Protein AF-A0A2P4YBY6-F1 (afdb_monomer)

Organism: NCBI:txid4796

Secondary structure (DSSP, 8-state):
--------SSS---------SSPPP---TT-BHHHHHS-HHHHHHHHHHHHHTHHHHHHHHHHHHHHHHHTTTS-HHHHHHHHHHHHHHHHHHHHHHHHTSBHHHHHHHTTSHHHHHHHHHHHHHHHHHHHHH-STTHHHHHHHHHHHHHHHGGGT--SSHHHHHHHHHHTHHHHHHHHHHHHTT--TT----EEEEEEETTEEEEEEHHHHHHHHHHHHHHHHHHHHHHHHHHHHHHTT------SS---------------SSH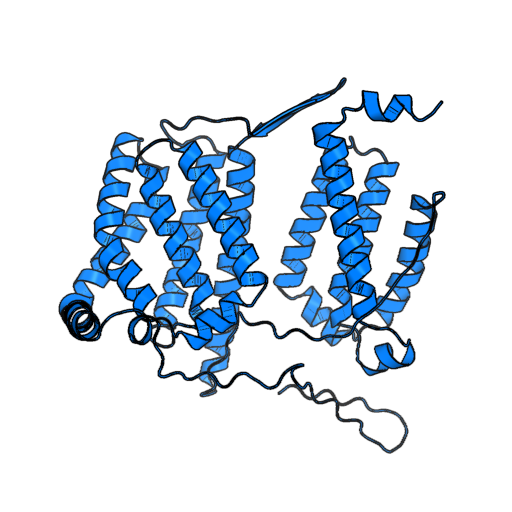HHHHHHHHHHHHHHHHHTS-HHHHHHHHTSHHHHHHHHHHHHHHHHHHHHTTT-HHHHHHHHHHHHHHHHHHHGGGS-HHHHHHTT--GGGHHHHHHHHHHHHHHHHHHHHHT-THHHHTT--

Radius of gyration: 25.1 Å; Cα contacts (8 Å, |Δi|>4): 349; chains: 1; bounding box: 53×66×69 Å

Solvent-accessible surface area (backbone atoms only — not comparable to full-atom values): 22103 Å² total; per-residue (Å²): 138,84,83,56,83,55,91,60,100,67,99,58,82,60,74,59,74,93,71,74,74,55,81,81,79,88,70,58,87,84,45,30,36,36,71,76,77,41,60,69,70,59,46,64,46,56,52,53,49,52,65,76,42,41,66,66,42,50,51,35,32,52,51,16,59,55,45,51,53,44,35,64,71,41,55,46,74,57,10,27,52,42,18,52,54,20,49,67,39,25,46,72,47,55,59,48,52,61,37,61,26,25,36,56,49,49,58,55,45,72,69,38,66,72,46,54,55,50,52,49,49,46,50,52,28,35,49,48,49,29,65,31,43,75,45,57,46,32,49,41,36,55,52,51,49,58,48,52,53,47,62,72,45,47,71,26,36,85,69,63,51,72,56,54,50,48,52,48,54,64,52,40,58,52,42,54,52,48,41,50,39,57,74,68,65,63,40,55,83,49,55,89,47,74,76,46,80,48,78,50,103,88,50,77,47,75,42,39,47,65,53,57,33,42,55,31,40,52,52,48,44,50,51,47,47,51,52,37,54,52,52,52,52,50,54,64,58,38,76,81,45,94,68,87,74,69,86,81,76,79,84,70,76,89,65,77,74,81,91,89,88,90,81,86,79,39,73,69,51,45,43,52,52,46,48,67,47,47,52,60,54,56,70,64,24,42,68,70,49,38,47,55,46,62,72,27,69,64,49,46,51,53,48,53,54,48,55,51,52,38,50,50,50,25,58,76,50,74,57,40,64,70,61,38,51,50,41,51,43,50,49,5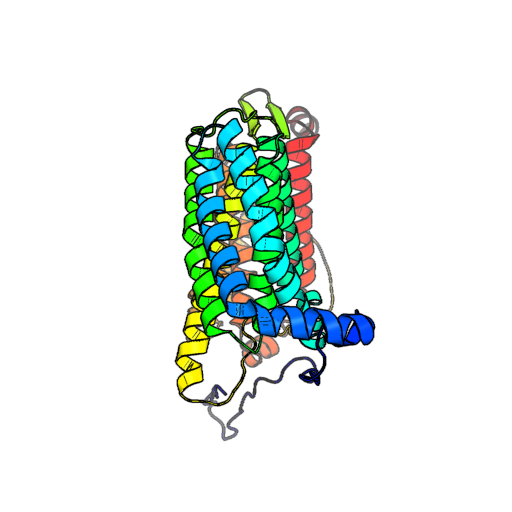4,52,51,52,47,59,66,46,54,81,21,46,45,73,64,61,31,55,76,69,69,56,57,75,21,66,50,51,62,50,51,50,49,60,50,49,52,48,52,50,49,52,47,44,73,73,71,52,55,71,72,68,57,62,80,72,78,125

pLDDT: mean 72.26, std 16.77, range [26.28, 95.38]

Sequence (389 aa):
MTRIVATGSSDHEILYIFKPAKPLPQINLSKSLRGELLPAKFHKISHRFLTKYHQPLLVANVTAFILISFVAVVNARAGQFISLISIFLWVPLGFGAFSTLRYDVVRLLMGTFDFWFFSLVTSMTAAMVSVYFRDLRFLRMVIDWVGFHHIVCIDAHVRGVRQFALMTIVGIPPVLFMLIWIMLGHVDGCTTFSILDYENEHHTFHLSGVDVIGNGLLTLALFITKIAVRKRRALRVSQNSSSIQCVIYTCALHLNGTDHTLSLVEAWSALLWTLAFVIPFTALCQRQLLKLLVTSFDSFFYIFQVTAANLSVCILSKWELSRCIMALTWEVWFLWLLTLDALTPVIRNNLRFRISFAAPLVALLLLAHIIIMSRLFFVGDEGLYGTIH

Mean predicted aligned error: 14.15 Å

Structure (mmCIF, N/CA/C/O backbone):
data_AF-A0A2P4YBY6-F1
#
_entry.id   AF-A0A2P4YBY6-F1
#
loop_
_atom_site.group_PDB
_atom_site.id
_atom_site.type_symbol
_atom_site.label_atom_id
_atom_site.label_alt_id
_atom_site.label_comp_id
_atom_site.label_asym_id
_atom_site.label_entity_id
_atom_site.label_seq_id
_atom_site.pdbx_PDB_ins_code
_atom_site.Cartn_x
_atom_site.Cartn_y
_atom_site.Cartn_z
_atom_site.occupancy
_atom_site.B_iso_or_equiv
_atom_site.auth_seq_id
_atom_site.auth_comp_id
_atom_site.auth_asym_id
_atom_site.auth_atom_id
_atom_site.pdbx_PDB_model_num
ATOM 1 N N . MET A 1 1 ? -4.163 -1.298 30.430 1.00 33.69 1 MET A N 1
ATOM 2 C CA . MET A 1 1 ? -5.473 -0.684 30.739 1.00 33.69 1 MET A CA 1
ATOM 3 C C . MET A 1 1 ? -5.240 0.781 31.037 1.00 33.69 1 MET A C 1
ATOM 5 O O . MET A 1 1 ? -4.441 1.062 31.918 1.00 33.69 1 MET A O 1
ATOM 9 N N . THR A 1 2 ? -5.912 1.685 30.330 1.00 27.97 2 THR A N 1
ATOM 10 C CA . THR A 1 2 ? -5.868 3.124 30.625 1.00 27.97 2 THR A CA 1
ATOM 11 C C . THR A 1 2 ? -7.155 3.474 31.359 1.00 27.97 2 THR A C 1
ATOM 13 O O . THR A 1 2 ? -8.232 3.307 30.790 1.00 27.97 2 THR A O 1
ATOM 16 N N . ARG A 1 3 ? -7.065 3.888 32.627 1.00 32.72 3 ARG A N 1
ATOM 17 C CA . ARG A 1 3 ? -8.214 4.427 33.368 1.00 32.72 3 ARG A CA 1
ATOM 18 C C . ARG A 1 3 ? -8.286 5.928 33.103 1.00 32.72 3 ARG A C 1
ATOM 20 O O . ARG A 1 3 ? -7.259 6.597 33.165 1.00 32.72 3 ARG A O 1
ATOM 27 N N . ILE A 1 4 ? -9.480 6.437 32.821 1.00 35.03 4 ILE A N 1
ATOM 28 C CA . ILE A 1 4 ? -9.767 7.872 32.784 1.00 35.03 4 ILE A CA 1
ATOM 29 C C . ILE A 1 4 ? -10.818 8.107 33.864 1.00 35.03 4 ILE A C 1
ATOM 31 O O . ILE A 1 4 ? -11.953 7.653 33.729 1.00 35.03 4 ILE A O 1
ATOM 35 N N . VAL A 1 5 ? -10.410 8.759 34.950 1.00 37.97 5 VAL A N 1
ATOM 36 C CA . VAL A 1 5 ? -11.315 9.229 36.002 1.00 37.97 5 VAL A CA 1
ATOM 37 C C . VAL A 1 5 ? -11.792 10.620 35.603 1.00 37.97 5 VAL A C 1
ATOM 39 O O . VAL A 1 5 ? -10.976 11.482 35.278 1.00 37.97 5 VAL A O 1
ATOM 42 N N . ALA A 1 6 ? -13.106 10.829 35.607 1.00 37.69 6 ALA A N 1
ATOM 43 C CA . ALA A 1 6 ? -13.716 12.137 35.416 1.00 37.69 6 ALA A CA 1
ATOM 44 C C . ALA A 1 6 ? -14.290 12.601 36.759 1.00 37.69 6 ALA A C 1
ATOM 46 O O . ALA A 1 6 ? -15.297 12.069 37.223 1.00 37.69 6 ALA A O 1
ATOM 47 N N . THR A 1 7 ? -13.639 13.576 37.391 1.00 37.44 7 THR A N 1
ATOM 48 C CA . THR A 1 7 ? -14.068 14.152 38.672 1.00 37.44 7 THR A CA 1
ATOM 49 C C . THR A 1 7 ? -15.270 15.078 38.464 1.00 37.44 7 THR A C 1
ATOM 51 O O . THR A 1 7 ? -15.113 16.287 38.297 1.00 37.44 7 THR A O 1
ATOM 54 N N . GLY A 1 8 ? -16.470 14.495 38.423 1.00 38.56 8 GLY A N 1
ATOM 55 C CA . GLY A 1 8 ? -17.737 15.226 38.491 1.00 38.56 8 GLY A CA 1
ATOM 56 C C . GLY A 1 8 ? -18.061 15.646 39.927 1.00 38.56 8 GLY A C 1
ATOM 57 O O . GLY A 1 8 ? -17.779 14.913 40.872 1.00 38.56 8 GLY A O 1
ATOM 58 N N . SER A 1 9 ? -18.657 16.823 40.103 1.00 44.72 9 SER A N 1
ATOM 59 C CA . SER A 1 9 ? -18.900 17.446 41.410 1.00 44.72 9 SER A CA 1
ATOM 60 C C . SER A 1 9 ? -20.167 16.934 42.125 1.00 44.72 9 SER A C 1
ATOM 62 O O . SER A 1 9 ? -21.026 17.741 42.475 1.00 44.72 9 SER A O 1
ATOM 64 N N . SER A 1 10 ? -20.294 15.614 42.320 1.00 44.22 10 SER A N 1
ATOM 65 C CA . SER A 1 10 ? -21.284 14.989 43.226 1.00 44.22 10 SER A CA 1
ATOM 66 C C . SER A 1 10 ? -21.065 13.469 43.380 1.00 44.22 10 SER A C 1
ATOM 68 O O . SER A 1 10 ? -21.605 12.705 42.582 1.00 44.22 10 SER A O 1
ATOM 70 N N . ASP A 1 11 ? -20.271 13.051 44.379 1.00 41.91 11 ASP A N 1
ATOM 71 C CA . ASP A 1 11 ? -20.160 11.730 45.059 1.00 41.91 11 ASP A CA 1
ATOM 72 C C . ASP A 1 11 ? -20.244 10.391 44.285 1.00 41.91 11 ASP A C 1
ATOM 74 O O . ASP A 1 11 ? -20.226 9.315 44.886 1.00 41.91 11 ASP A O 1
ATOM 78 N N . HIS A 1 12 ? -20.276 10.396 42.956 1.00 36.25 12 HIS A N 1
ATOM 79 C CA . HIS A 1 12 ? -20.304 9.199 42.118 1.00 36.25 12 HIS A CA 1
ATOM 80 C C . HIS A 1 12 ? -19.165 9.254 41.095 1.00 36.25 12 HIS A C 1
ATOM 82 O O . HIS A 1 12 ? -19.276 9.857 40.028 1.00 36.25 12 HIS A O 1
ATOM 88 N N . GLU A 1 13 ? -18.047 8.603 41.427 1.00 35.78 13 GLU A N 1
ATOM 89 C CA . GLU A 1 13 ? -16.874 8.475 40.557 1.00 35.78 13 GLU A CA 1
ATOM 90 C C . GLU A 1 13 ? -17.184 7.539 39.371 1.00 35.78 13 GLU A C 1
ATOM 92 O O . GLU A 1 13 ? -17.025 6.318 39.446 1.00 35.78 13 GLU A O 1
ATOM 97 N N . ILE A 1 14 ? -17.669 8.096 38.253 1.00 40.28 14 ILE A N 1
ATOM 98 C CA . ILE A 1 14 ? -18.086 7.285 37.100 1.00 40.28 14 ILE A CA 1
ATOM 99 C C . ILE A 1 14 ? -16.860 6.736 36.352 1.00 40.28 14 ILE A C 1
ATOM 101 O O . ILE A 1 14 ? -16.266 7.388 35.490 1.00 40.28 14 ILE A O 1
ATOM 105 N N . LEU A 1 15 ? -16.485 5.496 36.673 1.00 37.50 15 LEU A N 1
ATOM 106 C CA . LEU A 1 15 ? -15.352 4.795 36.071 1.00 37.50 15 LEU A CA 1
ATOM 107 C C . LEU A 1 15 ? -15.675 4.279 34.655 1.00 37.50 15 LEU A C 1
ATOM 109 O O . LEU A 1 15 ? -16.224 3.188 34.472 1.00 37.50 15 LEU A O 1
ATOM 113 N N . TYR A 1 16 ? -15.261 5.021 33.627 1.00 38.94 16 TYR A N 1
ATOM 114 C CA . TYR A 1 16 ? -15.415 4.602 32.230 1.00 38.94 16 TYR A CA 1
ATOM 115 C C . TYR A 1 16 ? -14.408 3.506 31.846 1.00 38.94 16 TYR A C 1
ATOM 117 O O . TYR A 1 16 ? -13.239 3.765 31.555 1.00 38.94 16 TYR A O 1
ATOM 125 N N . ILE A 1 17 ? -14.879 2.255 31.806 1.00 39.94 17 ILE A N 1
ATOM 126 C CA . ILE A 1 17 ? -14.113 1.103 31.311 1.00 39.94 17 ILE A CA 1
ATOM 127 C C . ILE A 1 17 ? -14.423 0.880 29.827 1.00 39.94 17 ILE A C 1
ATOM 129 O O . ILE A 1 17 ? -15.526 0.464 29.472 1.00 39.94 17 ILE A O 1
ATOM 133 N N . PHE A 1 18 ? -13.425 1.077 28.962 1.00 40.19 18 PHE A N 1
ATOM 134 C CA . PHE A 1 18 ? -13.500 0.675 27.556 1.00 40.19 18 PHE A CA 1
ATOM 135 C C . PHE A 1 18 ? -13.700 -0.846 27.440 1.00 40.19 18 PHE A C 1
ATOM 137 O O . PHE A 1 18 ? -12.795 -1.625 27.746 1.00 40.19 18 PHE A O 1
ATOM 144 N N . LYS A 1 19 ? -14.882 -1.267 26.976 1.00 39.31 19 LYS A N 1
ATOM 145 C CA . LYS A 1 19 ? -15.193 -2.653 26.595 1.00 39.31 19 LYS A CA 1
ATOM 146 C C . LYS A 1 19 ? -15.252 -2.757 25.061 1.00 39.31 19 LYS A C 1
ATOM 148 O O . LYS A 1 19 ? -15.776 -1.839 24.431 1.00 39.31 19 LYS A O 1
ATOM 153 N N . PRO A 1 20 ? -14.731 -3.833 24.443 1.00 47.03 20 PRO A N 1
ATOM 154 C CA . PRO A 1 20 ? -14.851 -4.036 22.999 1.00 47.03 20 PRO A CA 1
ATOM 155 C C . PRO A 1 20 ? -16.316 -4.279 22.601 1.00 47.03 20 PRO A C 1
ATOM 157 O O . PRO A 1 20 ? -17.071 -4.893 23.353 1.00 47.03 20 PRO A O 1
ATOM 160 N N . ALA A 1 21 ? -16.716 -3.817 21.411 1.00 45.53 21 ALA A N 1
ATOM 161 C CA . ALA A 1 21 ? -18.114 -3.846 20.950 1.00 45.53 21 ALA A CA 1
ATOM 162 C C . ALA A 1 21 ? -18.680 -5.257 20.703 1.00 45.53 21 ALA A C 1
ATOM 164 O O . ALA A 1 21 ? -19.890 -5.447 20.609 1.00 45.53 21 ALA A O 1
ATOM 165 N N . LYS A 1 22 ? -17.792 -6.245 20.578 1.00 51.00 22 LYS A N 1
ATOM 166 C CA . LYS A 1 22 ? -18.086 -7.679 20.552 1.00 51.00 22 LYS A CA 1
ATOM 167 C C . LYS A 1 22 ? -17.165 -8.354 21.577 1.00 51.00 22 LYS A C 1
ATOM 169 O O . LYS A 1 22 ? -16.061 -7.843 21.799 1.00 51.00 22 LYS A O 1
ATOM 174 N N . PRO A 1 23 ? -17.564 -9.481 22.197 1.00 55.09 23 PRO A N 1
ATOM 175 C CA . PRO A 1 23 ? -16.635 -10.278 22.992 1.00 55.09 23 PRO A CA 1
ATOM 176 C C . PRO A 1 23 ? -15.408 -10.638 22.143 1.00 55.09 23 PRO A C 1
ATOM 178 O O . PRO A 1 23 ? -15.532 -10.891 20.942 1.00 55.09 23 PRO A O 1
ATOM 181 N N . LEU A 1 24 ? -14.222 -10.627 22.756 1.00 56.19 24 LEU A N 1
ATOM 182 C CA . LEU A 1 24 ? -12.981 -10.951 22.051 1.00 56.19 24 LEU A CA 1
ATOM 183 C C . LEU A 1 24 ? -13.078 -12.371 21.464 1.00 56.19 24 LEU A C 1
ATOM 185 O O . LEU A 1 24 ? -13.476 -13.287 22.190 1.00 56.19 24 LEU A O 1
ATOM 189 N N . PRO A 1 25 ? -12.725 -12.578 20.181 1.00 61.44 25 PRO A N 1
ATOM 190 C CA . PRO A 1 25 ? -12.776 -13.903 19.579 1.00 61.44 25 PRO A CA 1
ATOM 191 C C . PRO A 1 25 ? -11.825 -14.850 20.317 1.00 61.44 25 PRO A C 1
ATOM 193 O O . PRO A 1 25 ? -10.684 -14.493 20.618 1.00 61.44 25 PRO A O 1
ATOM 196 N N . GLN A 1 26 ? -12.277 -16.073 20.592 1.00 60.78 26 GLN A N 1
ATOM 197 C CA . GLN A 1 26 ? -11.419 -17.121 21.142 1.00 60.78 26 GLN A CA 1
ATOM 198 C C . GLN A 1 26 ? -10.514 -17.664 20.026 1.00 60.78 26 GLN A C 1
ATOM 200 O O . GLN A 1 26 ? -10.917 -18.521 19.246 1.00 60.78 26 GLN A O 1
ATOM 205 N N . ILE A 1 27 ? -9.298 -17.123 19.923 1.00 63.62 27 ILE A N 1
ATOM 206 C CA . ILE A 1 27 ? -8.317 -17.498 18.895 1.00 63.62 27 ILE A CA 1
ATOM 207 C C . ILE A 1 27 ? -7.583 -18.776 19.331 1.00 63.62 27 ILE A C 1
ATOM 209 O O . ILE A 1 27 ? -6.813 -18.747 20.295 1.00 63.62 27 ILE A O 1
ATOM 213 N N . ASN A 1 28 ? -7.739 -19.889 18.607 1.00 65.69 28 ASN A N 1
ATOM 214 C CA . ASN A 1 28 ? -6.990 -21.108 18.895 1.00 65.69 28 ASN A CA 1
ATOM 215 C C . ASN A 1 28 ? -5.605 -21.062 18.234 1.00 65.69 28 ASN A C 1
ATOM 217 O O . ASN A 1 28 ? -5.378 -21.467 17.094 1.00 65.69 28 ASN A O 1
ATOM 221 N N . LEU A 1 29 ? -4.632 -20.620 19.026 1.00 63.56 29 LEU A N 1
ATOM 222 C CA . LEU A 1 29 ? -3.230 -20.447 18.647 1.00 63.56 29 LEU A CA 1
ATOM 223 C C . LEU A 1 29 ? -2.488 -21.748 18.245 1.00 63.56 29 LEU A C 1
ATOM 225 O O . LEU A 1 29 ? -1.322 -21.672 17.841 1.00 63.56 29 LEU A O 1
ATOM 229 N N . SER A 1 30 ? -3.122 -22.924 18.331 1.00 67.06 30 SER A N 1
ATOM 230 C CA . SER A 1 30 ? -2.581 -24.182 17.784 1.00 67.06 30 SER A CA 1
ATOM 231 C C . SER A 1 30 ? -2.867 -24.376 16.285 1.00 67.06 30 SER A C 1
ATOM 233 O O . SER A 1 30 ? -2.092 -25.052 15.606 1.00 67.06 30 SER A O 1
ATOM 235 N N . LYS A 1 31 ? -3.919 -23.743 15.738 1.00 72.19 31 LYS A N 1
ATOM 236 C CA . LYS A 1 31 ? -4.330 -23.879 14.332 1.00 72.19 31 LYS A CA 1
ATOM 237 C C . LYS A 1 31 ? -3.397 -23.103 13.397 1.00 72.19 31 LYS A C 1
ATOM 239 O O . LYS A 1 31 ? -3.457 -21.875 13.299 1.00 72.19 31 LYS A O 1
ATOM 244 N N . SER A 1 32 ? -2.531 -23.824 12.685 1.00 74.31 32 SER A N 1
ATOM 245 C CA . SER A 1 32 ? -1.750 -23.268 11.570 1.00 74.31 32 SER A CA 1
ATOM 246 C C . SER A 1 32 ? -2.505 -23.424 10.253 1.00 74.31 32 SER A C 1
ATOM 248 O O . SER A 1 32 ? -3.202 -24.414 10.047 1.00 74.31 32 SER A O 1
ATOM 250 N N . LEU A 1 33 ? -2.325 -22.471 9.342 1.00 71.88 33 LEU A N 1
ATOM 251 C CA . LEU A 1 33 ? -2.935 -22.460 8.013 1.00 71.88 33 LEU A CA 1
ATOM 252 C C . LEU A 1 33 ? -2.574 -23.741 7.235 1.00 71.88 33 LEU A C 1
ATOM 254 O O . LEU A 1 33 ? -3.445 -24.395 6.670 1.00 71.88 33 LEU A O 1
ATOM 258 N N . ARG A 1 34 ? -1.316 -24.192 7.335 1.00 70.69 34 ARG A N 1
ATOM 259 C CA . ARG A 1 34 ? -0.851 -25.506 6.854 1.00 70.69 34 ARG A CA 1
ATOM 260 C C . ARG A 1 34 ? -1.578 -26.705 7.474 1.00 70.69 34 ARG A C 1
ATOM 262 O O . ARG A 1 34 ? -1.741 -27.711 6.796 1.00 70.69 34 ARG A O 1
ATOM 269 N N . GLY A 1 35 ? -1.928 -26.641 8.758 1.00 68.62 35 GLY A N 1
ATOM 270 C CA . GLY A 1 35 ? -2.551 -27.752 9.484 1.00 68.62 35 GLY A CA 1
ATOM 271 C C . GLY A 1 35 ? -3.992 -28.027 9.057 1.00 68.62 35 GLY A C 1
ATOM 272 O O . GLY A 1 35 ? -4.413 -29.177 9.093 1.00 68.62 35 GLY A O 1
ATOM 273 N N . GLU A 1 36 ? -4.711 -26.989 8.621 1.00 77.38 36 GLU A N 1
ATOM 274 C CA . GLU A 1 36 ? -6.096 -27.088 8.141 1.00 77.38 36 GLU A CA 1
ATOM 275 C C . GLU A 1 36 ? -6.166 -27.302 6.612 1.00 77.38 36 GLU A C 1
ATOM 277 O O . GLU A 1 36 ? -6.996 -28.075 6.144 1.00 77.38 36 GLU A O 1
ATOM 282 N N . LEU A 1 37 ? -5.293 -26.656 5.819 1.00 76.06 37 LEU A N 1
ATOM 283 C CA . LEU A 1 37 ? -5.366 -26.683 4.344 1.00 76.06 37 LEU A CA 1
ATOM 284 C C . LEU A 1 37 ? -4.540 -27.780 3.646 1.00 76.06 37 LEU A C 1
ATOM 286 O O . LEU A 1 37 ? -4.785 -28.038 2.469 1.00 76.06 37 LEU A O 1
ATOM 290 N N . LEU A 1 38 ? -3.547 -28.406 4.294 1.00 76.31 38 LEU A N 1
ATOM 291 C CA . LEU A 1 38 ? -2.647 -29.364 3.626 1.00 76.31 38 LEU A CA 1
ATOM 292 C C . LEU A 1 38 ? -2.706 -30.776 4.239 1.00 76.31 38 LEU A C 1
ATOM 294 O O . LEU A 1 38 ? -2.526 -30.923 5.450 1.00 76.31 38 LEU A O 1
ATOM 298 N N . PRO A 1 39 ? -2.845 -31.846 3.423 1.00 81.69 39 PRO A N 1
ATOM 299 C CA . PRO A 1 39 ? -2.933 -33.214 3.931 1.00 81.69 39 PRO A CA 1
ATOM 300 C C . PRO A 1 39 ? -1.740 -33.617 4.808 1.00 81.69 39 PRO A C 1
ATOM 302 O O . PRO A 1 39 ? -0.583 -33.307 4.508 1.00 81.69 39 PRO A O 1
ATOM 305 N N . ALA A 1 40 ? -1.998 -34.410 5.853 1.00 75.38 40 ALA A N 1
ATOM 306 C CA . ALA A 1 40 ? -1.011 -34.773 6.877 1.00 75.38 40 ALA A CA 1
ATOM 307 C C . ALA A 1 40 ? 0.300 -35.396 6.334 1.00 75.38 40 ALA A C 1
ATOM 309 O O . ALA A 1 40 ? 1.363 -35.242 6.946 1.00 75.38 40 ALA A O 1
ATOM 310 N N . LYS A 1 41 ? 0.259 -36.053 5.163 1.00 75.31 41 LYS A N 1
ATOM 311 C CA . LYS A 1 41 ? 1.455 -36.543 4.448 1.00 75.31 41 LYS A CA 1
ATOM 312 C C . LYS A 1 41 ? 2.355 -35.376 3.999 1.00 75.31 41 LYS A C 1
ATOM 314 O O . LYS A 1 41 ? 3.525 -35.331 4.380 1.00 75.31 41 LYS A O 1
ATOM 319 N N . PHE A 1 42 ? 1.802 -34.382 3.298 1.00 76.69 42 PHE A N 1
ATOM 320 C CA . PHE A 1 42 ? 2.511 -33.152 2.912 1.00 76.69 42 PHE A CA 1
ATOM 321 C C . PHE A 1 42 ? 2.933 -32.316 4.130 1.00 76.69 42 PHE A C 1
ATOM 323 O O . PHE A 1 42 ? 4.022 -31.730 4.131 1.00 76.69 42 PHE A O 1
ATOM 330 N N . HIS A 1 43 ? 2.147 -32.330 5.215 1.00 74.12 43 HIS A N 1
ATOM 331 C CA . HIS A 1 43 ? 2.557 -31.716 6.478 1.00 74.12 43 HIS A CA 1
ATOM 332 C C . HIS A 1 43 ? 3.884 -32.308 6.993 1.00 74.12 43 HIS A C 1
ATOM 334 O O . HIS A 1 43 ? 4.834 -31.559 7.224 1.00 74.12 43 HIS A O 1
ATOM 340 N N . LYS A 1 44 ? 3.997 -33.641 7.101 1.00 78.19 44 LYS A N 1
ATOM 341 C CA . LYS A 1 44 ? 5.217 -34.330 7.576 1.00 78.19 44 LYS A CA 1
ATOM 342 C C . LYS A 1 44 ? 6.408 -34.261 6.606 1.00 78.19 44 LYS A C 1
ATOM 344 O O . LYS A 1 44 ? 7.540 -34.488 7.038 1.00 78.19 44 LYS A O 1
ATOM 349 N N . ILE A 1 45 ? 6.184 -33.980 5.319 1.00 82.25 45 ILE A N 1
ATOM 350 C CA . ILE A 1 45 ? 7.255 -33.839 4.317 1.00 82.25 45 ILE A CA 1
ATOM 351 C C . ILE A 1 45 ? 7.879 -32.443 4.385 1.00 82.25 45 ILE A C 1
ATOM 353 O O . ILE A 1 45 ? 9.035 -32.325 4.793 1.00 82.25 45 ILE A O 1
ATOM 357 N N . SER A 1 46 ? 7.138 -31.373 4.061 1.00 77.69 46 SER A N 1
ATOM 358 C CA . SER A 1 46 ? 7.788 -30.055 3.955 1.00 77.69 46 SER A CA 1
ATOM 359 C C . SER A 1 46 ? 8.184 -29.454 5.315 1.00 77.69 46 SER A C 1
ATOM 361 O O . SER A 1 46 ? 9.084 -28.628 5.353 1.00 77.69 46 SER A O 1
ATOM 363 N N . HIS A 1 47 ? 7.635 -29.933 6.444 1.00 80.25 47 HIS A N 1
ATOM 364 C CA . HIS A 1 47 ? 8.187 -29.607 7.765 1.00 80.25 47 HIS A CA 1
ATOM 365 C C . HIS A 1 47 ? 9.622 -30.132 7.900 1.00 80.25 47 HIS A C 1
ATOM 367 O O . HIS A 1 47 ? 10.512 -29.365 8.246 1.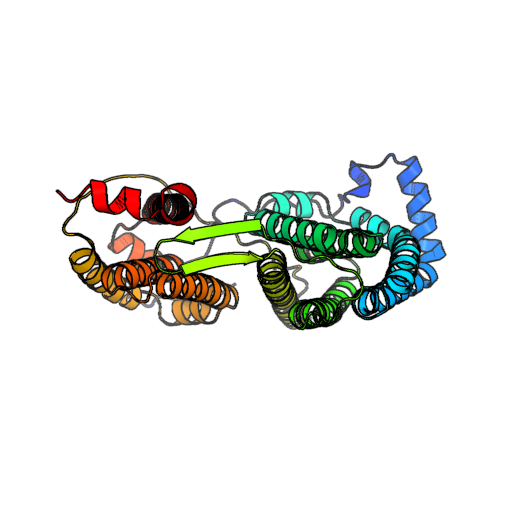00 80.25 47 HIS A O 1
ATOM 373 N N . ARG A 1 48 ? 9.872 -31.414 7.581 1.00 82.44 48 ARG A N 1
ATOM 374 C CA . ARG A 1 48 ? 11.226 -31.999 7.622 1.00 82.44 48 ARG A CA 1
ATOM 375 C C . ARG A 1 48 ? 12.182 -31.305 6.651 1.00 82.44 48 ARG A C 1
ATOM 377 O O . ARG A 1 48 ? 13.339 -31.099 7.003 1.00 82.44 48 ARG A O 1
ATOM 384 N N . PHE A 1 49 ? 11.700 -30.910 5.472 1.00 84.12 49 PHE A N 1
ATOM 385 C CA . PHE A 1 49 ? 12.476 -30.120 4.513 1.00 84.12 49 PHE A CA 1
ATOM 386 C C . PHE A 1 49 ? 12.863 -28.745 5.083 1.00 84.12 49 PHE A C 1
ATOM 388 O O . PHE A 1 49 ? 14.050 -28.442 5.191 1.00 84.12 49 PHE A O 1
ATOM 395 N N . LEU A 1 50 ? 11.879 -27.954 5.529 1.00 81.38 50 LEU A N 1
ATOM 396 C CA . LEU A 1 50 ? 12.094 -26.610 6.075 1.00 81.38 50 LEU A CA 1
ATOM 397 C C . LEU A 1 50 ? 12.973 -26.617 7.333 1.00 81.38 50 LEU A C 1
ATOM 399 O O . LEU A 1 50 ? 13.773 -25.703 7.494 1.00 81.38 50 LEU A O 1
ATOM 403 N N . THR A 1 51 ? 12.879 -27.634 8.202 1.00 82.25 51 THR A N 1
ATOM 404 C CA . THR A 1 51 ? 13.773 -27.744 9.368 1.00 82.25 51 THR A CA 1
ATOM 405 C C . THR A 1 51 ? 15.184 -28.191 8.995 1.00 82.25 51 THR A C 1
ATOM 407 O O . THR A 1 51 ? 16.140 -27.646 9.535 1.00 82.25 51 THR A O 1
ATOM 410 N N . LYS A 1 52 ? 15.344 -29.158 8.075 1.00 87.12 52 LYS A N 1
ATOM 411 C CA . LYS A 1 52 ? 16.671 -29.675 7.687 1.00 87.12 52 LYS A CA 1
ATOM 412 C C . LYS A 1 52 ? 17.487 -28.640 6.906 1.00 87.12 52 LYS A C 1
ATOM 414 O O . LYS A 1 52 ? 18.695 -28.557 7.091 1.00 87.12 52 LYS A O 1
ATOM 419 N N . TYR A 1 53 ? 16.831 -27.852 6.057 1.00 86.19 53 TYR A N 1
ATOM 420 C CA . TYR A 1 53 ? 17.479 -26.883 5.170 1.00 86.19 53 TYR A CA 1
ATOM 421 C C . TYR A 1 53 ? 17.251 -25.422 5.595 1.00 86.19 53 TYR A C 1
ATOM 423 O O . TYR A 1 53 ? 17.440 -24.518 4.788 1.00 86.19 53 TYR A O 1
ATOM 431 N N . HIS A 1 54 ? 16.875 -25.159 6.855 1.00 83.25 54 HIS A N 1
ATOM 432 C CA . HIS A 1 54 ? 16.490 -23.814 7.306 1.00 83.25 54 HIS A CA 1
ATOM 433 C C . HIS A 1 54 ? 17.547 -22.735 7.012 1.00 83.25 54 HIS A C 1
ATOM 435 O O . HIS A 1 54 ? 17.209 -21.694 6.457 1.00 83.25 54 HIS A O 1
ATOM 441 N N . GLN A 1 55 ? 18.817 -22.995 7.342 1.00 84.81 55 GLN A N 1
ATOM 442 C CA . GLN A 1 55 ? 19.911 -22.037 7.140 1.00 84.81 55 GLN A CA 1
ATOM 443 C C . GLN A 1 55 ? 20.195 -21.735 5.655 1.00 84.81 55 GLN A C 1
ATOM 445 O O . GLN A 1 55 ? 20.121 -20.564 5.286 1.00 84.81 55 GLN A O 1
ATOM 450 N N . PRO A 1 56 ? 20.452 -22.719 4.763 1.00 88.38 56 PRO A N 1
ATOM 451 C CA . PRO A 1 56 ? 20.664 -22.416 3.345 1.00 88.38 56 PRO A CA 1
ATOM 452 C C . PRO A 1 56 ? 19.429 -21.798 2.672 1.00 88.38 56 PRO A C 1
ATOM 454 O O . PRO A 1 56 ? 19.588 -20.930 1.821 1.00 88.38 56 PRO A O 1
ATOM 457 N N . LEU A 1 57 ? 18.205 -22.161 3.084 1.00 87.06 57 LEU A N 1
ATOM 458 C CA . LEU A 1 57 ? 16.983 -21.507 2.597 1.00 87.06 57 LEU A CA 1
ATOM 459 C C . LEU A 1 57 ? 16.856 -20.053 3.077 1.00 87.06 57 LEU A C 1
ATOM 461 O O . LEU A 1 57 ? 16.371 -19.205 2.331 1.00 87.06 57 LEU A O 1
ATOM 465 N N . LEU A 1 58 ? 17.297 -19.743 4.301 1.00 84.75 58 LEU A N 1
ATOM 466 C CA . LEU A 1 58 ? 17.330 -18.373 4.815 1.00 84.75 58 LEU A CA 1
ATOM 467 C C . LEU A 1 58 ? 18.354 -17.520 4.056 1.00 84.75 58 LEU A C 1
ATOM 469 O O . LEU A 1 58 ? 18.023 -16.406 3.660 1.00 84.75 58 LEU A O 1
ATOM 473 N N . VAL A 1 59 ? 19.553 -18.056 3.801 1.00 87.81 59 VAL A N 1
ATOM 474 C CA . VAL A 1 59 ? 20.584 -17.384 2.992 1.00 87.81 59 VAL A CA 1
ATOM 475 C C . VAL A 1 59 ? 20.082 -17.147 1.567 1.00 87.81 59 VAL A C 1
ATOM 477 O O . VAL A 1 59 ? 20.100 -16.007 1.118 1.00 87.81 59 VAL A O 1
ATOM 480 N N . ALA A 1 60 ? 19.544 -18.172 0.894 1.00 89.38 60 ALA A N 1
ATOM 481 C CA . ALA A 1 60 ? 18.973 -18.049 -0.450 1.00 89.38 60 ALA A CA 1
ATOM 482 C C . ALA A 1 60 ? 17.895 -16.954 -0.534 1.00 89.38 60 ALA A C 1
ATOM 484 O O . ALA A 1 60 ? 17.907 -16.140 -1.456 1.00 89.38 60 ALA A O 1
ATOM 485 N N . ASN A 1 61 ? 17.005 -16.880 0.459 1.00 86.69 61 ASN A N 1
ATOM 486 C CA . ASN A 1 61 ? 15.956 -15.865 0.520 1.00 86.69 61 ASN A CA 1
ATOM 487 C C . ASN A 1 61 ? 16.515 -14.446 0.759 1.00 86.69 61 ASN A C 1
ATOM 489 O O . ASN A 1 61 ? 16.070 -13.492 0.127 1.00 86.69 61 ASN A O 1
ATOM 493 N N . VAL A 1 62 ? 17.529 -14.289 1.621 1.00 87.38 62 VAL A N 1
ATOM 494 C CA . VAL A 1 62 ? 18.234 -13.003 1.802 1.00 87.38 62 VAL A CA 1
ATOM 495 C C . VAL A 1 62 ? 18.927 -12.575 0.504 1.00 87.38 62 VAL A C 1
ATOM 497 O O . VAL A 1 62 ? 18.784 -11.425 0.092 1.00 87.38 62 VAL A O 1
ATOM 500 N N . THR A 1 63 ? 19.607 -13.496 -0.185 1.00 90.31 63 THR A N 1
ATOM 501 C CA . THR A 1 63 ? 20.197 -13.246 -1.507 1.00 90.31 63 THR A CA 1
ATOM 502 C C . THR A 1 63 ? 19.133 -12.836 -2.526 1.00 90.31 63 THR A C 1
ATOM 504 O O . THR A 1 63 ? 19.357 -11.879 -3.260 1.00 90.31 63 THR A O 1
ATOM 507 N N . ALA A 1 64 ? 17.957 -13.475 -2.533 1.00 90.62 64 ALA A N 1
ATOM 508 C CA . ALA A 1 64 ? 16.848 -13.093 -3.405 1.00 90.62 64 ALA A CA 1
ATOM 509 C C . ALA A 1 64 ? 16.376 -11.650 -3.153 1.00 90.62 64 ALA A C 1
ATOM 511 O O . ALA A 1 64 ? 16.270 -10.887 -4.105 1.00 90.62 64 ALA A O 1
ATOM 512 N N . PHE A 1 65 ? 16.167 -11.231 -1.897 1.00 86.44 65 PHE A N 1
ATOM 513 C CA . PHE A 1 65 ? 15.792 -9.842 -1.575 1.00 86.44 65 PHE A CA 1
ATOM 514 C C . PHE A 1 65 ? 16.858 -8.810 -1.989 1.00 86.44 65 PHE A C 1
ATOM 516 O O . PHE A 1 65 ? 16.521 -7.715 -2.448 1.00 86.44 65 PHE A O 1
ATOM 523 N N . ILE A 1 66 ? 18.144 -9.155 -1.872 1.00 89.56 66 ILE A N 1
ATOM 524 C CA . ILE A 1 66 ? 19.243 -8.304 -2.352 1.00 89.56 66 ILE A CA 1
ATOM 525 C C . ILE A 1 66 ? 19.192 -8.195 -3.883 1.00 89.56 66 ILE A C 1
ATOM 527 O O . ILE A 1 66 ? 19.145 -7.088 -4.409 1.00 89.56 66 ILE A O 1
ATOM 531 N N . LEU A 1 67 ? 19.126 -9.324 -4.596 1.00 91.69 67 LEU A N 1
ATOM 532 C CA . LEU A 1 67 ? 19.049 -9.380 -6.061 1.00 91.69 67 LEU A CA 1
ATOM 533 C C . LEU A 1 67 ? 17.838 -8.609 -6.615 1.00 91.69 67 LEU A C 1
ATOM 535 O O . LEU A 1 67 ? 17.995 -7.772 -7.503 1.00 91.69 67 LEU A O 1
ATOM 539 N N . ILE A 1 68 ? 16.655 -8.819 -6.029 1.00 89.69 68 ILE A N 1
ATOM 540 C CA . ILE A 1 68 ? 15.399 -8.099 -6.306 1.00 89.69 68 ILE A CA 1
ATOM 541 C C . ILE A 1 68 ? 15.595 -6.585 -6.333 1.00 89.69 68 ILE A C 1
ATOM 543 O O . ILE A 1 68 ? 15.095 -5.912 -7.238 1.00 89.69 68 ILE A O 1
ATOM 547 N N . SER A 1 69 ? 16.352 -6.051 -5.373 1.00 88.25 69 SER A N 1
ATOM 548 C CA . SER A 1 69 ? 16.564 -4.610 -5.220 1.00 88.25 69 SER A CA 1
ATOM 549 C C . SER A 1 69 ? 17.228 -3.981 -6.453 1.00 88.25 69 SER A C 1
ATOM 551 O O . SER A 1 69 ? 16.905 -2.846 -6.796 1.00 88.25 69 SER A O 1
ATOM 553 N N . PHE A 1 70 ? 18.074 -4.730 -7.169 1.00 89.44 70 PHE A N 1
ATOM 554 C CA . PHE A 1 70 ? 18.788 -4.262 -8.363 1.00 89.44 70 PHE A CA 1
ATOM 555 C C . PHE A 1 70 ? 18.020 -4.443 -9.684 1.00 89.44 70 PHE A C 1
ATOM 557 O O . PHE A 1 70 ? 18.400 -3.830 -10.679 1.00 89.44 70 PHE A O 1
ATOM 564 N N . VAL A 1 71 ? 16.930 -5.224 -9.718 1.00 89.62 71 VAL A N 1
ATOM 565 C CA . VAL A 1 71 ? 16.176 -5.569 -10.953 1.00 89.62 71 VAL A CA 1
ATOM 566 C C . VAL A 1 71 ? 15.682 -4.345 -11.743 1.00 89.62 71 VAL A C 1
ATOM 568 O O . VAL A 1 71 ? 15.553 -4.427 -12.962 1.00 89.62 71 VAL A O 1
ATOM 571 N N . ALA A 1 72 ? 15.418 -3.221 -11.069 1.00 83.25 72 ALA A N 1
ATOM 572 C CA . ALA A 1 72 ? 14.972 -1.971 -11.694 1.00 83.25 72 ALA A CA 1
ATOM 573 C C . ALA A 1 72 ? 16.121 -1.048 -12.159 1.00 83.25 72 ALA A C 1
ATOM 575 O O . ALA A 1 72 ? 15.862 -0.091 -12.879 1.00 83.25 72 ALA A O 1
ATOM 576 N N . VAL A 1 73 ? 17.362 -1.324 -11.738 1.00 87.06 73 VAL A N 1
ATOM 577 C CA . VAL A 1 73 ? 18.562 -0.505 -12.009 1.00 87.06 73 VAL A CA 1
ATOM 578 C C . VAL A 1 73 ? 19.348 -1.039 -13.202 1.00 87.06 73 VAL A C 1
ATOM 580 O O . VAL A 1 73 ? 19.914 -0.276 -13.976 1.00 87.06 73 VAL A O 1
ATOM 583 N N . VAL A 1 74 ? 19.436 -2.367 -13.314 1.00 90.50 74 VAL A N 1
ATOM 584 C CA . VAL A 1 74 ? 20.227 -3.030 -14.354 1.00 90.50 74 VAL A CA 1
ATOM 585 C C . VAL A 1 74 ? 19.489 -3.059 -15.690 1.00 90.50 74 VAL A C 1
ATOM 587 O O . VAL A 1 74 ? 18.259 -3.105 -15.741 1.00 90.50 74 VAL A O 1
ATOM 590 N N . ASN A 1 75 ? 20.257 -3.129 -16.778 1.00 91.19 75 ASN A N 1
ATOM 591 C CA . ASN A 1 75 ? 19.737 -3.230 -18.137 1.00 91.19 75 ASN A CA 1
ATOM 592 C C . ASN A 1 75 ? 18.714 -4.369 -18.268 1.00 91.19 75 ASN A C 1
ATOM 594 O O . ASN A 1 75 ? 18.920 -5.453 -17.711 1.00 91.19 75 ASN A O 1
ATOM 598 N N . ALA A 1 76 ? 17.651 -4.166 -19.055 1.00 88.81 76 ALA A N 1
ATOM 599 C CA . ALA A 1 76 ? 16.469 -5.040 -19.078 1.00 88.81 76 ALA A CA 1
ATOM 600 C C . ALA A 1 76 ? 16.787 -6.551 -19.147 1.00 88.81 76 ALA A C 1
ATOM 602 O O . ALA A 1 76 ? 16.263 -7.325 -18.347 1.00 88.81 76 ALA A O 1
ATOM 603 N N . ARG A 1 77 ? 17.716 -6.977 -20.021 1.00 91.81 77 ARG A N 1
ATOM 604 C CA . ARG A 1 77 ? 18.153 -8.389 -20.131 1.00 91.81 77 ARG A CA 1
ATOM 605 C C . ARG A 1 77 ? 18.737 -8.939 -18.822 1.00 91.81 77 ARG A C 1
ATOM 607 O O . ARG A 1 77 ? 18.398 -10.048 -18.421 1.00 91.81 77 ARG A O 1
ATOM 614 N N . ALA A 1 78 ? 19.593 -8.176 -18.143 1.00 92.56 78 ALA A N 1
ATOM 615 C CA . ALA A 1 78 ? 20.147 -8.568 -16.848 1.00 92.56 78 ALA A CA 1
ATOM 616 C C . ALA A 1 78 ? 19.052 -8.594 -15.770 1.00 92.56 78 ALA A C 1
ATOM 618 O O . ALA A 1 78 ? 18.984 -9.542 -14.989 1.00 92.56 78 ALA A O 1
ATOM 619 N N . GLY A 1 79 ? 18.142 -7.614 -15.779 1.00 91.44 79 GLY A N 1
ATOM 620 C CA . GLY A 1 79 ? 16.997 -7.559 -14.866 1.00 91.44 79 GLY A CA 1
ATOM 621 C C . GLY A 1 79 ? 16.092 -8.788 -14.982 1.00 91.44 79 GLY A C 1
ATOM 622 O O . GLY A 1 79 ? 15.701 -9.356 -13.966 1.00 91.44 79 GLY A O 1
ATOM 623 N N . GLN A 1 80 ? 15.826 -9.258 -16.205 1.00 93.06 80 GLN A N 1
ATOM 624 C CA . GLN A 1 80 ? 15.057 -10.479 -16.475 1.00 93.06 80 GLN A CA 1
ATOM 625 C C . GLN A 1 80 ? 15.721 -11.731 -15.867 1.00 93.06 80 GLN A C 1
ATOM 627 O O . GLN A 1 80 ? 15.055 -12.491 -15.162 1.00 93.06 80 GLN A O 1
ATOM 632 N N . PHE A 1 81 ? 17.033 -11.928 -16.063 1.00 95.38 81 PHE A N 1
ATOM 633 C CA . PHE A 1 81 ? 17.762 -13.056 -15.460 1.00 95.38 81 PHE A CA 1
ATOM 634 C C . PHE A 1 81 ? 17.833 -12.972 -13.929 1.00 95.38 81 PHE A C 1
ATOM 636 O O . PHE A 1 81 ? 17.609 -13.974 -13.250 1.00 95.38 81 PHE A O 1
ATOM 643 N N . ILE A 1 82 ? 18.090 -11.788 -13.366 1.00 94.31 82 ILE A N 1
ATOM 644 C CA . ILE A 1 82 ? 18.122 -11.578 -11.909 1.00 94.31 82 ILE A CA 1
ATOM 645 C C . ILE A 1 82 ? 16.737 -11.836 -11.295 1.00 94.31 82 ILE A C 1
ATOM 647 O O . ILE A 1 82 ? 16.642 -12.480 -10.250 1.00 94.31 82 ILE A O 1
ATOM 651 N N . SER A 1 83 ? 15.663 -11.406 -11.961 1.00 93.50 83 SER A N 1
ATOM 652 C CA . SER A 1 83 ? 14.268 -11.651 -11.569 1.00 93.50 83 SER A CA 1
ATOM 653 C C . SER A 1 83 ? 13.929 -13.153 -11.544 1.00 93.50 83 SER A C 1
ATOM 655 O O . SER A 1 83 ? 13.415 -13.656 -10.541 1.00 93.50 83 SER A O 1
ATOM 657 N N . LEU A 1 84 ? 14.318 -13.901 -12.588 1.00 95.19 84 LEU A N 1
ATOM 658 C CA . LEU A 1 84 ? 14.196 -15.366 -12.650 1.00 95.19 84 LEU A CA 1
ATOM 659 C C . LEU A 1 84 ? 14.961 -16.072 -11.517 1.00 95.19 84 LEU A C 1
ATOM 661 O O . LEU A 1 84 ? 14.396 -16.901 -10.805 1.00 95.19 84 LEU A O 1
ATOM 665 N N . ILE A 1 85 ? 16.239 -15.740 -11.317 1.00 95.00 85 ILE A N 1
ATOM 666 C CA . ILE A 1 85 ? 17.064 -16.347 -10.258 1.00 95.00 85 ILE A CA 1
ATOM 667 C C . ILE A 1 85 ? 16.466 -16.043 -8.876 1.00 95.00 85 ILE A C 1
ATOM 669 O O . ILE A 1 85 ? 16.382 -16.928 -8.022 1.00 95.00 85 ILE A O 1
ATOM 673 N N . SER A 1 86 ? 15.980 -14.816 -8.672 1.00 93.25 86 SER A N 1
ATOM 674 C CA . SER A 1 86 ? 15.364 -14.393 -7.414 1.00 93.25 86 SER A CA 1
ATOM 675 C C . SER A 1 86 ? 14.100 -15.182 -7.082 1.00 93.25 86 SER A C 1
ATOM 677 O O . SER A 1 86 ? 13.961 -15.615 -5.939 1.00 93.25 86 SER A O 1
ATOM 679 N N . ILE A 1 87 ? 13.197 -15.431 -8.044 1.00 93.62 87 ILE A N 1
ATOM 680 C CA . ILE A 1 87 ? 11.965 -16.182 -7.745 1.00 93.62 87 ILE A CA 1
ATOM 681 C C . ILE A 1 87 ? 12.263 -17.642 -7.372 1.00 93.62 87 ILE A C 1
ATOM 683 O O . ILE A 1 87 ? 11.688 -18.143 -6.405 1.00 93.62 87 ILE A O 1
ATOM 687 N N . PHE A 1 88 ? 13.226 -18.301 -8.030 1.00 93.38 88 PHE A N 1
ATOM 688 C CA . PHE A 1 88 ? 13.637 -19.664 -7.662 1.00 93.38 88 PHE A CA 1
ATOM 689 C C . PHE A 1 88 ? 14.292 -19.746 -6.273 1.00 93.38 88 PHE A C 1
ATOM 691 O O . PHE A 1 88 ? 14.013 -20.685 -5.526 1.00 93.38 88 PHE A O 1
ATOM 698 N N . LEU A 1 89 ? 15.121 -18.765 -5.898 1.00 91.88 89 LEU A N 1
ATOM 699 C CA . LEU A 1 89 ? 15.731 -18.688 -4.563 1.00 91.88 89 LEU A CA 1
ATOM 700 C C . LEU A 1 89 ? 14.705 -18.365 -3.459 1.00 91.88 89 LEU A C 1
ATOM 702 O O . LEU A 1 89 ? 14.815 -18.872 -2.342 1.00 91.88 89 LEU A O 1
ATOM 706 N N . TRP A 1 90 ? 13.708 -17.532 -3.766 1.00 91.88 90 TRP A N 1
ATOM 707 C CA . TRP A 1 90 ? 12.711 -17.045 -2.811 1.00 91.88 90 TRP A CA 1
ATOM 708 C C . TRP A 1 90 ? 11.597 -18.066 -2.519 1.00 91.88 90 TRP A C 1
ATOM 710 O O . TRP A 1 90 ? 11.253 -18.296 -1.355 1.00 91.88 90 TRP A O 1
ATOM 720 N N . VAL A 1 91 ? 11.046 -18.711 -3.559 1.00 89.88 91 VAL A N 1
ATOM 721 C CA . VAL A 1 91 ? 9.840 -19.569 -3.492 1.00 89.88 91 VAL A CA 1
ATOM 722 C C . VAL A 1 91 ? 9.828 -20.572 -2.325 1.00 89.88 91 VAL A C 1
ATOM 724 O O . VAL A 1 91 ? 8.819 -20.608 -1.610 1.00 89.88 91 VAL A O 1
ATOM 727 N N . PRO A 1 92 ? 10.892 -21.362 -2.060 1.00 85.50 92 PRO A N 1
ATOM 728 C CA . PRO A 1 92 ? 10.835 -22.416 -1.046 1.00 85.50 92 PRO A CA 1
ATOM 729 C C . PRO A 1 92 ? 10.634 -21.898 0.384 1.00 85.50 92 PRO A C 1
ATOM 731 O O . PRO A 1 92 ? 9.971 -22.563 1.185 1.00 85.50 92 PRO A O 1
ATOM 734 N N . LEU A 1 93 ? 11.176 -20.717 0.714 1.00 83.75 93 LEU A N 1
ATOM 735 C CA . LEU A 1 93 ? 10.994 -20.100 2.031 1.00 83.75 93 LEU A CA 1
ATOM 736 C C . LEU A 1 93 ? 9.819 -19.114 2.054 1.00 83.75 93 LEU A C 1
ATOM 738 O O . LEU A 1 93 ? 9.141 -19.034 3.074 1.00 83.75 93 LEU A O 1
ATOM 742 N N . GLY A 1 94 ? 9.518 -18.440 0.941 1.00 81.62 94 GLY A N 1
ATOM 743 C CA . GLY A 1 94 ? 8.361 -17.555 0.799 1.00 81.62 94 GLY A CA 1
ATOM 744 C C . GLY A 1 94 ? 7.024 -18.281 0.977 1.00 81.62 94 GLY A C 1
ATOM 745 O O . GLY A 1 94 ? 6.263 -17.978 1.896 1.00 81.62 94 GLY A O 1
ATOM 746 N N . PHE A 1 95 ? 6.759 -19.320 0.179 1.00 80.88 95 PHE A N 1
ATOM 747 C CA . PHE A 1 95 ? 5.572 -20.169 0.374 1.00 80.88 95 PHE A CA 1
ATOM 748 C C . PHE A 1 95 ? 5.657 -20.996 1.669 1.00 80.88 95 PHE A C 1
ATOM 750 O O . PHE A 1 95 ? 4.642 -21.271 2.316 1.00 80.88 95 PHE A O 1
ATOM 757 N N . GLY A 1 96 ? 6.876 -21.351 2.095 1.00 80.31 96 GLY A N 1
ATOM 758 C CA . GLY A 1 96 ? 7.126 -21.994 3.384 1.00 80.31 96 GLY A CA 1
ATOM 759 C C . GLY A 1 96 ? 6.612 -21.159 4.561 1.00 80.31 96 GLY A C 1
ATOM 760 O O . GLY A 1 96 ? 5.902 -21.692 5.418 1.00 80.31 96 GLY A O 1
ATOM 761 N N . ALA A 1 97 ? 6.908 -19.857 4.575 1.00 78.75 97 ALA A N 1
ATOM 762 C CA . ALA A 1 97 ? 6.494 -18.914 5.608 1.00 78.75 97 ALA A CA 1
ATOM 763 C C . ALA A 1 97 ? 4.971 -18.711 5.635 1.00 78.75 97 ALA A C 1
ATOM 765 O O . ALA A 1 97 ? 4.390 -18.828 6.718 1.00 78.75 97 ALA A O 1
ATOM 766 N N . PHE A 1 98 ? 4.312 -18.557 4.479 1.00 79.12 98 PHE A N 1
ATOM 767 C CA . PHE A 1 98 ? 2.843 -18.476 4.386 1.00 79.12 98 PHE A CA 1
ATOM 768 C C . PHE A 1 98 ? 2.142 -19.663 5.066 1.00 79.12 98 PHE A C 1
ATOM 770 O O . PHE A 1 98 ? 1.151 -19.494 5.777 1.00 79.12 98 PHE A O 1
ATOM 777 N N . SER A 1 99 ? 2.704 -20.870 4.931 1.00 75.94 99 SER A N 1
ATOM 778 C CA . SER A 1 99 ? 2.171 -22.076 5.582 1.00 75.94 99 SER A CA 1
ATOM 779 C C . SER A 1 99 ? 2.197 -21.999 7.126 1.00 75.94 99 SER A C 1
ATOM 781 O O . SER A 1 99 ? 1.374 -22.621 7.798 1.00 75.94 99 SER A O 1
ATOM 783 N N . THR A 1 100 ? 3.106 -21.210 7.715 1.00 78.50 100 THR A N 1
ATOM 784 C CA . THR A 1 100 ? 3.275 -21.092 9.179 1.00 78.50 100 THR A CA 1
ATOM 785 C C . THR A 1 100 ? 2.333 -20.094 9.860 1.00 78.50 100 THR A C 1
ATOM 787 O O . THR A 1 100 ? 2.327 -20.022 11.091 1.00 78.50 100 THR A O 1
ATOM 790 N N . LEU A 1 101 ? 1.544 -19.333 9.095 1.00 82.38 101 LEU A N 1
ATOM 791 C CA . LEU A 1 101 ? 0.576 -18.377 9.636 1.00 82.38 101 LEU A CA 1
ATOM 792 C C . LEU A 1 101 ? -0.499 -19.081 10.481 1.00 82.38 101 LEU A C 1
ATOM 794 O O . LEU A 1 101 ? -0.883 -20.220 10.209 1.00 82.38 101 LEU A O 1
ATOM 798 N N . ARG A 1 102 ? -1.014 -18.400 11.510 1.00 81.88 102 ARG A N 1
ATOM 799 C CA . ARG A 1 102 ? -2.128 -18.899 12.335 1.00 81.88 102 ARG A CA 1
ATOM 800 C C . ARG A 1 102 ? -3.473 -18.638 11.664 1.00 81.88 102 ARG A C 1
ATOM 802 O O . ARG A 1 102 ? -3.813 -17.483 11.421 1.00 81.88 102 ARG A O 1
ATOM 809 N N . TYR A 1 103 ? -4.236 -19.702 11.408 1.00 80.69 103 TYR A N 1
ATOM 810 C CA . TYR A 1 103 ? -5.464 -19.648 10.605 1.00 80.69 103 TYR A CA 1
ATOM 811 C C . TYR A 1 103 ? -6.497 -18.675 11.189 1.00 80.69 103 TYR A C 1
ATOM 813 O O . TYR A 1 103 ? -6.935 -17.763 10.494 1.00 80.69 103 TYR A O 1
ATOM 821 N N . ASP A 1 104 ? -6.804 -18.795 12.483 1.00 77.00 104 ASP A N 1
ATOM 822 C CA . ASP A 1 104 ? -7.793 -17.944 13.158 1.00 77.00 104 ASP A CA 1
ATOM 823 C C . ASP A 1 104 ? -7.405 -16.452 13.142 1.00 77.00 104 ASP A C 1
ATOM 825 O O . ASP A 1 104 ? -8.275 -15.587 13.056 1.00 77.00 104 ASP A O 1
ATOM 829 N N . VAL A 1 105 ? -6.102 -16.136 13.177 1.00 78.75 105 VAL A N 1
ATOM 830 C CA . VAL A 1 105 ? -5.602 -14.749 13.126 1.00 78.75 105 VAL A CA 1
ATOM 831 C C . VAL A 1 105 ? -5.676 -14.193 11.703 1.00 78.75 105 VAL A C 1
ATOM 833 O O . VAL A 1 105 ? -6.109 -13.060 11.523 1.00 78.75 105 VAL A O 1
ATOM 836 N N . VAL A 1 106 ? -5.320 -14.989 10.686 1.00 83.06 106 VAL A N 1
ATOM 837 C CA . VAL A 1 106 ? -5.491 -14.603 9.272 1.00 83.06 106 VAL A CA 1
ATOM 838 C C . VAL A 1 106 ? -6.972 -14.401 8.951 1.00 83.06 106 VAL A C 1
ATOM 840 O O . VAL A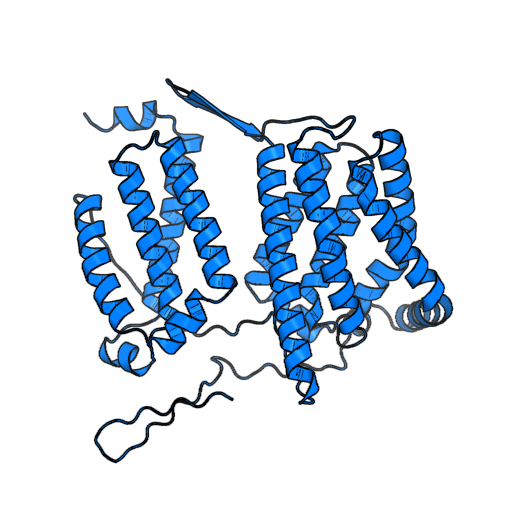 1 106 ? -7.329 -13.382 8.373 1.00 83.06 106 VAL A O 1
ATOM 843 N N . ARG A 1 107 ? -7.854 -15.306 9.393 1.00 81.69 107 ARG A N 1
ATOM 844 C CA . ARG A 1 107 ? -9.308 -15.189 9.203 1.00 81.69 107 ARG A CA 1
ATOM 845 C C . ARG A 1 107 ? -9.883 -13.931 9.861 1.00 81.69 107 ARG A C 1
ATOM 847 O O . ARG A 1 107 ? -10.747 -13.289 9.274 1.00 81.69 107 ARG A O 1
ATOM 854 N N . LEU A 1 108 ? -9.406 -13.573 11.056 1.00 78.19 108 LEU A N 1
ATOM 855 C CA . LEU A 1 108 ? -9.798 -12.337 11.736 1.00 78.19 108 LEU A CA 1
ATOM 856 C C . LEU A 1 108 ? -9.302 -11.089 10.986 1.00 78.19 108 LEU A C 1
ATOM 858 O O . LEU A 1 108 ? -10.036 -10.111 10.870 1.00 78.19 108 LEU A O 1
ATOM 862 N N . LEU A 1 109 ? -8.080 -11.138 10.447 1.00 80.75 109 LEU A N 1
ATOM 863 C CA . LEU A 1 109 ? -7.469 -10.045 9.691 1.00 80.75 109 LEU A CA 1
ATOM 864 C C . LEU A 1 109 ? -8.141 -9.830 8.325 1.00 80.75 109 LEU A C 1
ATOM 866 O O . LEU A 1 109 ? -8.435 -8.697 7.972 1.00 80.75 109 LEU A O 1
ATOM 870 N N . MET A 1 110 ? -8.493 -10.902 7.608 1.00 83.12 110 MET A N 1
ATOM 871 C CA . MET A 1 110 ? -9.298 -10.843 6.375 1.00 83.12 110 MET A CA 1
ATOM 872 C C . MET A 1 110 ? -10.724 -10.301 6.600 1.00 83.12 110 MET A C 1
ATOM 874 O O . MET A 1 110 ? -11.440 -10.037 5.636 1.00 83.12 110 MET A O 1
ATOM 878 N N . GLY A 1 111 ? -11.149 -10.133 7.856 1.00 77.06 111 GLY A N 1
ATOM 879 C CA . GLY A 1 111 ? -12.389 -9.455 8.229 1.00 77.06 111 GLY A CA 1
ATOM 880 C C . GLY A 1 111 ? -12.264 -7.937 8.416 1.00 77.06 111 GLY A C 1
ATOM 881 O O . GLY A 1 111 ? -13.273 -7.310 8.735 1.00 77.06 111 GLY A O 1
ATOM 882 N N . THR A 1 112 ? -11.076 -7.332 8.266 1.00 73.25 112 THR A N 1
ATOM 883 C CA . THR A 1 112 ? -10.883 -5.878 8.428 1.00 73.25 112 THR A CA 1
ATOM 884 C C . THR A 1 112 ? -10.812 -5.142 7.090 1.00 73.25 112 THR A C 1
ATOM 886 O O . THR A 1 112 ? -10.321 -5.667 6.091 1.00 73.25 112 THR A O 1
ATOM 889 N N . PHE A 1 113 ? -11.265 -3.885 7.083 1.00 76.50 113 PHE A N 1
ATOM 890 C CA . PHE A 1 113 ? -11.113 -2.983 5.937 1.00 76.50 113 PHE A CA 1
ATOM 891 C C . PHE A 1 113 ? -9.634 -2.770 5.575 1.00 76.50 113 PHE A C 1
ATOM 893 O O . PHE A 1 113 ? -9.272 -2.907 4.409 1.00 76.50 113 PHE A O 1
ATOM 900 N N . ASP A 1 114 ? -8.774 -2.526 6.574 1.00 76.25 114 ASP A N 1
ATOM 901 C CA . ASP A 1 114 ? -7.327 -2.325 6.409 1.00 76.25 114 ASP A CA 1
ATOM 902 C C . ASP A 1 114 ? -6.652 -3.440 5.587 1.00 76.25 114 ASP A C 1
ATOM 904 O O . ASP A 1 114 ? -5.769 -3.152 4.778 1.00 76.25 114 ASP A O 1
ATOM 908 N N . PHE A 1 115 ? -7.074 -4.704 5.751 1.00 83.12 115 PHE A N 1
ATOM 909 C CA . PHE A 1 115 ? -6.551 -5.823 4.963 1.00 83.12 115 PHE A CA 1
ATOM 910 C C . PHE A 1 115 ? -6.927 -5.706 3.482 1.00 83.12 115 PHE A C 1
ATOM 912 O O . PHE A 1 115 ? -6.055 -5.801 2.616 1.00 83.12 115 PHE A O 1
ATOM 919 N N . TRP A 1 116 ? -8.208 -5.485 3.176 1.00 85.94 116 TRP A N 1
ATOM 920 C CA . TRP A 1 116 ? -8.693 -5.401 1.794 1.00 85.94 116 TRP A CA 1
ATOM 921 C C . TRP A 1 116 ? -8.195 -4.147 1.081 1.00 85.94 116 TRP A C 1
ATOM 923 O O . TRP A 1 116 ? -7.763 -4.242 -0.064 1.00 85.94 116 TRP A O 1
ATOM 933 N N . PHE A 1 117 ? -8.157 -3.004 1.768 1.00 81.69 117 PHE A N 1
ATOM 934 C CA . PHE A 1 117 ? -7.581 -1.770 1.238 1.00 81.69 117 PHE A CA 1
ATOM 935 C C . PHE A 1 117 ? -6.109 -1.968 0.844 1.00 81.69 117 PHE A C 1
ATOM 937 O O . PHE A 1 117 ? -5.718 -1.683 -0.288 1.00 81.69 117 PHE A O 1
ATOM 944 N N . PHE A 1 118 ? -5.296 -2.545 1.736 1.00 85.38 118 PHE A N 1
ATOM 945 C CA . PHE A 1 118 ? -3.893 -2.842 1.443 1.00 85.38 118 PHE A CA 1
ATOM 946 C C . PHE A 1 118 ? -3.733 -3.885 0.323 1.00 85.38 118 PHE A C 1
ATOM 948 O O . PHE A 1 118 ? -2.866 -3.735 -0.540 1.00 85.38 118 PHE A O 1
ATOM 955 N N . SER A 1 119 ? -4.579 -4.920 0.298 1.00 89.31 119 SER A N 1
ATOM 956 C CA . SER A 1 119 ? -4.568 -5.956 -0.747 1.00 89.31 119 SER A CA 1
ATOM 957 C C . SER A 1 119 ? -4.918 -5.383 -2.126 1.00 89.31 119 SER A C 1
ATOM 959 O O . SER A 1 119 ? -4.300 -5.756 -3.121 1.00 89.31 119 SER A O 1
ATOM 961 N N . LEU A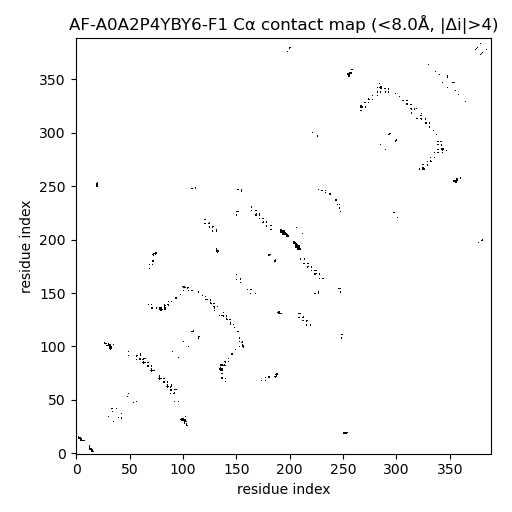 1 120 ? -5.854 -4.432 -2.203 1.00 90.00 120 LEU A N 1
ATOM 962 C CA . LEU A 1 120 ? -6.200 -3.732 -3.444 1.00 90.00 120 LEU A CA 1
ATOM 963 C C . LEU A 1 120 ? -5.060 -2.818 -3.912 1.00 90.00 120 LEU A C 1
ATOM 965 O O . LEU A 1 120 ? -4.627 -2.937 -5.056 1.00 90.00 120 LEU A O 1
ATOM 969 N N . VAL A 1 121 ? -4.510 -1.972 -3.031 1.00 87.81 121 VAL A N 1
ATOM 970 C CA . VAL A 1 121 ? -3.402 -1.061 -3.382 1.00 87.81 121 VAL A CA 1
ATOM 971 C C . VAL A 1 121 ? -2.145 -1.832 -3.803 1.00 87.81 121 VAL A C 1
ATOM 973 O O . VAL A 1 121 ? -1.532 -1.492 -4.816 1.00 87.81 121 VAL A O 1
ATOM 976 N N . THR A 1 122 ? -1.772 -2.902 -3.089 1.00 91.50 122 THR A N 1
ATOM 977 C CA . THR A 1 122 ? -0.640 -3.763 -3.489 1.00 91.50 122 THR A CA 1
ATOM 978 C C . THR A 1 122 ? -0.882 -4.448 -4.829 1.00 91.50 122 THR A C 1
ATOM 980 O O . THR A 1 122 ? 0.016 -4.442 -5.668 1.00 91.50 122 THR A O 1
ATOM 983 N N . SER A 1 123 ? -2.074 -5.006 -5.059 1.00 92.56 123 SER A N 1
ATOM 984 C CA . SER A 1 123 ? -2.401 -5.701 -6.313 1.00 92.56 123 SER A CA 1
ATOM 985 C C . SER A 1 123 ? -2.431 -4.747 -7.507 1.00 92.56 123 SER A C 1
ATOM 987 O O . SER A 1 123 ? -1.848 -5.058 -8.540 1.00 92.56 123 SER A O 1
ATOM 989 N N . MET A 1 124 ? -3.035 -3.564 -7.356 1.00 90.88 124 MET A N 1
ATOM 990 C CA . MET A 1 124 ? -3.066 -2.534 -8.398 1.00 90.88 124 MET A CA 1
ATOM 991 C C . MET A 1 124 ? -1.654 -2.036 -8.733 1.00 90.88 124 MET A C 1
ATOM 993 O O . MET A 1 124 ? -1.286 -1.987 -9.903 1.00 90.88 124 MET A O 1
ATOM 997 N N . THR A 1 125 ? -0.833 -1.741 -7.718 1.00 91.06 125 THR A N 1
ATOM 998 C CA . THR A 1 125 ? 0.555 -1.292 -7.926 1.00 91.06 125 THR A CA 1
ATOM 999 C C . THR A 1 125 ? 1.387 -2.377 -8.617 1.00 91.06 125 THR A C 1
ATOM 1001 O O . THR A 1 125 ? 2.054 -2.102 -9.612 1.00 91.06 125 THR A O 1
ATOM 1004 N N . ALA A 1 126 ? 1.308 -3.627 -8.146 1.00 92.81 126 ALA A N 1
ATOM 1005 C CA . ALA A 1 126 ? 2.024 -4.759 -8.735 1.00 92.81 126 ALA A CA 1
ATOM 1006 C C . ALA A 1 126 ? 1.590 -5.041 -10.186 1.00 92.81 126 ALA A C 1
ATOM 1008 O O . ALA A 1 126 ? 2.439 -5.336 -11.030 1.00 92.81 126 ALA A O 1
ATOM 1009 N N . ALA A 1 127 ? 0.295 -4.912 -10.495 1.00 92.62 127 ALA A N 1
ATOM 1010 C CA . ALA A 1 127 ? -0.231 -5.051 -11.850 1.00 92.62 127 ALA A CA 1
ATOM 1011 C C . ALA A 1 127 ? 0.281 -3.936 -12.775 1.00 92.62 127 ALA A C 1
ATOM 1013 O O . ALA A 1 127 ? 0.846 -4.240 -13.823 1.00 92.62 127 ALA A O 1
ATOM 1014 N N . MET A 1 128 ? 0.172 -2.664 -12.374 1.00 90.62 128 MET A N 1
ATOM 1015 C CA . MET A 1 128 ? 0.623 -1.533 -13.196 1.00 90.62 128 MET A CA 1
ATOM 1016 C C . MET A 1 128 ? 2.133 -1.572 -13.454 1.00 90.62 128 MET A C 1
ATOM 1018 O O . MET A 1 128 ? 2.564 -1.399 -14.591 1.00 90.62 128 MET A O 1
ATOM 1022 N N . VAL A 1 129 ? 2.946 -1.910 -12.446 1.00 90.25 129 VAL A N 1
ATOM 1023 C CA . VAL A 1 129 ? 4.394 -2.112 -12.631 1.00 90.25 129 VAL A CA 1
ATOM 1024 C C . VAL A 1 129 ? 4.697 -3.297 -13.560 1.00 90.25 129 VAL A C 1
ATOM 1026 O O . VAL A 1 129 ? 5.619 -3.226 -14.371 1.00 90.25 129 VAL A O 1
ATOM 1029 N N . SER A 1 130 ? 3.916 -4.379 -13.495 1.00 92.25 130 SER A N 1
ATOM 1030 C CA . SER A 1 130 ? 4.069 -5.518 -14.416 1.00 92.25 130 SER A CA 1
ATOM 1031 C C . SER A 1 130 ? 3.750 -5.128 -15.867 1.00 92.25 130 SER A C 1
ATOM 1033 O O . SER A 1 130 ? 4.476 -5.520 -16.782 1.00 92.25 130 SER A O 1
ATOM 1035 N N . VAL A 1 131 ? 2.715 -4.303 -16.073 1.00 90.50 131 VAL A N 1
ATOM 1036 C CA . VAL A 1 131 ? 2.344 -3.727 -17.379 1.00 90.50 131 VAL A CA 1
ATOM 1037 C C . VAL A 1 131 ? 3.380 -2.710 -17.876 1.00 90.50 131 VAL A C 1
ATOM 1039 O O . VAL A 1 131 ? 3.596 -2.622 -19.078 1.00 90.50 131 VAL A O 1
ATOM 1042 N N . TYR A 1 132 ? 4.075 -1.999 -16.986 1.00 89.25 132 TYR A N 1
ATOM 1043 C CA . TYR A 1 132 ? 5.174 -1.090 -17.338 1.00 89.25 132 TYR A CA 1
ATOM 1044 C C . TYR A 1 132 ? 6.446 -1.834 -17.787 1.00 89.25 132 TYR A C 1
ATOM 1046 O O . TYR A 1 132 ? 7.062 -1.454 -18.785 1.00 89.25 132 TYR A O 1
ATOM 1054 N N . PHE A 1 133 ? 6.816 -2.926 -17.101 1.00 89.50 133 PHE A N 1
ATOM 1055 C CA . PHE A 1 133 ? 7.990 -3.738 -17.455 1.00 89.50 133 PHE A CA 1
ATOM 1056 C C . PHE A 1 133 ? 7.812 -4.568 -18.735 1.00 89.50 133 PHE A C 1
ATOM 1058 O O . PHE A 1 133 ? 8.781 -4.751 -19.469 1.00 89.50 133 PHE A O 1
ATOM 1065 N N . ARG A 1 134 ? 6.612 -5.126 -18.974 1.00 86.38 134 ARG A N 1
ATOM 1066 C CA . ARG A 1 134 ? 6.251 -5.993 -20.127 1.00 86.38 134 ARG A CA 1
ATOM 1067 C C . ARG A 1 134 ? 7.131 -7.235 -20.351 1.00 86.38 134 ARG A C 1
ATOM 1069 O O . ARG A 1 134 ? 6.969 -7.928 -21.352 1.00 86.38 134 ARG A O 1
ATOM 1076 N N . ASP A 1 135 ? 8.026 -7.547 -19.419 1.00 90.56 135 ASP A N 1
ATOM 1077 C CA . ASP A 1 135 ? 8.983 -8.648 -19.491 1.00 90.56 135 ASP A CA 1
ATOM 1078 C C . ASP A 1 135 ? 9.136 -9.365 -18.137 1.00 90.56 135 ASP A C 1
ATOM 1080 O O . ASP A 1 135 ? 8.479 -9.027 -17.152 1.00 90.56 135 ASP A O 1
ATOM 1084 N N . LEU A 1 136 ? 10.028 -10.360 -18.067 1.00 92.44 136 LEU A N 1
ATOM 1085 C CA . LEU A 1 136 ? 10.228 -11.226 -16.895 1.00 92.44 136 LEU A CA 1
ATOM 1086 C C . LEU A 1 136 ? 10.660 -10.496 -15.602 1.00 92.44 136 LEU A C 1
ATOM 1088 O O . LEU A 1 136 ? 10.681 -11.116 -14.534 1.00 92.44 136 LEU A O 1
ATOM 1092 N N . ARG A 1 137 ? 10.932 -9.183 -15.630 1.00 91.62 137 ARG A N 1
ATOM 1093 C CA . ARG A 1 137 ? 11.009 -8.347 -14.418 1.00 91.62 137 ARG A CA 1
ATOM 1094 C C . ARG A 1 137 ? 9.679 -8.308 -13.651 1.00 91.62 137 ARG A C 1
ATOM 1096 O O . ARG A 1 137 ? 9.707 -8.105 -12.440 1.00 91.62 137 ARG A O 1
ATOM 1103 N N . PHE A 1 138 ? 8.539 -8.629 -14.280 1.00 92.19 138 PHE A N 1
ATOM 1104 C CA . PHE A 1 138 ? 7.257 -8.813 -13.580 1.00 92.19 138 PHE A CA 1
ATOM 1105 C C . PHE A 1 138 ? 7.322 -9.885 -12.474 1.00 92.19 138 PHE A C 1
ATOM 1107 O O . PHE A 1 138 ? 6.605 -9.784 -11.480 1.00 92.19 138 PHE A O 1
ATOM 1114 N N . LEU A 1 139 ? 8.207 -10.887 -12.582 1.00 93.19 139 LEU A N 1
ATOM 1115 C CA . LEU A 1 139 ? 8.359 -11.921 -11.547 1.00 93.19 139 LEU A CA 1
ATOM 1116 C C . LEU A 1 139 ? 8.824 -11.327 -10.204 1.00 93.19 139 LEU A C 1
ATOM 1118 O O . LEU A 1 139 ? 8.442 -11.846 -9.155 1.00 93.19 139 LEU A O 1
ATOM 1122 N N . ARG A 1 140 ? 9.537 -10.186 -10.208 1.00 91.50 140 ARG A N 1
ATOM 1123 C CA . ARG A 1 140 ? 9.800 -9.400 -8.993 1.00 91.50 140 ARG A CA 1
ATOM 1124 C C . ARG A 1 140 ? 8.497 -8.955 -8.326 1.00 91.50 140 ARG A C 1
ATOM 1126 O O . ARG A 1 140 ? 8.377 -9.086 -7.114 1.00 91.50 140 ARG A O 1
ATOM 1133 N N . MET A 1 141 ? 7.520 -8.463 -9.089 1.00 92.56 141 MET A N 1
ATOM 1134 C CA . MET A 1 141 ? 6.242 -7.990 -8.539 1.00 92.56 141 MET A CA 1
ATOM 1135 C C . MET A 1 141 ? 5.426 -9.113 -7.902 1.00 92.56 141 MET A C 1
ATOM 1137 O O . MET A 1 141 ? 4.737 -8.863 -6.919 1.00 92.56 141 MET A O 1
ATOM 1141 N N . VAL A 1 142 ? 5.562 -10.356 -8.376 1.00 91.75 142 VAL A N 1
ATOM 1142 C CA . VAL A 1 142 ? 4.995 -11.528 -7.688 1.00 91.75 142 VAL A CA 1
ATOM 1143 C C . VAL A 1 142 ? 5.638 -11.704 -6.308 1.00 91.75 142 VAL A C 1
ATOM 1145 O O . VAL A 1 142 ? 4.928 -11.868 -5.317 1.00 91.75 142 VAL A O 1
ATOM 1148 N N . ILE A 1 143 ? 6.969 -11.624 -6.215 1.00 91.19 143 ILE A N 1
ATOM 1149 C CA . ILE A 1 143 ? 7.690 -11.757 -4.940 1.00 91.19 143 ILE A CA 1
ATOM 1150 C C . ILE A 1 143 ? 7.338 -10.612 -3.981 1.00 91.19 143 ILE A C 1
ATOM 1152 O O . ILE A 1 143 ? 7.000 -10.869 -2.824 1.00 91.19 143 ILE A O 1
ATOM 1156 N N . ASP A 1 144 ? 7.369 -9.368 -4.463 1.00 89.38 144 ASP A N 1
ATOM 1157 C CA . ASP A 1 144 ? 7.044 -8.179 -3.673 1.00 89.38 144 ASP A CA 1
ATOM 1158 C C . ASP A 1 144 ? 5.576 -8.231 -3.194 1.00 89.38 144 ASP A C 1
ATOM 1160 O O . ASP A 1 144 ? 5.316 -8.027 -2.010 1.00 89.38 144 ASP A O 1
ATOM 1164 N N . TRP A 1 145 ? 4.617 -8.633 -4.044 1.00 91.94 145 TRP A N 1
ATOM 1165 C CA . TRP A 1 145 ? 3.202 -8.807 -3.673 1.00 91.94 145 TRP A CA 1
ATOM 1166 C C . TRP A 1 145 ? 2.997 -9.857 -2.568 1.00 91.94 145 TRP A C 1
ATOM 1168 O O . TRP A 1 145 ? 2.340 -9.567 -1.561 1.00 91.94 145 TRP A O 1
ATOM 1178 N N . VAL A 1 146 ? 3.594 -11.053 -2.687 1.00 90.06 146 VAL A N 1
ATOM 1179 C CA . VAL A 1 146 ? 3.503 -12.079 -1.626 1.00 90.06 146 VAL A CA 1
ATOM 1180 C C . VAL A 1 146 ? 4.289 -11.642 -0.372 1.00 90.06 146 VAL A C 1
ATOM 1182 O O . VAL A 1 146 ? 3.909 -11.972 0.755 1.00 90.06 146 VAL A O 1
ATOM 1185 N N . GLY A 1 147 ? 5.358 -10.857 -0.524 1.00 87.81 147 GLY A N 1
ATOM 1186 C CA . GLY A 1 147 ? 6.110 -10.240 0.573 1.00 87.81 147 GLY A CA 1
ATOM 1187 C C . GLY A 1 147 ? 5.288 -9.219 1.368 1.00 87.81 147 GLY A C 1
ATOM 1188 O O . GLY A 1 147 ? 5.234 -9.288 2.597 1.00 87.81 147 GLY A O 1
ATOM 1189 N N . PHE A 1 148 ? 4.575 -8.320 0.692 1.00 88.00 148 PHE A N 1
ATOM 1190 C CA . PHE A 1 148 ? 3.707 -7.330 1.331 1.00 88.00 148 PHE A CA 1
ATOM 1191 C C . PHE A 1 148 ? 2.543 -7.981 2.094 1.00 88.00 148 PHE A C 1
ATOM 1193 O O . PHE A 1 148 ? 2.231 -7.563 3.211 1.00 88.00 148 PHE A O 1
ATOM 1200 N N . HIS A 1 149 ? 1.964 -9.067 1.572 1.00 88.81 149 HIS A N 1
ATOM 1201 C CA . HIS A 1 149 ? 0.927 -9.809 2.296 1.00 88.81 149 HIS A CA 1
ATOM 1202 C C . HIS A 1 149 ? 1.464 -10.527 3.553 1.00 88.81 149 HIS A C 1
ATOM 1204 O O . HIS A 1 149 ? 0.745 -10.605 4.550 1.00 88.81 149 HIS A O 1
ATOM 1210 N N . HIS A 1 150 ? 2.735 -10.959 3.594 1.00 85.44 150 HIS A N 1
ATOM 1211 C CA . HIS A 1 150 ? 3.368 -11.393 4.855 1.00 85.44 150 HIS A CA 1
ATOM 1212 C C . HIS A 1 150 ? 3.510 -10.246 5.869 1.00 85.44 150 HIS A C 1
ATOM 1214 O O . HIS A 1 150 ? 3.350 -10.470 7.069 1.00 85.44 150 HIS A O 1
ATOM 1220 N N . ILE A 1 151 ? 3.820 -9.028 5.407 1.00 84.06 151 ILE A N 1
ATOM 1221 C CA . ILE A 1 151 ? 4.004 -7.848 6.269 1.00 84.06 151 ILE A CA 1
ATOM 1222 C C . ILE A 1 151 ? 2.685 -7.443 6.940 1.00 84.06 151 ILE A C 1
ATOM 1224 O O . ILE A 1 151 ? 2.685 -7.131 8.129 1.00 84.06 151 ILE A O 1
ATOM 1228 N N . VAL A 1 152 ? 1.551 -7.521 6.238 1.00 84.38 152 VAL A N 1
ATOM 1229 C CA . VAL A 1 152 ? 0.226 -7.348 6.862 1.00 84.38 152 VAL A CA 1
ATOM 1230 C C . VAL A 1 152 ? -0.134 -8.534 7.765 1.00 84.38 152 VAL A C 1
ATOM 1232 O O . VAL A 1 152 ? -0.584 -8.333 8.892 1.00 84.38 152 VAL A O 1
ATOM 1235 N N . CYS A 1 153 ? 0.171 -9.770 7.366 1.00 84.31 153 CYS A N 1
ATOM 1236 C CA . CYS A 1 153 ? -0.028 -10.963 8.198 1.00 84.31 153 CYS A CA 1
ATOM 1237 C C . CYS A 1 153 ? 0.989 -11.132 9.357 1.00 84.31 153 CYS A C 1
ATOM 1239 O O . CYS A 1 153 ? 0.995 -12.173 10.019 1.00 84.31 153 CYS A O 1
ATOM 1241 N N . ILE A 1 154 ? 1.822 -10.128 9.674 1.00 80.88 154 ILE A N 1
ATOM 1242 C CA . ILE A 1 154 ? 2.884 -10.211 10.701 1.00 80.88 154 ILE A CA 1
ATOM 1243 C C . ILE A 1 154 ? 2.370 -10.449 12.135 1.00 80.88 154 ILE A C 1
ATOM 1245 O O . ILE A 1 154 ? 3.133 -10.866 13.008 1.00 80.88 154 ILE A O 1
ATOM 1249 N N . ASP A 1 155 ? 1.088 -10.200 12.406 1.00 72.19 155 ASP A N 1
ATOM 1250 C CA . ASP A 1 155 ? 0.447 -10.536 13.688 1.00 72.19 155 ASP A CA 1
ATOM 1251 C C . ASP A 1 155 ? 0.019 -12.017 13.769 1.00 72.19 155 ASP A C 1
ATOM 1253 O O . ASP A 1 155 ? -0.086 -12.570 14.864 1.00 72.19 155 ASP A O 1
ATOM 1257 N N . ALA A 1 156 ? -0.150 -12.699 12.630 1.00 78.81 156 ALA A N 1
ATOM 1258 C CA . ALA A 1 156 ? -0.400 -14.142 12.569 1.00 78.81 156 ALA A CA 1
ATOM 1259 C C . ALA A 1 156 ? 0.893 -14.983 12.656 1.00 78.81 156 ALA A C 1
ATOM 1261 O O . ALA A 1 156 ? 0.827 -16.175 12.975 1.00 78.81 156 ALA A O 1
ATOM 1262 N N . HIS A 1 157 ? 2.068 -14.376 12.443 1.00 72.62 157 HIS A N 1
ATOM 1263 C CA . HIS A 1 157 ? 3.362 -14.957 12.811 1.00 72.62 157 HIS A CA 1
ATOM 1264 C C . HIS A 1 157 ? 3.641 -14.752 14.308 1.00 72.62 157 HIS A C 1
ATOM 1266 O O . HIS A 1 157 ? 3.772 -13.628 14.781 1.00 72.62 157 HIS A O 1
ATOM 1272 N N . VAL A 1 158 ? 3.811 -15.848 15.058 1.00 64.06 158 VAL A N 1
ATOM 1273 C CA . VAL A 1 158 ? 4.165 -15.804 16.499 1.00 64.06 158 VAL A CA 1
ATOM 1274 C C . VAL A 1 158 ? 5.515 -16.479 16.808 1.00 64.06 158 VAL A C 1
ATOM 1276 O O . VAL A 1 158 ? 6.005 -16.453 17.932 1.00 64.06 158 VAL A O 1
ATOM 1279 N N . ARG A 1 159 ? 6.195 -17.005 15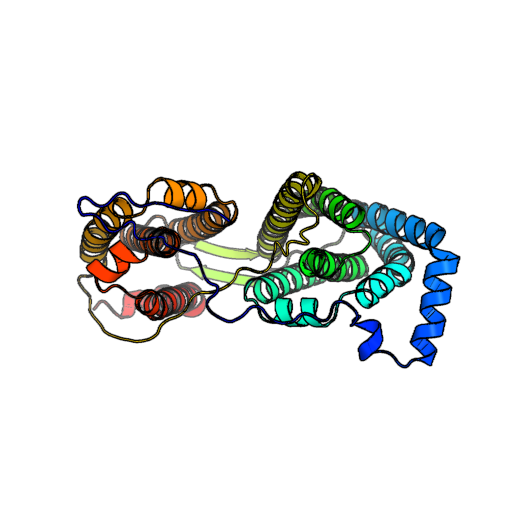.784 1.00 62.91 159 ARG A N 1
ATOM 1280 C CA . ARG A 1 159 ? 7.628 -17.346 15.817 1.00 62.91 159 ARG A CA 1
ATOM 1281 C C . ARG A 1 159 ? 8.363 -16.424 14.840 1.00 62.91 159 ARG A C 1
ATOM 1283 O O . ARG A 1 159 ? 7.798 -16.053 13.818 1.00 62.91 159 ARG A O 1
ATOM 1290 N N . GLY A 1 160 ? 9.592 -16.022 15.166 1.00 65.12 160 GLY A N 1
ATOM 1291 C CA . GLY A 1 160 ? 10.416 -15.174 14.289 1.00 65.12 160 GLY A CA 1
ATOM 1292 C C . GLY A 1 160 ? 10.016 -13.690 14.205 1.00 65.12 160 GLY A C 1
ATOM 1293 O O . GLY A 1 160 ? 10.568 -12.973 13.378 1.00 65.12 160 GLY A O 1
ATOM 1294 N N . VAL A 1 161 ? 9.107 -13.186 15.053 1.00 68.38 161 VAL A N 1
ATOM 1295 C CA . VAL A 1 161 ? 8.550 -11.810 14.966 1.00 68.38 161 VAL A CA 1
ATOM 1296 C C . VAL A 1 161 ? 9.625 -10.716 14.856 1.00 68.38 161 VAL A C 1
ATOM 1298 O O . VAL A 1 161 ? 9.464 -9.775 14.082 1.00 68.38 161 VAL A O 1
ATOM 1301 N N . ARG A 1 162 ? 10.750 -10.848 15.576 1.00 69.56 162 ARG A N 1
ATOM 1302 C CA . ARG A 1 162 ? 11.891 -9.913 15.495 1.00 69.56 162 ARG A CA 1
ATOM 1303 C C . ARG A 1 162 ? 12.582 -9.934 14.123 1.00 69.56 162 ARG A C 1
ATOM 1305 O O . ARG A 1 162 ? 12.994 -8.880 13.652 1.00 69.56 162 ARG A O 1
ATOM 1312 N N . GLN A 1 163 ? 12.694 -11.102 13.488 1.00 72.06 163 GLN A N 1
ATOM 1313 C CA . GLN A 1 163 ? 13.262 -11.248 12.143 1.00 72.06 163 GLN A CA 1
ATOM 1314 C C . GLN A 1 163 ? 12.300 -10.683 11.092 1.00 72.06 163 GLN A C 1
ATOM 1316 O O . GLN A 1 163 ? 12.720 -9.863 10.288 1.00 72.06 163 GLN A O 1
ATOM 1321 N N . PHE A 1 164 ? 11.003 -11.009 11.151 1.00 73.75 164 PHE A N 1
ATOM 1322 C CA . PHE A 1 164 ? 10.007 -10.420 10.244 1.00 73.75 164 PHE A CA 1
ATOM 1323 C C . PHE A 1 164 ? 9.931 -8.891 10.370 1.00 73.75 164 PHE A C 1
ATOM 1325 O O . PHE A 1 164 ? 9.912 -8.196 9.356 1.00 73.75 164 PHE A O 1
ATOM 1332 N N . ALA A 1 165 ? 9.970 -8.345 11.590 1.00 72.94 165 ALA A N 1
ATOM 1333 C CA . ALA A 1 165 ? 10.014 -6.898 11.800 1.00 72.94 165 ALA A CA 1
ATOM 1334 C C . ALA A 1 165 ? 11.295 -6.260 11.227 1.00 72.94 165 ALA A C 1
ATOM 1336 O O . ALA A 1 165 ? 11.227 -5.162 10.681 1.00 72.94 165 ALA A O 1
ATOM 1337 N N . LEU A 1 166 ? 12.445 -6.945 11.301 1.00 77.00 166 LEU A N 1
ATOM 1338 C CA . LEU A 1 166 ? 13.690 -6.497 10.667 1.00 77.00 166 LEU A CA 1
ATOM 1339 C C . LEU A 1 166 ? 13.586 -6.518 9.134 1.00 77.00 166 LEU A C 1
ATOM 1341 O O . LEU A 1 166 ? 13.889 -5.510 8.505 1.00 77.00 166 LEU A O 1
ATOM 1345 N N . MET A 1 167 ? 13.089 -7.607 8.541 1.00 75.62 167 MET A N 1
ATOM 1346 C CA . MET A 1 167 ? 12.890 -7.707 7.086 1.00 75.62 167 MET A CA 1
ATOM 1347 C C . MET A 1 167 ? 11.883 -6.663 6.576 1.00 75.62 167 MET A C 1
ATOM 1349 O O . MET A 1 167 ? 12.103 -6.070 5.528 1.00 75.62 167 MET A O 1
ATOM 1353 N N . THR A 1 168 ? 10.841 -6.349 7.356 1.00 78.31 168 THR A N 1
ATOM 1354 C CA . THR A 1 168 ? 9.884 -5.263 7.052 1.00 78.31 168 THR A CA 1
ATOM 1355 C C . THR A 1 168 ? 10.584 -3.902 6.944 1.00 78.31 168 THR A C 1
ATOM 1357 O O . THR A 1 168 ? 10.253 -3.106 6.075 1.00 78.31 168 THR A O 1
ATOM 1360 N N . ILE A 1 169 ? 11.572 -3.632 7.806 1.00 81.00 169 ILE A N 1
ATOM 1361 C CA . ILE A 1 169 ? 12.371 -2.394 7.774 1.00 81.00 169 ILE A CA 1
ATOM 1362 C C . ILE A 1 169 ? 13.312 -2.390 6.559 1.00 81.00 169 ILE A C 1
ATOM 1364 O O . ILE A 1 169 ? 13.415 -1.379 5.871 1.00 81.00 169 ILE A O 1
ATOM 1368 N N . VAL A 1 170 ? 13.979 -3.518 6.292 1.00 81.56 170 VAL A N 1
ATOM 1369 C CA . VAL A 1 170 ? 14.905 -3.693 5.156 1.00 81.56 170 VAL A CA 1
ATOM 1370 C C . VAL A 1 170 ? 14.176 -3.646 3.804 1.00 81.56 170 VAL A C 1
ATOM 1372 O O . VAL A 1 170 ? 14.779 -3.266 2.807 1.00 81.56 170 VAL A O 1
ATOM 1375 N N . GLY A 1 171 ? 12.875 -3.946 3.768 1.00 80.38 171 GLY A N 1
ATOM 1376 C CA . GLY A 1 171 ? 12.028 -3.821 2.579 1.00 80.38 171 GLY A CA 1
ATOM 1377 C C . GLY A 1 171 ? 11.604 -2.392 2.211 1.00 80.38 171 GLY A C 1
ATOM 1378 O O . GLY A 1 171 ? 11.097 -2.196 1.113 1.00 80.38 171 GLY A O 1
ATOM 1379 N N . ILE A 1 172 ? 11.815 -1.380 3.067 1.00 85.62 172 ILE A N 1
ATOM 1380 C CA . ILE A 1 172 ? 11.418 0.009 2.751 1.00 85.62 172 ILE A CA 1
ATOM 1381 C C . ILE A 1 172 ? 12.338 0.648 1.685 1.00 85.62 172 ILE A C 1
ATOM 1383 O O . ILE A 1 172 ? 11.807 1.168 0.700 1.00 85.62 172 ILE A O 1
ATOM 1387 N N . PRO A 1 173 ? 13.687 0.602 1.795 1.00 88.06 173 PRO A N 1
ATOM 1388 C CA . PRO A 1 173 ? 14.562 1.201 0.785 1.00 88.06 173 PRO A CA 1
ATOM 1389 C C . PRO A 1 173 ? 14.385 0.636 -0.639 1.00 88.06 173 PRO A C 1
ATOM 1391 O O . PRO A 1 173 ? 14.304 1.452 -1.550 1.00 88.06 173 PRO A O 1
ATOM 1394 N N . PRO A 1 174 ? 14.235 -0.687 -0.882 1.00 86.56 174 PRO A N 1
ATOM 1395 C CA . PRO A 1 174 ? 14.004 -1.225 -2.231 1.00 86.56 174 PRO A CA 1
ATOM 1396 C C . PRO A 1 174 ? 12.699 -0.774 -2.907 1.00 86.56 174 PRO A C 1
ATOM 1398 O O . PRO A 1 174 ? 12.605 -0.844 -4.134 1.00 86.56 174 PRO A O 1
ATOM 1401 N N . VAL A 1 175 ? 11.702 -0.323 -2.134 1.00 88.31 175 VAL A N 1
ATOM 1402 C CA . VAL A 1 175 ? 10.444 0.253 -2.648 1.00 88.31 175 VAL A CA 1
ATOM 1403 C C . VAL A 1 175 ? 10.624 1.737 -2.961 1.00 88.31 175 VAL A C 1
ATOM 1405 O O . VAL A 1 175 ? 10.301 2.169 -4.064 1.00 88.31 175 VAL A O 1
ATOM 1408 N N . LEU A 1 176 ? 11.205 2.512 -2.037 1.00 88.94 176 LEU A N 1
ATOM 1409 C CA . LEU A 1 176 ? 11.493 3.937 -2.253 1.00 88.94 176 LEU A CA 1
ATOM 1410 C C . LEU A 1 176 ? 12.484 4.164 -3.402 1.00 88.94 176 LEU A C 1
ATOM 1412 O O . LEU A 1 176 ? 12.304 5.065 -4.212 1.00 88.94 176 LEU A O 1
ATOM 1416 N N . PHE A 1 177 ? 13.515 3.329 -3.498 1.00 88.81 177 PHE A N 1
ATOM 1417 C CA . PHE A 1 177 ? 14.512 3.408 -4.559 1.00 88.81 177 PHE A CA 1
ATOM 1418 C C . PHE A 1 177 ? 13.917 3.040 -5.924 1.00 88.81 177 PHE A C 1
ATOM 1420 O O . PHE A 1 177 ? 14.205 3.708 -6.911 1.00 88.81 177 PHE A O 1
ATOM 1427 N N . MET A 1 178 ? 13.016 2.052 -5.974 1.00 89.06 178 MET A N 1
ATOM 1428 C CA . MET A 1 178 ? 12.267 1.715 -7.187 1.00 89.06 178 MET A CA 1
ATOM 1429 C C . MET A 1 178 ? 11.317 2.842 -7.620 1.00 89.06 178 MET A C 1
ATOM 1431 O O . MET A 1 178 ? 11.276 3.164 -8.804 1.00 89.06 178 MET A O 1
ATOM 1435 N N . LEU A 1 179 ? 10.611 3.473 -6.675 1.00 90.69 179 LEU A N 1
ATOM 1436 C CA . LEU A 1 179 ? 9.796 4.669 -6.921 1.00 90.69 179 LEU A CA 1
ATOM 1437 C C . LEU A 1 179 ? 10.635 5.793 -7.548 1.00 90.69 179 LEU A C 1
ATOM 1439 O O . LEU A 1 179 ? 10.249 6.335 -8.579 1.00 90.69 179 LEU A O 1
ATOM 1443 N N . ILE A 1 180 ? 11.796 6.103 -6.963 1.00 90.12 180 ILE A N 1
ATOM 1444 C CA . ILE A 1 180 ? 12.707 7.140 -7.469 1.00 90.12 180 ILE A CA 1
ATOM 1445 C C . ILE A 1 180 ? 13.228 6.782 -8.869 1.00 90.12 180 ILE A C 1
ATOM 1447 O O . ILE A 1 180 ? 13.212 7.631 -9.754 1.00 90.12 180 ILE A O 1
ATOM 1451 N N . TRP A 1 181 ? 13.652 5.536 -9.104 1.00 90.56 181 TRP A N 1
ATOM 1452 C CA . TRP A 1 181 ? 14.228 5.131 -10.394 1.00 90.56 181 TRP A CA 1
ATOM 1453 C C . TRP A 1 181 ? 13.201 5.148 -11.539 1.00 90.56 181 TRP A C 1
ATOM 1455 O O . TRP A 1 181 ? 13.531 5.556 -12.652 1.00 90.56 181 TRP A O 1
ATOM 1465 N N . ILE A 1 182 ? 11.946 4.777 -11.249 1.00 88.62 182 ILE A N 1
ATOM 1466 C CA . ILE A 1 182 ? 10.811 4.899 -12.179 1.00 88.62 182 ILE A CA 1
ATOM 1467 C C . ILE A 1 182 ? 10.478 6.374 -12.444 1.00 88.62 182 ILE A C 1
ATOM 1469 O O . ILE A 1 182 ? 10.330 6.760 -13.599 1.00 88.62 182 ILE A O 1
ATOM 1473 N N . MET A 1 183 ? 10.416 7.210 -11.401 1.00 87.25 183 MET A N 1
ATOM 1474 C CA . MET A 1 183 ? 10.096 8.641 -11.526 1.00 87.25 183 MET A CA 1
ATOM 1475 C C . MET A 1 183 ? 11.162 9.458 -12.264 1.00 87.25 183 MET A C 1
ATOM 1477 O O . MET A 1 183 ? 10.833 10.444 -12.913 1.00 87.25 183 MET A O 1
ATOM 1481 N N . LEU A 1 184 ? 12.428 9.039 -12.212 1.00 87.50 184 LEU A N 1
ATOM 1482 C CA . LEU A 1 184 ? 13.506 9.626 -13.016 1.00 87.50 184 LEU A CA 1
ATOM 1483 C C . LEU A 1 184 ? 13.520 9.123 -14.473 1.00 87.50 184 LEU A C 1
ATOM 1485 O O . LEU A 1 184 ? 14.345 9.571 -15.261 1.00 87.50 184 LEU A O 1
ATOM 1489 N N . GLY A 1 185 ? 12.660 8.167 -14.844 1.00 83.88 185 GLY A N 1
ATOM 1490 C CA . GLY A 1 185 ? 12.646 7.567 -16.183 1.00 83.88 185 GLY A CA 1
ATOM 1491 C C . GLY A 1 185 ? 13.873 6.701 -16.507 1.00 83.88 185 GLY A C 1
ATOM 1492 O O . GLY A 1 185 ? 14.034 6.274 -17.645 1.00 83.88 185 GLY A O 1
ATOM 1493 N N . HIS A 1 186 ? 14.728 6.399 -15.525 1.00 86.62 186 HIS A N 1
ATOM 1494 C CA . HIS A 1 186 ? 16.006 5.693 -15.704 1.00 86.62 186 HIS A CA 1
ATOM 1495 C C . HIS A 1 186 ? 15.863 4.158 -15.869 1.00 86.62 186 HIS A C 1
ATOM 1497 O O . HIS A 1 186 ? 16.828 3.417 -15.666 1.00 86.62 186 HIS A O 1
ATOM 1503 N N . VAL A 1 187 ? 14.669 3.645 -16.190 1.00 85.69 187 VAL A N 1
ATOM 1504 C CA . VAL A 1 187 ? 14.395 2.199 -16.266 1.00 85.69 187 VAL A CA 1
ATOM 1505 C C . VAL A 1 187 ? 14.472 1.703 -17.713 1.00 85.69 187 VAL A C 1
ATOM 1507 O O . VAL A 1 187 ? 13.538 1.873 -18.496 1.00 85.69 187 VAL A O 1
ATOM 1510 N N . ASP A 1 188 ? 15.565 1.014 -18.047 1.00 84.44 188 ASP A N 1
ATOM 1511 C CA . ASP A 1 188 ? 15.812 0.433 -19.374 1.00 84.44 188 ASP A CA 1
ATOM 1512 C C . ASP A 1 188 ? 14.612 -0.365 -19.922 1.00 84.44 188 ASP A C 1
ATOM 1514 O O . ASP A 1 188 ? 14.067 -1.250 -19.253 1.00 84.44 188 ASP A O 1
ATOM 1518 N N . GLY A 1 189 ? 14.248 -0.115 -21.182 1.00 77.75 189 GLY A N 1
ATOM 1519 C CA . GLY A 1 189 ? 13.333 -0.964 -21.954 1.00 77.75 189 GLY A CA 1
ATOM 1520 C C . GLY A 1 189 ? 11.910 -1.092 -21.397 1.00 77.75 189 GLY A C 1
ATOM 1521 O O . GLY A 1 189 ? 11.288 -2.129 -21.605 1.00 77.75 189 GLY A O 1
ATOM 1522 N N . CYS A 1 190 ? 11.410 -0.094 -20.666 1.00 81.69 190 CYS A N 1
ATOM 1523 C CA . CYS A 1 190 ? 10.000 -0.016 -20.267 1.00 81.69 190 CYS A CA 1
ATOM 1524 C C . CYS A 1 190 ? 9.213 0.866 -21.243 1.00 81.69 190 CYS A C 1
ATOM 1526 O O . CYS A 1 190 ? 9.780 1.770 -21.856 1.00 81.69 190 CYS A O 1
ATOM 1528 N N . THR A 1 191 ? 7.903 0.640 -21.370 1.00 78.25 191 THR A N 1
ATOM 1529 C CA . THR A 1 191 ? 7.027 1.536 -22.142 1.00 78.25 191 THR A CA 1
ATOM 1530 C C . THR A 1 191 ? 6.148 2.337 -21.198 1.00 78.25 191 THR A C 1
ATOM 1532 O O . THR A 1 191 ? 5.371 1.752 -20.442 1.00 78.25 191 THR A O 1
ATOM 1535 N N . THR A 1 192 ? 6.220 3.664 -21.277 1.00 81.31 192 THR A N 1
ATOM 1536 C CA . THR A 1 192 ? 5.148 4.524 -20.773 1.00 81.31 192 THR A CA 1
ATOM 1537 C C . THR A 1 192 ? 3.848 4.213 -21.518 1.00 81.31 192 THR A C 1
ATOM 1539 O O . THR A 1 192 ? 3.857 3.818 -22.685 1.00 81.31 192 THR A O 1
ATOM 1542 N N . PHE A 1 193 ? 2.726 4.352 -20.821 1.00 83.31 193 PHE A N 1
ATOM 1543 C CA . PHE A 1 193 ? 1.385 4.197 -21.369 1.00 83.31 193 PHE A CA 1
ATOM 1544 C C . PHE A 1 193 ? 0.472 5.197 -20.666 1.00 83.31 193 PHE A C 1
ATOM 1546 O O . PHE A 1 193 ? 0.589 5.372 -19.450 1.00 83.31 193 PHE A O 1
ATOM 1553 N N . SER A 1 194 ? -0.416 5.853 -21.406 1.00 81.06 194 SER A N 1
ATOM 1554 C CA . SER A 1 194 ? -1.543 6.554 -20.804 1.00 81.06 194 SER A CA 1
ATOM 1555 C C . SER A 1 194 ? -2.571 5.530 -20.315 1.00 81.06 194 SER A C 1
ATOM 1557 O O . SER A 1 194 ? -2.773 4.474 -20.918 1.00 81.06 194 SER A O 1
ATOM 1559 N N . ILE A 1 195 ? -3.177 5.815 -19.165 1.00 79.94 195 ILE A N 1
ATOM 1560 C CA . ILE A 1 195 ? -4.341 5.087 -18.641 1.00 79.94 195 ILE A CA 1
ATOM 1561 C C . ILE A 1 195 ? -5.621 5.820 -19.038 1.00 79.94 195 ILE A C 1
ATOM 1563 O O . ILE A 1 195 ? -6.631 5.185 -19.334 1.00 79.94 195 ILE A O 1
ATOM 1567 N N . LEU A 1 196 ? -5.571 7.152 -19.021 1.00 79.31 196 LEU A N 1
ATOM 1568 C CA . LEU A 1 196 ? -6.678 8.026 -19.364 1.00 79.31 196 LEU A CA 1
ATOM 1569 C C . LEU A 1 196 ? -6.101 9.322 -19.938 1.00 79.31 196 LEU A C 1
ATOM 1571 O O . LEU A 1 196 ? -5.380 10.040 -19.246 1.00 79.31 196 LEU A O 1
ATOM 1575 N N . ASP A 1 197 ? -6.421 9.593 -21.198 1.00 74.81 197 ASP A N 1
ATOM 1576 C CA . ASP A 1 197 ? -6.166 10.866 -21.864 1.00 74.81 197 ASP A CA 1
ATOM 1577 C C . ASP A 1 197 ? -7.496 11.629 -21.912 1.00 74.81 197 ASP A C 1
ATOM 1579 O O . ASP A 1 197 ? -8.472 11.134 -22.475 1.00 74.81 197 ASP A O 1
ATOM 1583 N N . TYR A 1 198 ? -7.554 12.799 -21.277 1.00 70.69 198 TYR A N 1
ATOM 1584 C CA . TYR A 1 198 ? -8.737 13.659 -21.236 1.00 70.69 198 TYR A CA 1
ATOM 1585 C C . TYR A 1 198 ? -8.376 15.047 -21.754 1.00 70.69 198 TYR A C 1
ATOM 1587 O O . TYR A 1 198 ? -7.589 15.769 -21.140 1.00 70.69 198 TYR A O 1
ATOM 1595 N N . GLU A 1 199 ? -8.941 15.413 -22.898 1.00 67.81 199 GLU A N 1
ATOM 1596 C CA . GLU A 1 199 ? -8.783 16.731 -23.501 1.00 67.81 199 GLU A CA 1
ATOM 1597 C C . GLU A 1 199 ? -10.012 17.591 -23.205 1.00 67.81 199 GLU A C 1
ATOM 1599 O O . GLU A 1 199 ? -11.150 17.129 -23.263 1.00 67.81 199 GLU A O 1
ATOM 1604 N N . ASN A 1 200 ? -9.760 18.846 -22.849 1.00 65.31 200 ASN A N 1
ATOM 1605 C CA . ASN A 1 200 ? -10.761 19.860 -22.558 1.00 65.31 200 ASN A CA 1
ATOM 1606 C C . ASN A 1 200 ? -10.326 21.171 -23.235 1.00 65.31 200 ASN A C 1
ATOM 1608 O O . ASN A 1 200 ? -9.126 21.361 -23.441 1.00 65.31 200 ASN A O 1
ATOM 1612 N N . GLU A 1 201 ? -11.253 22.096 -23.518 1.00 58.28 201 GLU A N 1
ATOM 1613 C CA . GLU A 1 201 ? -11.045 23.295 -24.365 1.00 58.28 201 GLU A CA 1
ATOM 1614 C C . GLU A 1 201 ? -9.792 24.130 -24.046 1.00 58.28 201 GLU A C 1
ATOM 1616 O O . GLU A 1 201 ? -9.346 24.937 -24.864 1.00 58.28 201 GLU A O 1
ATOM 1621 N N . HIS A 1 202 ? -9.249 24.017 -22.831 1.00 54.78 202 HIS A N 1
ATOM 1622 C CA . HIS A 1 202 ? -8.108 24.803 -22.373 1.00 54.78 202 HIS A CA 1
ATOM 1623 C C . HIS A 1 202 ? -6.923 23.987 -21.818 1.00 54.78 202 HIS A C 1
ATOM 1625 O O . HIS A 1 202 ? -5.936 24.617 -21.444 1.00 54.78 202 HIS A O 1
ATOM 1631 N N . HIS A 1 203 ? -6.996 22.650 -21.711 1.00 61.53 203 HIS A N 1
ATOM 1632 C CA . HIS A 1 203 ? -5.877 21.773 -21.304 1.00 61.53 203 HIS A CA 1
ATOM 1633 C C . HIS A 1 203 ? -6.103 20.313 -21.718 1.00 61.53 203 HIS A C 1
ATOM 1635 O O . HIS A 1 203 ? -7.198 19.779 -21.542 1.00 61.53 203 HIS A O 1
ATOM 1641 N N . THR A 1 204 ? -5.022 19.632 -22.108 1.00 68.12 204 THR A N 1
ATOM 1642 C CA . THR A 1 204 ? -4.954 18.168 -22.091 1.00 68.12 204 THR A CA 1
ATOM 1643 C C . THR A 1 204 ? -4.462 17.667 -20.730 1.00 68.12 204 THR A C 1
ATOM 1645 O O . THR A 1 204 ? -3.505 18.191 -20.153 1.00 68.12 204 THR A O 1
ATOM 1648 N N . PHE A 1 205 ? -5.114 16.632 -20.206 1.00 70.38 205 PHE A N 1
ATOM 1649 C CA . PHE A 1 205 ? -4.741 15.929 -18.985 1.00 70.38 205 PHE A CA 1
ATOM 1650 C C . PHE A 1 205 ? -4.426 14.471 -19.322 1.00 70.38 205 PHE A C 1
ATOM 1652 O O . PHE A 1 205 ? -5.310 13.690 -19.670 1.00 70.38 205 PHE A O 1
ATOM 1659 N N . HIS A 1 206 ? -3.152 14.106 -19.198 1.00 75.94 206 HIS A N 1
ATOM 1660 C CA . HIS A 1 206 ? -2.649 12.767 -19.489 1.00 75.94 206 HIS A CA 1
ATOM 1661 C C . HIS A 1 206 ? -2.323 12.052 -18.177 1.00 75.94 206 HIS A C 1
ATOM 1663 O O . HIS A 1 206 ? -1.326 12.375 -17.532 1.00 75.94 206 HIS A O 1
ATOM 1669 N N . LEU A 1 207 ? -3.150 11.087 -17.766 1.00 81.62 207 LEU A N 1
ATOM 1670 C CA . LEU A 1 207 ? -2.853 10.230 -16.618 1.00 81.62 207 LEU A CA 1
ATOM 1671 C C . LEU A 1 207 ? -1.941 9.085 -17.071 1.00 81.62 207 LEU A C 1
ATOM 1673 O O . LEU A 1 207 ? -2.397 8.120 -17.692 1.00 81.62 207 LEU A O 1
ATOM 1677 N N . SER A 1 208 ? -0.653 9.175 -16.751 1.00 86.00 208 SER A N 1
ATOM 1678 C CA . SER A 1 208 ? 0.323 8.140 -17.078 1.00 86.00 208 SER A CA 1
ATOM 1679 C C . SER A 1 208 ? 0.210 6.953 -16.124 1.00 86.00 208 SER A C 1
ATOM 1681 O O . SER A 1 208 ? -0.006 7.098 -14.917 1.00 86.00 208 SER A O 1
ATOM 1683 N N . GLY A 1 209 ? 0.480 5.750 -16.634 1.00 82.25 209 GLY A N 1
ATOM 1684 C CA . GLY A 1 209 ? 0.725 4.578 -15.795 1.00 82.25 209 GLY A CA 1
ATOM 1685 C C . GLY A 1 209 ? 1.846 4.806 -14.776 1.00 82.25 209 GLY A C 1
ATOM 1686 O O . GLY A 1 209 ? 1.791 4.259 -13.676 1.00 82.25 209 GLY A O 1
ATOM 1687 N N . VAL A 1 210 ? 2.815 5.676 -15.091 1.00 86.44 210 VAL A N 1
ATOM 1688 C CA . VAL A 1 210 ? 3.897 6.080 -14.176 1.00 86.44 210 VAL A CA 1
ATOM 1689 C C . VAL A 1 210 ? 3.360 6.817 -12.944 1.00 86.44 210 VAL A C 1
ATOM 1691 O O . VAL A 1 210 ? 3.843 6.567 -11.840 1.00 86.44 210 VAL A O 1
ATOM 1694 N N . ASP A 1 211 ? 2.323 7.645 -13.086 1.00 85.69 211 ASP A N 1
ATOM 1695 C CA . ASP A 1 211 ? 1.745 8.424 -11.981 1.00 85.69 211 ASP A CA 1
ATOM 1696 C C . ASP A 1 211 ? 1.003 7.511 -10.997 1.00 85.69 211 ASP A C 1
ATOM 1698 O O . ASP A 1 211 ? 1.169 7.605 -9.777 1.00 85.69 211 ASP A O 1
ATOM 1702 N N . VAL A 1 212 ? 0.236 6.556 -11.537 1.00 86.81 212 VAL A N 1
ATOM 1703 C CA . VAL A 1 212 ? -0.487 5.539 -10.756 1.00 86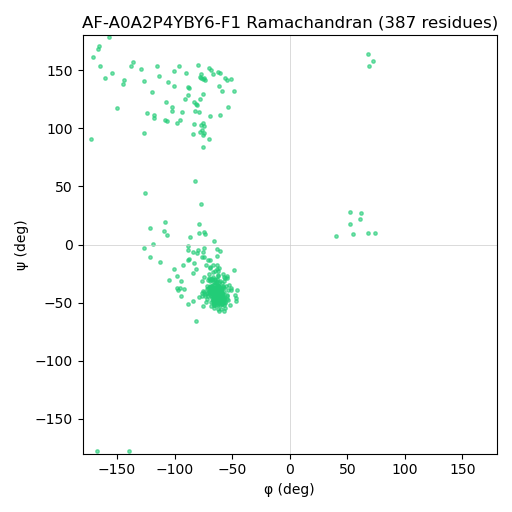.81 212 VAL A CA 1
ATOM 1704 C C . VAL A 1 212 ? 0.489 4.594 -10.047 1.00 86.81 212 VAL A C 1
ATOM 1706 O O . VAL A 1 212 ? 0.304 4.294 -8.865 1.00 86.81 212 VAL A O 1
ATOM 1709 N N . ILE A 1 213 ? 1.567 4.177 -10.723 1.00 89.00 213 ILE A N 1
ATOM 1710 C CA . ILE A 1 213 ? 2.677 3.426 -10.112 1.00 89.00 213 ILE A CA 1
ATOM 1711 C C . ILE A 1 213 ? 3.332 4.243 -8.994 1.00 89.00 213 ILE A C 1
ATOM 1713 O O . ILE A 1 213 ? 3.595 3.709 -7.916 1.00 89.00 213 ILE A O 1
ATOM 1717 N N . GLY A 1 214 ? 3.565 5.535 -9.226 1.00 87.38 214 GLY A N 1
ATOM 1718 C CA . GLY A 1 214 ? 4.173 6.455 -8.273 1.00 87.38 214 GLY A CA 1
ATOM 1719 C C . GLY A 1 214 ? 3.381 6.584 -6.979 1.00 87.38 214 GLY A C 1
ATOM 1720 O O . GLY A 1 214 ? 3.900 6.313 -5.895 1.00 87.38 214 GLY A O 1
ATOM 1721 N N . ASN A 1 215 ? 2.100 6.938 -7.102 1.00 87.75 215 ASN A N 1
ATOM 1722 C CA . ASN A 1 215 ? 1.176 7.036 -5.974 1.00 87.75 215 ASN A CA 1
ATOM 1723 C C . ASN A 1 215 ? 1.041 5.687 -5.242 1.00 87.75 215 ASN A C 1
ATOM 1725 O O . ASN A 1 215 ? 1.092 5.638 -4.011 1.00 87.75 215 ASN A O 1
ATOM 1729 N N . GLY A 1 216 ? 0.966 4.580 -5.990 1.00 87.00 216 GLY A N 1
ATOM 1730 C CA . GLY A 1 216 ? 0.964 3.222 -5.448 1.00 87.00 216 GLY A CA 1
ATOM 1731 C C . GLY A 1 216 ? 2.196 2.917 -4.591 1.00 87.00 216 GLY A C 1
ATOM 1732 O O . GLY A 1 216 ? 2.066 2.615 -3.405 1.00 87.00 216 GLY A O 1
ATOM 1733 N N . LEU A 1 217 ? 3.405 3.055 -5.145 1.00 88.50 217 LEU A N 1
ATOM 1734 C CA . LEU A 1 217 ? 4.662 2.775 -4.438 1.00 88.50 217 LEU A CA 1
ATOM 1735 C C . LEU A 1 217 ? 4.894 3.716 -3.242 1.00 88.50 217 LEU A C 1
ATOM 1737 O O . LEU A 1 217 ? 5.346 3.256 -2.192 1.00 88.50 217 LEU A O 1
ATOM 1741 N N . LEU A 1 218 ? 4.544 5.003 -3.360 1.00 88.31 218 LEU A N 1
ATOM 1742 C CA . LEU A 1 218 ? 4.603 5.967 -2.253 1.00 88.31 218 LEU A CA 1
ATOM 1743 C C . LEU A 1 218 ? 3.652 5.566 -1.116 1.00 88.31 218 LEU A C 1
ATOM 1745 O O . LEU A 1 218 ? 4.056 5.490 0.048 1.00 88.31 218 LEU A O 1
ATOM 1749 N N . THR A 1 219 ? 2.405 5.244 -1.461 1.00 86.75 219 THR A N 1
ATOM 1750 C CA . THR A 1 219 ? 1.386 4.767 -0.521 1.00 86.75 219 THR A CA 1
ATOM 1751 C C . THR A 1 219 ? 1.849 3.485 0.180 1.00 86.75 219 THR A C 1
ATOM 1753 O O . THR A 1 219 ? 1.785 3.395 1.408 1.00 86.75 219 THR A O 1
ATOM 1756 N N . LEU A 1 220 ? 2.408 2.517 -0.556 1.00 86.31 220 LEU A N 1
ATOM 1757 C CA . LEU A 1 220 ? 2.970 1.291 0.022 1.00 86.31 220 LEU A CA 1
ATOM 1758 C C . LEU A 1 220 ? 4.146 1.569 0.966 1.00 86.31 220 LEU A C 1
ATOM 1760 O O . LEU A 1 220 ? 4.169 1.024 2.070 1.00 86.31 220 LEU A O 1
ATOM 1764 N N . ALA A 1 221 ? 5.087 2.442 0.599 1.00 86.81 221 ALA A N 1
ATOM 1765 C CA . ALA A 1 221 ? 6.206 2.807 1.470 1.00 86.81 221 ALA A CA 1
ATOM 1766 C C . ALA A 1 221 ? 5.729 3.427 2.799 1.00 86.81 221 ALA A C 1
ATOM 1768 O O . ALA A 1 221 ? 6.267 3.106 3.867 1.00 86.81 221 ALA A O 1
ATOM 1769 N N . LEU A 1 222 ? 4.674 4.248 2.761 1.00 84.75 222 LEU A N 1
ATOM 1770 C CA . LEU A 1 222 ? 4.028 4.808 3.950 1.00 84.75 222 LEU A CA 1
ATOM 1771 C C . LEU A 1 222 ? 3.333 3.726 4.800 1.00 84.75 222 LEU A C 1
ATOM 1773 O O . LEU A 1 222 ? 3.517 3.712 6.019 1.00 84.75 222 LEU A O 1
ATOM 1777 N N . PHE A 1 223 ? 2.623 2.761 4.200 1.00 84.75 223 PHE A N 1
ATOM 1778 C CA . PHE A 1 223 ? 2.025 1.634 4.941 1.00 84.75 223 PHE A CA 1
ATOM 1779 C C . PHE A 1 223 ? 3.060 0.686 5.562 1.00 84.75 223 PHE A C 1
ATOM 1781 O O . PHE A 1 223 ? 2.903 0.266 6.711 1.00 84.75 223 PHE A O 1
ATOM 1788 N N . ILE A 1 224 ? 4.144 0.363 4.857 1.00 82.31 224 ILE A N 1
ATOM 1789 C CA . ILE A 1 224 ? 5.218 -0.481 5.404 1.00 82.31 224 ILE A CA 1
ATOM 1790 C C . ILE A 1 224 ? 5.903 0.258 6.565 1.00 82.31 224 ILE A C 1
ATOM 1792 O O . ILE A 1 224 ? 6.156 -0.336 7.616 1.00 82.31 224 ILE A O 1
ATOM 1796 N N . THR A 1 225 ? 6.098 1.576 6.440 1.00 81.75 225 THR A N 1
ATOM 1797 C CA . THR A 1 225 ? 6.596 2.438 7.525 1.00 81.75 225 THR A CA 1
ATOM 1798 C C . THR A 1 225 ? 5.638 2.460 8.724 1.00 81.75 225 THR A C 1
ATOM 1800 O O . THR A 1 225 ? 6.087 2.254 9.855 1.00 81.75 225 THR A O 1
ATOM 1803 N N . LYS A 1 226 ? 4.321 2.608 8.507 1.00 79.88 226 LYS A N 1
ATOM 1804 C CA . LYS A 1 226 ? 3.265 2.505 9.537 1.00 79.88 226 LYS A CA 1
ATOM 1805 C C . LYS A 1 226 ? 3.385 1.200 10.324 1.00 79.88 226 LYS A C 1
ATOM 1807 O O . LYS A 1 226 ? 3.458 1.225 11.555 1.00 79.88 226 LYS A O 1
ATOM 1812 N N . ILE A 1 227 ? 3.447 0.065 9.624 1.00 77.69 227 ILE A N 1
ATOM 1813 C CA . ILE A 1 227 ? 3.540 -1.274 10.225 1.00 77.69 227 ILE A CA 1
ATOM 1814 C C . ILE A 1 227 ? 4.869 -1.437 10.978 1.00 77.69 227 ILE A C 1
ATOM 1816 O O . ILE A 1 227 ? 4.865 -1.857 12.137 1.00 77.69 227 ILE A O 1
ATOM 1820 N N . ALA A 1 228 ? 5.996 -1.027 10.389 1.00 79.06 228 ALA A N 1
ATOM 1821 C CA . ALA A 1 228 ? 7.312 -1.091 11.024 1.00 79.06 228 ALA A CA 1
ATOM 1822 C C . ALA A 1 228 ? 7.393 -0.244 12.308 1.00 79.06 228 ALA A C 1
ATOM 1824 O O . ALA A 1 228 ? 7.874 -0.729 13.335 1.00 79.06 228 ALA A O 1
ATOM 1825 N N . VAL A 1 229 ? 6.897 0.998 12.293 1.00 77.81 229 VAL A N 1
ATOM 1826 C CA . VAL A 1 229 ? 6.875 1.894 13.465 1.00 77.81 229 VAL A CA 1
ATOM 1827 C C . VAL A 1 229 ? 5.948 1.349 14.554 1.00 77.81 229 VAL A C 1
ATOM 1829 O O . VAL A 1 229 ? 6.362 1.252 15.714 1.00 77.81 229 VAL A O 1
ATOM 1832 N N . ARG A 1 230 ? 4.732 0.913 14.192 1.00 74.81 230 ARG A N 1
ATOM 1833 C CA . ARG A 1 230 ? 3.786 0.260 15.113 1.00 74.81 230 ARG A CA 1
ATOM 1834 C C . ARG A 1 230 ? 4.404 -0.977 15.774 1.00 74.81 230 ARG A C 1
ATOM 1836 O O . ARG A 1 230 ? 4.406 -1.074 17.002 1.00 74.81 230 ARG A O 1
ATOM 1843 N N . LYS A 1 231 ? 4.998 -1.888 14.994 1.00 73.62 231 LYS A N 1
ATOM 1844 C CA . LYS A 1 231 ? 5.608 -3.127 15.507 1.00 73.62 231 LYS A CA 1
ATOM 1845 C C . LYS A 1 231 ? 6.861 -2.846 16.349 1.00 73.62 231 LYS A C 1
ATOM 1847 O O . LYS A 1 231 ? 7.012 -3.458 17.403 1.00 73.62 231 LYS A O 1
ATOM 1852 N N . ARG A 1 232 ? 7.708 -1.871 15.976 1.00 71.44 232 ARG A N 1
ATOM 1853 C CA . ARG A 1 232 ? 8.828 -1.382 16.816 1.00 71.44 232 ARG A CA 1
ATOM 1854 C C . ARG A 1 232 ? 8.335 -0.869 18.176 1.00 71.44 232 ARG A C 1
ATOM 1856 O O . ARG A 1 232 ? 8.929 -1.208 19.198 1.00 71.44 232 ARG A O 1
ATOM 1863 N N . ARG A 1 233 ? 7.255 -0.075 18.207 1.00 71.25 233 ARG A N 1
ATOM 1864 C CA . ARG A 1 233 ? 6.665 0.457 19.451 1.00 71.25 233 ARG A CA 1
ATOM 1865 C C . ARG A 1 233 ? 6.094 -0.663 20.325 1.00 71.25 233 ARG A C 1
ATOM 1867 O O . ARG A 1 233 ? 6.399 -0.702 21.513 1.00 71.25 233 ARG A O 1
ATOM 1874 N N . ALA A 1 234 ? 5.348 -1.598 19.736 1.00 62.41 234 ALA A N 1
ATOM 1875 C CA . ALA A 1 234 ? 4.809 -2.760 20.442 1.00 62.41 234 ALA A CA 1
ATOM 1876 C C . ALA A 1 234 ? 5.918 -3.655 21.023 1.00 62.41 234 ALA A C 1
ATOM 1878 O O . ALA A 1 234 ? 5.848 -4.029 22.190 1.00 62.41 234 ALA A O 1
ATOM 1879 N N . LEU A 1 235 ? 6.984 -3.934 20.260 1.00 65.50 235 LEU A N 1
ATOM 1880 C CA . LEU A 1 235 ? 8.123 -4.727 20.737 1.00 65.50 235 LEU A CA 1
ATOM 1881 C C . LEU A 1 235 ? 8.849 -4.061 21.917 1.00 65.50 235 LEU A C 1
ATOM 1883 O O . LEU A 1 235 ? 9.173 -4.760 22.871 1.00 65.50 235 LEU A O 1
ATOM 1887 N N . ARG A 1 236 ? 9.041 -2.731 21.904 1.00 65.44 236 ARG A N 1
ATOM 1888 C CA . ARG A 1 236 ? 9.616 -1.989 23.047 1.00 65.44 236 ARG A CA 1
ATOM 1889 C C . ARG A 1 236 ? 8.754 -2.092 24.311 1.00 65.44 236 ARG A C 1
ATOM 1891 O O . ARG A 1 236 ? 9.290 -2.277 25.394 1.00 65.44 236 ARG A O 1
ATOM 1898 N N . VAL A 1 237 ? 7.427 -2.004 24.185 1.00 58.88 237 VAL A N 1
ATOM 1899 C CA . VAL A 1 237 ? 6.496 -2.149 25.326 1.00 58.88 237 VAL A CA 1
ATOM 1900 C C . VAL A 1 237 ? 6.426 -3.603 25.816 1.00 58.88 237 VAL A C 1
ATOM 1902 O O . VAL A 1 237 ? 6.348 -3.856 27.016 1.00 58.88 237 VAL A O 1
ATOM 1905 N N . SER A 1 238 ? 6.507 -4.573 24.902 1.00 54.66 238 SER A N 1
ATOM 1906 C CA . SER A 1 238 ? 6.440 -6.004 25.214 1.00 54.66 238 SER A CA 1
ATOM 1907 C C . SER A 1 238 ? 7.657 -6.539 25.976 1.00 54.66 238 SER A C 1
ATOM 1909 O O . SER A 1 238 ? 7.561 -7.632 26.525 1.00 54.66 238 SER A O 1
ATOM 1911 N N . GLN A 1 239 ? 8.777 -5.811 26.066 1.00 54.75 239 GLN A N 1
ATOM 1912 C CA . GLN A 1 239 ? 9.929 -6.256 26.868 1.00 54.75 239 GLN A CA 1
ATOM 1913 C C . GLN A 1 239 ? 9.596 -6.393 28.366 1.00 54.75 239 GLN A C 1
ATOM 1915 O O . GLN A 1 239 ? 10.234 -7.190 29.047 1.00 54.75 239 GLN A O 1
ATOM 1920 N N . ASN A 1 240 ? 8.557 -5.698 28.849 1.00 44.44 240 ASN A N 1
ATOM 1921 C CA . ASN A 1 240 ? 8.133 -5.714 30.252 1.00 44.44 240 ASN A CA 1
ATOM 1922 C C . ASN A 1 240 ? 6.795 -6.456 30.487 1.00 44.44 240 ASN A C 1
ATOM 1924 O O . ASN A 1 240 ? 6.215 -6.335 31.563 1.00 44.44 240 ASN A O 1
ATOM 1928 N N . SER A 1 241 ? 6.258 -7.204 29.508 1.00 41.78 241 SER A N 1
ATOM 1929 C CA . SER A 1 241 ? 5.066 -8.044 29.733 1.00 41.78 241 SER A CA 1
ATOM 1930 C C . SER A 1 241 ? 4.976 -9.232 28.774 1.00 41.78 241 SER A C 1
ATOM 1932 O O . SER A 1 241 ? 5.287 -9.112 27.592 1.00 41.78 241 SER A O 1
ATOM 1934 N N . SER A 1 242 ? 4.420 -10.349 29.243 1.00 45.81 242 SER A N 1
ATOM 1935 C CA . SER A 1 242 ? 4.122 -11.542 28.437 1.00 45.81 242 SER A CA 1
ATOM 1936 C C . SER A 1 242 ? 2.916 -11.390 27.486 1.00 45.81 242 SER A C 1
ATOM 1938 O O . SER A 1 242 ? 2.475 -12.375 26.892 1.00 45.81 242 SER A O 1
ATOM 1940 N N . SER A 1 243 ? 2.357 -10.182 27.325 1.00 41.31 243 SER A N 1
ATOM 1941 C CA . SER A 1 243 ? 1.152 -9.959 26.516 1.00 41.31 243 SER A CA 1
ATOM 1942 C C . SER A 1 243 ? 1.451 -9.913 25.010 1.00 41.31 243 SER A C 1
ATOM 1944 O O . SER A 1 243 ? 2.085 -8.988 24.506 1.00 41.31 243 SER A O 1
ATOM 1946 N N . ILE A 1 244 ? 0.946 -10.901 24.262 1.00 49.09 244 ILE A N 1
ATOM 1947 C CA . ILE A 1 244 ? 0.991 -10.896 22.792 1.00 49.09 244 ILE A CA 1
ATOM 1948 C C . ILE A 1 244 ? -0.089 -9.939 22.280 1.00 49.09 244 ILE A C 1
ATOM 1950 O O . ILE A 1 244 ? -1.274 -10.268 22.272 1.00 49.09 244 ILE A O 1
ATOM 1954 N N . GLN A 1 245 ? 0.323 -8.748 21.855 1.00 52.59 245 GLN A N 1
ATOM 1955 C CA . GLN A 1 245 ? -0.573 -7.732 21.305 1.00 52.59 245 GLN A CA 1
ATOM 1956 C C . GLN A 1 245 ? -0.681 -7.885 19.783 1.00 52.59 245 GLN A C 1
ATOM 1958 O O . GLN A 1 245 ? 0.331 -7.852 19.081 1.00 52.59 245 GLN A O 1
ATOM 1963 N N . CYS A 1 246 ? -1.910 -8.013 19.274 1.00 48.59 246 CYS A N 1
ATOM 1964 C CA . CYS A 1 246 ? -2.200 -7.729 17.868 1.00 48.59 246 CYS A CA 1
ATOM 1965 C C . CYS A 1 246 ? -2.219 -6.202 17.697 1.00 48.59 246 CYS A C 1
ATOM 1967 O O . CYS A 1 246 ? -2.855 -5.499 18.479 1.00 48.59 246 CYS A O 1
ATOM 1969 N N . VAL A 1 247 ? -1.480 -5.694 16.715 1.00 54.25 247 VAL A N 1
ATOM 1970 C CA . VAL A 1 247 ? -1.171 -4.267 16.513 1.00 54.25 247 VAL A CA 1
ATOM 1971 C C . VAL A 1 247 ? -1.844 -3.719 15.244 1.00 54.25 247 VAL A C 1
ATOM 1973 O O . VAL A 1 247 ? -1.935 -2.502 15.055 1.00 54.25 247 VAL A O 1
ATOM 1976 N N . ILE A 1 248 ? -2.315 -4.610 14.368 1.00 52.41 248 ILE A N 1
ATOM 1977 C CA . ILE A 1 248 ? -3.015 -4.276 13.120 1.00 52.41 248 ILE A CA 1
ATOM 1978 C C . ILE A 1 248 ? -4.545 -4.359 13.291 1.00 52.41 248 ILE A C 1
ATOM 1980 O O . ILE A 1 248 ? -5.265 -3.619 12.633 1.00 52.41 248 ILE A O 1
ATOM 1984 N N . TYR A 1 249 ? -5.061 -5.181 14.214 1.00 42.41 249 TYR A N 1
ATOM 1985 C CA . TYR A 1 249 ? -6.508 -5.325 14.428 1.00 42.41 249 TYR A CA 1
ATOM 1986 C C . TYR A 1 249 ? -7.113 -4.160 15.239 1.00 42.41 249 TYR A C 1
ATOM 1988 O O . TYR A 1 249 ? -7.087 -4.151 16.472 1.00 42.41 249 TYR A O 1
ATOM 1996 N N . THR A 1 250 ? -7.688 -3.184 14.539 1.00 49.88 250 THR A N 1
ATOM 1997 C CA . THR A 1 250 ? -8.541 -2.120 15.088 1.00 49.88 250 THR A CA 1
ATOM 1998 C C . THR A 1 250 ? -9.953 -2.650 15.370 1.00 49.88 250 THR A C 1
ATOM 2000 O O . THR A 1 250 ? -10.613 -3.219 14.505 1.00 49.88 250 THR A O 1
ATOM 2003 N N . CYS A 1 251 ? -10.432 -2.491 16.607 1.00 38.88 251 CYS A N 1
ATOM 2004 C CA . CYS A 1 251 ? -11.710 -3.058 17.047 1.00 38.88 251 CYS A CA 1
ATOM 2005 C C . CYS A 1 251 ? -12.841 -2.021 16.918 1.00 38.88 251 CYS A C 1
ATOM 2007 O O . CYS A 1 251 ? -12.892 -1.070 17.696 1.00 38.88 251 CYS A O 1
ATOM 2009 N N . ALA A 1 252 ? -13.730 -2.198 15.937 1.00 38.28 252 ALA A N 1
ATOM 2010 C CA . ALA A 1 252 ? -14.806 -1.251 15.634 1.00 38.28 252 ALA A CA 1
ATOM 2011 C C . ALA A 1 252 ? -15.897 -1.166 16.726 1.00 38.28 252 ALA A C 1
ATOM 2013 O O . ALA A 1 252 ? -16.211 -2.156 17.391 1.00 38.28 252 ALA A O 1
ATOM 2014 N N . LEU A 1 253 ? -16.515 0.014 16.854 1.00 36.94 253 LEU A N 1
ATOM 2015 C CA . LEU A 1 253 ? -17.682 0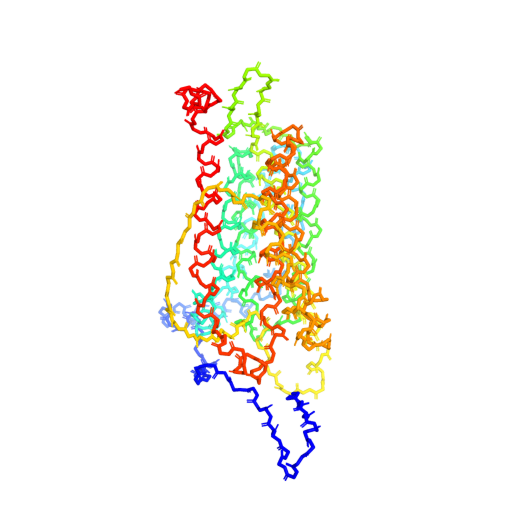.328 17.697 1.00 36.94 253 LEU A CA 1
ATOM 2016 C C . LEU A 1 253 ? -18.876 0.726 16.802 1.00 36.94 253 LEU A C 1
ATOM 2018 O O . LEU A 1 253 ? -18.670 1.154 15.671 1.00 36.94 253 LEU A O 1
ATOM 2022 N N . HIS A 1 254 ? -20.121 0.535 17.261 1.00 26.28 254 HIS A N 1
ATOM 2023 C CA . HIS A 1 254 ? -21.275 0.382 16.352 1.00 26.28 254 HIS A CA 1
ATOM 2024 C C . HIS A 1 254 ? -22.584 1.016 16.872 1.00 26.28 254 HIS A C 1
ATOM 2026 O O . HIS A 1 254 ? -22.882 0.890 18.058 1.00 26.28 254 HIS A O 1
ATOM 2032 N N . LEU A 1 255 ? -23.386 1.632 15.986 1.00 26.30 255 LEU A N 1
ATOM 2033 C CA . LEU A 1 255 ? -24.825 1.962 16.143 1.00 26.30 255 LEU A CA 1
ATOM 2034 C C . LEU A 1 255 ? -25.432 2.344 14.763 1.00 26.30 255 LEU A C 1
ATOM 2036 O O . LEU A 1 255 ? -24.659 2.487 13.820 1.00 26.30 255 LEU A O 1
ATOM 2040 N N . ASN A 1 256 ? -26.764 2.512 14.607 1.00 26.62 256 ASN A N 1
ATOM 2041 C CA . ASN A 1 256 ? -27.412 2.649 13.273 1.00 26.62 256 ASN A CA 1
ATOM 2042 C C . ASN A 1 256 ? -28.535 3.731 13.123 1.00 26.62 256 ASN A C 1
ATOM 2044 O O . ASN A 1 256 ? -29.196 4.042 14.115 1.00 26.62 256 ASN A O 1
ATOM 2048 N N . GLY A 1 257 ? -28.726 4.228 11.878 1.00 26.78 257 GLY A N 1
ATOM 2049 C CA . GLY A 1 257 ? -29.875 4.964 11.270 1.00 26.78 257 GLY A CA 1
ATOM 2050 C C . GLY A 1 257 ? -30.236 6.407 11.713 1.00 26.78 257 GLY A C 1
ATOM 2051 O O . GLY A 1 257 ? -29.968 6.751 12.865 1.00 26.78 257 GLY A O 1
ATOM 2052 N N . THR A 1 258 ? -30.871 7.283 10.897 1.00 26.52 258 THR A N 1
ATOM 2053 C CA . THR A 1 258 ? -30.911 7.435 9.404 1.00 26.52 258 THR A CA 1
ATOM 2054 C C . THR A 1 258 ? -31.485 8.822 8.981 1.00 26.52 258 THR A C 1
ATOM 2056 O O . THR A 1 258 ? -32.322 9.341 9.715 1.00 26.52 258 THR A O 1
ATOM 2059 N N . ASP A 1 259 ? -31.099 9.335 7.788 1.00 27.61 259 ASP A N 1
ATOM 2060 C CA . ASP A 1 259 ? -31.797 10.365 6.948 1.00 27.61 259 ASP A CA 1
ATOM 2061 C C . ASP A 1 259 ? -31.890 11.829 7.479 1.00 27.61 259 ASP A C 1
ATOM 2063 O O . ASP A 1 259 ? -31.613 12.047 8.655 1.00 27.61 259 ASP A O 1
ATOM 2067 N N . HIS A 1 260 ? -32.207 12.929 6.747 1.00 29.92 260 HIS A N 1
ATOM 2068 C CA . HIS A 1 260 ? -32.412 13.384 5.324 1.00 29.92 260 HIS A CA 1
ATOM 2069 C C . HIS A 1 260 ? -32.439 14.968 5.378 1.00 29.92 260 HIS A C 1
ATOM 2071 O O . HIS A 1 260 ? -32.610 15.474 6.486 1.00 29.92 260 HIS A O 1
ATOM 2077 N N . THR A 1 261 ? -32.384 15.894 4.388 1.00 31.89 261 THR A N 1
ATOM 2078 C CA . THR A 1 261 ? -31.941 16.106 2.965 1.00 31.89 261 THR A CA 1
ATOM 2079 C C . THR A 1 261 ? -32.054 17.634 2.647 1.00 31.89 261 THR A C 1
ATOM 2081 O O . THR A 1 261 ? -32.777 18.312 3.377 1.00 31.89 261 THR A O 1
ATOM 2084 N N . LEU A 1 262 ? -31.404 18.210 1.606 1.00 33.66 262 LEU A N 1
ATOM 2085 C CA . LEU A 1 262 ? -31.399 19.682 1.337 1.00 33.66 262 LEU A CA 1
ATOM 2086 C C . LEU A 1 262 ? -31.092 20.094 -0.145 1.00 33.66 262 LEU A C 1
ATOM 2088 O O . LEU A 1 262 ? -30.926 19.208 -0.983 1.00 33.66 262 LEU A O 1
ATOM 2092 N N . SER A 1 263 ? -31.094 21.407 -0.474 1.00 40.41 263 SER A N 1
ATOM 2093 C CA . SER A 1 263 ? -30.708 22.026 -1.777 1.00 40.41 263 SER A CA 1
ATOM 2094 C C . SER A 1 263 ? -30.549 23.572 -1.678 1.00 40.41 263 SER A C 1
ATOM 2096 O O . SER A 1 263 ? -30.829 24.165 -0.637 1.00 40.41 263 SER A O 1
ATOM 2098 N N . LEU A 1 264 ? -30.247 24.343 -2.738 1.00 43.53 264 LEU A N 1
ATOM 2099 C CA . LEU A 1 264 ? -28.963 24.394 -3.469 1.00 43.53 264 LEU A CA 1
ATOM 2100 C C . LEU A 1 264 ? -28.168 25.696 -3.162 1.00 43.53 264 LEU A C 1
ATOM 2102 O O . LEU A 1 264 ? -27.122 25.956 -3.750 1.00 43.53 264 LEU A O 1
ATOM 2106 N N . VAL A 1 265 ? -28.610 26.521 -2.197 1.00 51.34 265 VAL A N 1
ATOM 2107 C CA . VAL A 1 265 ? -27.915 27.759 -1.737 1.00 51.34 265 VAL A CA 1
ATOM 2108 C C . VAL A 1 265 ? -26.721 27.401 -0.822 1.00 51.34 265 VAL A C 1
ATOM 2110 O O . VAL A 1 265 ? -26.428 28.037 0.193 1.00 51.34 265 VAL A O 1
ATOM 2113 N N . GLU A 1 266 ? -26.068 26.282 -1.126 1.00 51.94 266 GLU A N 1
ATOM 2114 C CA . GLU A 1 266 ? -25.466 25.416 -0.118 1.00 51.94 266 GLU A CA 1
ATOM 2115 C C . GLU A 1 266 ? -23.977 25.648 0.084 1.00 51.94 266 GLU A C 1
ATOM 2117 O O . GLU A 1 266 ? -23.550 25.606 1.219 1.00 51.94 266 GLU A O 1
ATOM 2122 N N . ALA A 1 267 ? -23.161 25.928 -0.936 1.00 46.47 267 ALA A N 1
ATOM 2123 C CA . ALA A 1 267 ? -21.699 25.894 -0.760 1.00 46.47 267 ALA A CA 1
ATOM 2124 C C . ALA A 1 267 ? -21.179 26.848 0.343 1.00 46.47 267 ALA A C 1
ATOM 2126 O O . ALA A 1 267 ? -20.452 26.435 1.248 1.00 46.47 267 ALA A O 1
ATOM 2127 N N . TRP A 1 268 ? -21.597 28.118 0.314 1.00 50.81 268 TRP A N 1
ATOM 2128 C CA . TRP A 1 268 ? -21.190 29.118 1.312 1.00 50.81 268 TRP A CA 1
ATOM 2129 C C . TRP A 1 268 ? -21.896 28.951 2.657 1.00 50.81 268 TRP A C 1
ATOM 2131 O O . TRP A 1 268 ? -21.264 29.093 3.706 1.00 50.81 268 TRP A O 1
ATOM 2141 N N . SER A 1 269 ? -23.195 28.638 2.641 1.00 57.12 269 SER A N 1
ATOM 2142 C CA . SER A 1 269 ? -23.951 28.413 3.873 1.00 57.12 269 SER A CA 1
ATOM 2143 C C . SER A 1 269 ? -23.465 27.144 4.575 1.00 57.12 269 SER A C 1
ATOM 2145 O O . SER A 1 269 ? -23.234 27.182 5.776 1.00 57.12 269 SER A O 1
ATOM 2147 N N . ALA A 1 270 ? -23.196 26.063 3.846 1.00 59.59 270 ALA A N 1
ATOM 2148 C CA . ALA A 1 270 ? -22.612 24.834 4.358 1.00 59.59 270 ALA A CA 1
ATOM 2149 C C . ALA A 1 270 ? -21.194 25.052 4.878 1.00 59.59 270 ALA A C 1
ATOM 2151 O O . ALA A 1 270 ? -20.920 24.534 5.949 1.00 59.59 270 ALA A O 1
ATOM 2152 N N . LEU A 1 271 ? -20.307 25.828 4.237 1.00 62.72 271 LEU A N 1
ATOM 2153 C CA . LEU A 1 271 ? -18.998 26.126 4.843 1.00 62.72 271 LEU A CA 1
ATOM 2154 C C . LEU A 1 271 ? -19.172 26.824 6.207 1.00 62.72 271 LEU A C 1
ATOM 2156 O O . LEU A 1 271 ? -18.578 26.398 7.197 1.00 62.72 271 LEU A O 1
ATOM 2160 N N . LEU A 1 272 ? -20.032 27.846 6.285 1.00 71.00 272 LEU A N 1
ATOM 2161 C CA . LEU A 1 272 ? -20.311 28.582 7.526 1.00 71.00 272 LEU A CA 1
ATOM 2162 C C . LEU A 1 272 ? -20.987 27.718 8.601 1.00 71.00 272 LEU A C 1
ATOM 2164 O O . LEU A 1 272 ? -20.512 27.690 9.734 1.00 71.00 272 LEU A O 1
ATOM 2168 N N . TRP A 1 273 ? -22.044 26.976 8.264 1.00 69.12 273 TRP A N 1
ATOM 2169 C CA . TRP A 1 273 ? -22.741 26.066 9.179 1.00 69.12 273 TRP A CA 1
ATOM 2170 C C . TRP A 1 273 ? -21.871 24.870 9.580 1.00 69.12 273 TRP A C 1
ATOM 2172 O O . TRP A 1 273 ? -21.911 24.461 10.736 1.00 69.12 273 TRP A O 1
ATOM 2182 N N . THR A 1 274 ? -21.032 24.347 8.679 1.00 68.94 274 THR A N 1
ATOM 2183 C CA . THR A 1 274 ? -20.066 23.282 8.991 1.00 68.94 274 THR A CA 1
ATOM 2184 C C . THR A 1 274 ? -19.015 23.807 9.957 1.00 68.94 274 THR A C 1
ATOM 2186 O O . THR A 1 274 ? -18.779 23.167 10.971 1.00 68.94 274 THR A O 1
ATOM 2189 N N . LEU A 1 275 ? -18.431 24.990 9.740 1.00 74.31 275 LEU A N 1
ATOM 2190 C CA . LEU A 1 275 ? -17.499 25.581 10.708 1.00 74.31 275 LEU A CA 1
ATOM 2191 C C . LEU A 1 275 ? -18.190 25.884 12.050 1.00 74.31 275 LEU A C 1
ATOM 2193 O O . LEU A 1 275 ? -17.664 25.518 13.101 1.00 74.31 275 LEU A O 1
ATOM 2197 N N . ALA A 1 276 ? -19.396 26.459 12.032 1.00 78.62 276 ALA A N 1
ATOM 2198 C CA . ALA A 1 276 ? -20.191 26.739 13.231 1.00 78.62 276 ALA A CA 1
ATOM 2199 C C . ALA A 1 276 ? -20.647 25.473 13.985 1.00 78.62 276 ALA A C 1
ATOM 2201 O O . ALA A 1 276 ? -20.906 25.543 15.183 1.00 78.62 276 ALA A O 1
ATOM 2202 N N . PHE A 1 277 ? -20.711 24.318 13.320 1.00 77.81 277 PHE A N 1
ATOM 2203 C CA . PHE A 1 277 ? -20.989 23.016 13.928 1.00 77.81 277 PHE A CA 1
ATOM 2204 C C . PHE A 1 277 ? -19.705 22.329 14.422 1.00 77.81 277 PHE A C 1
ATOM 2206 O O . PHE A 1 277 ? -19.607 21.932 15.584 1.00 77.81 277 PHE A O 1
ATOM 2213 N N . VAL A 1 278 ? -18.687 22.230 13.565 1.00 77.44 278 VAL A N 1
ATOM 2214 C CA . VAL A 1 278 ? -17.427 21.514 13.812 1.00 77.44 278 VAL A CA 1
ATOM 2215 C C . VAL A 1 278 ? -16.569 22.209 14.870 1.00 77.44 278 VAL A C 1
ATOM 2217 O O . VAL A 1 278 ? -15.950 21.515 15.677 1.00 77.44 278 VAL A O 1
ATOM 2220 N N . ILE A 1 279 ? -16.538 23.545 14.940 1.00 78.12 279 ILE A N 1
ATOM 2221 C CA . ILE A 1 279 ? -15.715 24.267 15.927 1.00 78.12 279 ILE A CA 1
ATOM 2222 C C . ILE A 1 279 ? -16.203 24.010 17.371 1.00 78.12 279 ILE A C 1
ATOM 2224 O O . ILE A 1 279 ? -15.392 23.550 18.180 1.00 78.12 279 ILE A O 1
ATOM 2228 N N . PRO A 1 280 ? -17.494 24.177 17.731 1.00 77.50 280 PRO A N 1
ATOM 2229 C CA . PRO A 1 280 ? -17.995 23.758 19.044 1.00 77.50 280 PRO A CA 1
ATOM 2230 C C . PRO A 1 280 ? -17.828 22.255 19.301 1.00 77.50 280 PRO A C 1
ATOM 2232 O O . PRO A 1 280 ? -17.431 21.855 20.394 1.00 77.50 280 PRO A O 1
ATOM 2235 N N . PHE A 1 281 ? -18.073 21.405 18.299 1.00 72.06 281 PHE A N 1
ATOM 2236 C CA . PHE A 1 281 ? -17.988 19.949 18.453 1.00 72.06 281 PHE A CA 1
ATOM 2237 C C . PHE A 1 281 ? -16.551 19.465 18.730 1.00 72.06 281 PHE A C 1
ATOM 2239 O O . PHE A 1 281 ? -16.330 18.589 19.569 1.00 72.06 281 PHE A O 1
ATOM 2246 N N . THR A 1 282 ? -15.553 20.072 18.082 1.00 70.44 282 THR A N 1
ATOM 2247 C CA . THR A 1 282 ? -14.127 19.799 18.332 1.00 70.44 282 THR A CA 1
ATOM 2248 C C . THR A 1 282 ? -13.623 20.452 19.619 1.00 70.44 282 THR A C 1
ATOM 2250 O O . THR A 1 282 ? -12.808 19.846 20.316 1.00 70.44 282 THR A O 1
ATOM 2253 N N . ALA A 1 283 ? -14.159 21.611 20.021 1.00 74.81 283 ALA A N 1
ATOM 2254 C CA . ALA A 1 283 ? -13.901 22.199 21.340 1.00 74.81 283 ALA A CA 1
ATOM 2255 C C . ALA A 1 283 ? -14.423 21.321 22.498 1.00 74.81 283 ALA A C 1
ATOM 2257 O O . ALA A 1 283 ? -13.826 21.305 23.576 1.00 74.81 283 ALA A O 1
ATOM 2258 N N . LEU A 1 284 ? -15.492 20.552 22.258 1.00 75.56 284 LEU A N 1
ATOM 2259 C CA . LEU A 1 284 ? -16.038 19.543 23.172 1.00 75.56 284 LEU A CA 1
ATOM 2260 C C . LEU A 1 284 ? -15.287 18.191 23.139 1.00 75.56 284 LEU A C 1
ATOM 2262 O O . LEU A 1 284 ? -15.548 17.326 23.977 1.00 75.56 284 LEU A O 1
ATOM 2266 N N . CYS A 1 285 ? -14.340 17.972 22.221 1.00 74.06 285 CYS A N 1
ATOM 2267 C CA . CYS A 1 285 ? -13.519 16.757 22.220 1.00 74.06 285 CYS A CA 1
ATOM 2268 C C . CYS A 1 285 ? -12.459 16.793 23.336 1.00 74.06 285 CYS A C 1
ATOM 2270 O O . CYS A 1 285 ? -11.862 17.828 23.641 1.00 74.06 285 CYS A O 1
ATOM 2272 N N . GLN A 1 286 ? -12.168 15.642 23.953 1.00 75.50 286 GLN A N 1
ATOM 2273 C CA . GLN A 1 286 ? -11.224 15.595 25.074 1.00 75.50 286 GLN A CA 1
ATOM 2274 C C . GLN A 1 286 ? -9.799 15.877 24.576 1.00 75.50 286 GLN A C 1
ATOM 2276 O O . GLN A 1 286 ? -9.199 15.030 23.919 1.00 75.50 286 GLN A O 1
ATOM 2281 N N . ARG A 1 287 ? -9.220 17.034 24.939 1.00 72.94 287 ARG A N 1
ATOM 2282 C CA . ARG A 1 287 ? -7.913 17.524 24.437 1.00 72.94 287 ARG A CA 1
ATOM 2283 C C . ARG A 1 287 ? -6.789 16.476 24.417 1.00 72.94 287 ARG A C 1
ATOM 2285 O O . ARG A 1 287 ? -6.010 16.446 23.471 1.00 72.94 287 ARG A O 1
ATOM 2292 N N . GLN A 1 288 ? -6.697 15.610 25.430 1.00 68.38 2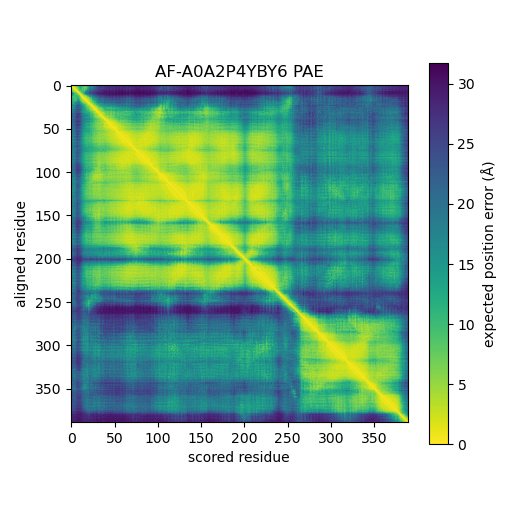88 GLN A N 1
ATOM 2293 C CA . GLN A 1 288 ? -5.695 14.532 25.473 1.00 68.38 288 GLN A CA 1
ATOM 2294 C C . GLN A 1 288 ? -5.951 13.431 24.430 1.00 68.38 288 GLN A C 1
ATOM 2296 O O . GLN A 1 288 ? -5.006 12.966 23.796 1.00 68.38 288 GLN A O 1
ATOM 2301 N N . LEU A 1 289 ? -7.213 13.038 24.235 1.00 67.50 289 LEU A N 1
ATOM 2302 C CA . LEU A 1 289 ? -7.617 12.020 23.265 1.00 67.50 289 LEU A CA 1
ATOM 2303 C C . LEU A 1 289 ? -7.534 12.570 21.835 1.00 67.50 289 LEU A C 1
ATOM 2305 O O . LEU A 1 289 ? -6.962 11.916 20.970 1.00 67.50 289 LEU A O 1
ATOM 2309 N N . LEU A 1 290 ? -7.980 13.813 21.620 1.00 74.44 290 LEU A N 1
ATOM 2310 C CA . LEU A 1 290 ? -7.815 14.539 20.359 1.00 74.44 290 LEU A CA 1
ATOM 2311 C C . LEU A 1 290 ? -6.332 14.683 19.986 1.00 74.44 290 LEU A C 1
ATOM 2313 O O . LEU A 1 290 ? -5.955 14.380 18.859 1.00 74.44 290 LEU A O 1
ATOM 2317 N N . LYS A 1 291 ? -5.464 15.061 20.937 1.00 76.12 291 LYS A N 1
ATOM 2318 C CA . LYS A 1 291 ? -4.013 15.112 20.702 1.00 76.12 291 LYS A CA 1
ATOM 2319 C C . LYS A 1 291 ? -3.452 13.730 20.360 1.00 76.12 291 LYS A C 1
ATOM 2321 O O . LYS A 1 291 ? -2.677 13.628 19.415 1.00 76.12 291 LYS A O 1
ATOM 2326 N N . LEU A 1 292 ? -3.837 12.672 21.078 1.00 70.75 292 LEU A N 1
ATOM 2327 C CA . LEU A 1 292 ? -3.398 11.297 20.793 1.00 70.75 292 LEU A CA 1
ATOM 2328 C C . LEU A 1 292 ? -3.839 10.808 19.401 1.00 70.75 292 LEU A C 1
ATOM 2330 O O . LEU A 1 292 ? -3.090 10.084 18.750 1.00 70.75 292 LEU A O 1
ATOM 2334 N N . LEU A 1 293 ? -5.026 11.221 18.955 1.00 74.94 293 LEU A N 1
ATOM 2335 C CA . LEU A 1 293 ? -5.610 10.876 17.663 1.00 74.94 293 LEU A CA 1
ATOM 2336 C C . LEU A 1 293 ? -4.946 11.649 16.515 1.00 74.94 293 LEU A C 1
ATOM 2338 O O . LEU A 1 293 ? -4.400 11.031 15.610 1.00 74.94 293 LEU A O 1
ATOM 2342 N N . VAL A 1 294 ? -4.867 12.981 16.598 1.00 76.44 294 VAL A N 1
ATOM 2343 C CA . VAL A 1 294 ? -4.226 13.836 15.576 1.00 76.44 294 VAL A CA 1
ATOM 2344 C C . VAL A 1 294 ? -2.714 13.578 15.473 1.00 76.44 294 VAL A C 1
ATOM 2346 O O . VAL A 1 294 ? -2.150 13.665 14.389 1.00 76.44 294 VAL A O 1
ATOM 2349 N N . THR A 1 295 ? -2.050 13.186 16.571 1.00 72.00 295 THR A N 1
ATOM 2350 C CA . THR A 1 295 ? -0.644 12.711 16.543 1.00 72.00 295 THR A CA 1
ATOM 2351 C C . THR A 1 295 ? -0.492 11.215 16.246 1.00 72.00 295 THR A C 1
ATOM 2353 O O . THR A 1 295 ? 0.619 10.681 16.301 1.00 72.00 295 THR A O 1
ATOM 2356 N N . SER A 1 296 ? -1.579 10.516 15.909 1.00 78.44 296 SER A N 1
ATOM 2357 C CA . SER A 1 296 ? -1.491 9.164 15.367 1.00 78.44 296 SER A CA 1
ATOM 2358 C C . SER A 1 296 ? -1.023 9.216 13.911 1.00 78.44 296 SER A C 1
ATOM 2360 O O . SER A 1 296 ? -1.412 10.097 13.143 1.00 78.44 296 SER A O 1
ATOM 2362 N N . PHE A 1 297 ? -0.193 8.245 13.516 1.00 72.56 297 PHE A N 1
ATOM 2363 C CA . PHE A 1 297 ? 0.245 8.125 12.123 1.00 72.56 297 PHE A CA 1
ATOM 2364 C C . PHE A 1 297 ? -0.953 7.971 11.179 1.00 72.56 297 PHE A C 1
ATOM 2366 O O . PHE A 1 297 ? -0.929 8.496 10.078 1.00 72.56 297 PHE A O 1
ATOM 2373 N N . ASP A 1 298 ? -1.994 7.259 11.611 1.00 72.19 298 ASP A N 1
ATOM 2374 C CA . ASP A 1 298 ? -3.194 6.983 10.828 1.00 72.19 298 ASP A CA 1
ATOM 2375 C C . ASP A 1 298 ? -3.942 8.265 10.461 1.00 72.19 298 ASP A C 1
ATOM 2377 O O . ASP A 1 298 ? -4.178 8.501 9.281 1.00 72.19 298 ASP A O 1
ATOM 2381 N N . SER A 1 299 ? -4.250 9.120 11.442 1.00 73.69 299 SER A N 1
ATOM 2382 C CA . SER A 1 299 ? -4.891 10.410 11.173 1.00 73.69 299 SER A CA 1
ATOM 2383 C C . SER A 1 299 ? -3.999 11.306 10.316 1.00 73.69 299 SER A C 1
ATOM 2385 O O . SER A 1 299 ? -4.489 11.872 9.349 1.00 73.69 299 SER A O 1
ATOM 2387 N N . PHE A 1 300 ? -2.692 11.387 10.597 1.00 79.56 300 PHE A N 1
ATOM 2388 C CA . PHE A 1 300 ? -1.768 12.180 9.775 1.00 79.56 300 PHE A CA 1
ATOM 2389 C C . PHE A 1 300 ? -1.700 11.690 8.317 1.00 79.56 300 PHE A C 1
ATOM 2391 O O . PHE A 1 300 ? -1.755 12.494 7.393 1.00 79.56 300 PHE A O 1
ATOM 2398 N N . PHE A 1 301 ? -1.618 10.376 8.106 1.00 73.62 301 PHE A N 1
ATOM 2399 C CA . PHE A 1 301 ? -1.574 9.748 6.786 1.00 73.62 301 PHE A CA 1
ATOM 2400 C C . PHE A 1 301 ? -2.874 9.961 6.003 1.00 73.62 301 PHE A C 1
ATOM 2402 O O . PHE A 1 301 ? -2.826 10.332 4.833 1.00 73.62 301 PHE A O 1
ATOM 2409 N N . TYR A 1 302 ? -4.029 9.771 6.647 1.00 77.81 302 TYR A N 1
ATOM 2410 C CA . TYR A 1 302 ? -5.325 9.989 6.011 1.00 77.81 302 TYR A CA 1
ATOM 2411 C C . TYR A 1 302 ? -5.579 11.467 5.694 1.00 77.81 302 TYR A C 1
ATOM 2413 O O . TYR A 1 302 ? -6.084 11.763 4.615 1.00 77.81 302 TYR A O 1
ATOM 2421 N N . ILE A 1 303 ? -5.179 12.390 6.578 1.00 82.06 303 ILE A N 1
ATOM 2422 C CA . ILE A 1 303 ? -5.207 13.832 6.290 1.00 82.06 303 ILE A CA 1
ATOM 2423 C C . ILE A 1 303 ? -4.310 14.127 5.087 1.00 82.06 303 ILE A C 1
ATOM 2425 O O . ILE A 1 303 ? -4.796 14.675 4.110 1.00 82.06 303 ILE A O 1
ATOM 2429 N N . PHE A 1 304 ? -3.049 13.680 5.091 1.00 79.62 304 PHE A N 1
ATOM 2430 C CA . PHE A 1 304 ? -2.130 13.894 3.969 1.00 79.62 304 PHE A CA 1
ATOM 2431 C C . PHE A 1 304 ? -2.691 13.387 2.629 1.00 79.62 304 PHE A C 1
ATOM 2433 O O . PHE A 1 304 ? -2.609 14.106 1.637 1.00 79.62 304 PHE A O 1
ATOM 2440 N N . GLN A 1 305 ? -3.299 12.194 2.588 1.00 76.81 305 GLN A N 1
ATOM 2441 C CA . GLN A 1 305 ? -3.919 11.680 1.361 1.00 76.81 305 GLN A CA 1
ATOM 2442 C C . GLN A 1 305 ? -5.129 12.513 0.905 1.00 76.81 305 GLN A C 1
ATOM 2444 O O . GLN A 1 305 ? -5.253 12.773 -0.290 1.00 76.81 305 GLN A O 1
ATOM 2449 N N . VAL A 1 306 ? -6.001 12.954 1.821 1.00 79.94 306 VAL A N 1
ATOM 2450 C CA . VAL A 1 306 ? -7.188 13.753 1.465 1.00 79.94 306 VAL A CA 1
ATOM 2451 C C . VAL A 1 306 ? -6.818 15.188 1.089 1.00 79.94 306 VAL A C 1
ATOM 2453 O O . VAL A 1 306 ? -7.263 15.653 0.046 1.00 79.94 306 VAL A O 1
ATOM 2456 N N . THR A 1 307 ? -5.942 15.862 1.840 1.00 83.38 307 THR A N 1
ATOM 2457 C CA . THR A 1 307 ? -5.427 17.195 1.480 1.00 83.38 307 THR A CA 1
ATOM 2458 C C . THR A 1 307 ? -4.699 17.162 0.131 1.00 83.38 307 THR A C 1
ATOM 2460 O O . THR A 1 307 ? -4.868 18.070 -0.677 1.00 83.38 307 THR A O 1
ATOM 2463 N N . ALA A 1 308 ? -3.928 16.105 -0.165 1.00 79.06 308 ALA A N 1
ATOM 2464 C CA . ALA A 1 308 ? -3.289 15.943 -1.473 1.00 79.06 308 ALA A CA 1
ATOM 2465 C C . ALA A 1 308 ? -4.315 15.751 -2.605 1.00 79.06 308 ALA A C 1
ATOM 2467 O O . ALA A 1 308 ? -4.197 16.403 -3.640 1.00 79.06 308 ALA A O 1
ATOM 2468 N N . ALA A 1 309 ? -5.342 14.917 -2.405 1.00 77.25 309 ALA A N 1
ATOM 2469 C CA . ALA A 1 309 ? -6.413 14.725 -3.385 1.00 77.25 309 ALA A CA 1
ATOM 2470 C C . ALA A 1 309 ? -7.226 16.013 -3.620 1.00 77.25 309 ALA A C 1
ATOM 2472 O O . ALA A 1 309 ? -7.470 16.384 -4.767 1.00 77.25 309 ALA A O 1
ATOM 2473 N N . ASN A 1 310 ? -7.573 16.739 -2.553 1.00 78.75 310 ASN A N 1
ATOM 2474 C CA . ASN A 1 310 ? -8.233 18.043 -2.632 1.00 78.75 310 ASN A CA 1
ATOM 2475 C C . ASN A 1 310 ? -7.370 19.066 -3.377 1.00 78.75 310 ASN A C 1
ATOM 2477 O O . ASN A 1 310 ? -7.874 19.770 -4.247 1.00 78.75 310 ASN A O 1
ATOM 2481 N N . LEU A 1 311 ? -6.062 19.116 -3.101 1.00 82.06 311 LEU A N 1
ATOM 2482 C CA . LEU A 1 311 ? -5.127 19.986 -3.814 1.00 82.06 311 LEU A CA 1
ATOM 2483 C C . LEU A 1 311 ? -5.058 19.639 -5.310 1.00 82.06 311 LEU A C 1
ATOM 2485 O O . LEU A 1 311 ? -5.079 20.548 -6.138 1.00 82.06 311 LEU A O 1
ATOM 2489 N N . SER A 1 312 ? -5.052 18.352 -5.676 1.00 74.94 312 SER A N 1
ATOM 2490 C CA . SER A 1 312 ? -5.175 17.926 -7.076 1.00 74.94 312 SER A CA 1
ATOM 2491 C C . SER A 1 312 ? -6.491 18.396 -7.706 1.00 74.94 312 SER A C 1
ATOM 2493 O O . SER A 1 312 ? -6.461 18.918 -8.816 1.00 74.94 312 SER A O 1
ATOM 2495 N N . VAL A 1 313 ? -7.626 18.291 -7.004 1.00 68.75 313 VAL A N 1
ATOM 2496 C CA . VAL A 1 313 ? -8.927 18.804 -7.482 1.00 68.75 313 VAL A CA 1
ATOM 2497 C C . VAL A 1 313 ? -8.905 20.327 -7.659 1.00 68.75 313 VAL A C 1
ATOM 2499 O O . VAL A 1 313 ? -9.402 20.816 -8.671 1.00 68.75 313 VAL A O 1
ATOM 2502 N N . CYS A 1 314 ? -8.285 21.085 -6.750 1.00 75.25 314 CYS A N 1
ATOM 2503 C CA . CYS A 1 314 ? -8.114 22.537 -6.882 1.00 75.25 314 CYS A CA 1
ATOM 2504 C C . CYS A 1 314 ? -7.247 22.913 -8.097 1.00 75.25 314 CYS A C 1
ATOM 2506 O O . CYS A 1 314 ? -7.595 23.838 -8.831 1.00 75.25 314 CYS A O 1
ATOM 2508 N N . ILE A 1 315 ? -6.159 22.175 -8.350 1.00 75.38 315 ILE A N 1
ATOM 2509 C CA . ILE A 1 315 ? -5.278 22.376 -9.514 1.00 75.38 315 ILE A CA 1
ATOM 2510 C C . ILE A 1 315 ? -6.012 22.045 -10.823 1.00 75.38 315 ILE A C 1
ATOM 2512 O O . ILE A 1 315 ? -6.003 22.864 -11.742 1.00 75.38 315 ILE A O 1
ATOM 2516 N N . LEU A 1 316 ? -6.705 20.901 -10.890 1.00 63.38 316 LEU A N 1
ATOM 2517 C CA . LEU A 1 316 ? -7.568 20.513 -12.019 1.00 63.38 316 LEU A CA 1
ATOM 2518 C C . LEU A 1 316 ? -8.656 21.568 -12.286 1.00 63.38 316 LEU A C 1
ATOM 2520 O O . LEU A 1 316 ? -8.949 21.888 -13.433 1.00 63.38 316 LEU A O 1
ATOM 2524 N N . SER A 1 317 ? -9.193 22.166 -11.221 1.00 62.25 317 SER A N 1
ATOM 2525 C CA . SER A 1 317 ? -10.197 23.237 -11.265 1.00 62.25 317 SER A CA 1
ATOM 2526 C C . SER A 1 317 ? -9.624 24.628 -11.574 1.00 62.25 317 SER A C 1
ATOM 2528 O O . SER A 1 317 ? -10.336 25.611 -11.394 1.00 62.25 317 SER A O 1
ATOM 2530 N N . LYS A 1 318 ? -8.348 24.765 -11.970 1.00 64.31 318 LYS A N 1
ATOM 2531 C CA . LYS A 1 318 ? -7.670 26.065 -12.193 1.00 64.31 318 LYS A CA 1
ATOM 2532 C C . LYS A 1 318 ? -7.768 27.048 -11.014 1.00 64.31 318 LYS A C 1
ATOM 2534 O O . LYS A 1 318 ? -7.733 28.260 -11.211 1.00 64.31 318 LYS A O 1
ATOM 2539 N N . TRP A 1 319 ? -7.888 26.535 -9.791 1.00 71.25 319 TRP A N 1
ATOM 2540 C CA . TRP A 1 319 ? -8.176 27.306 -8.578 1.00 71.25 319 TRP A CA 1
ATOM 2541 C C . TRP A 1 319 ? -9.524 28.061 -8.578 1.00 71.25 319 TRP A C 1
ATOM 2543 O O . TRP A 1 319 ? -9.691 28.996 -7.794 1.00 71.25 319 TRP A O 1
ATOM 2553 N N . GLU A 1 320 ? -10.510 27.648 -9.390 1.00 61.41 320 GLU A N 1
ATOM 2554 C CA . GLU A 1 320 ? -11.860 28.233 -9.399 1.00 61.41 320 GLU A CA 1
ATOM 2555 C C . GLU A 1 320 ? -12.461 28.230 -7.981 1.00 61.41 320 GLU A C 1
ATOM 2557 O O . GLU A 1 320 ? -12.642 27.181 -7.356 1.00 61.41 320 GLU A O 1
ATOM 2562 N N . LEU A 1 321 ? -12.751 29.427 -7.457 1.00 63.44 321 LEU A N 1
ATOM 2563 C CA . LEU A 1 321 ? -13.033 29.652 -6.035 1.00 63.44 321 LEU A CA 1
ATOM 2564 C C . LEU A 1 321 ? -14.212 28.811 -5.511 1.00 63.44 321 LEU A C 1
ATOM 2566 O O . LEU A 1 321 ? -14.167 28.318 -4.386 1.00 63.44 321 LEU A O 1
ATOM 2570 N N . SER A 1 322 ? -15.231 28.607 -6.346 1.00 57.88 322 SER A N 1
ATOM 2571 C CA . SER A 1 322 ? -16.391 27.737 -6.109 1.00 57.88 322 SER A CA 1
ATOM 2572 C C . SER A 1 322 ? -15.977 26.289 -5.786 1.00 57.88 322 SER A C 1
ATOM 2574 O O . SER A 1 322 ? -16.328 25.753 -4.730 1.00 57.88 322 SER A O 1
ATOM 2576 N N . ARG A 1 323 ? -15.180 25.668 -6.666 1.00 64.94 323 ARG A N 1
ATOM 2577 C CA . ARG A 1 323 ? -14.719 24.275 -6.567 1.00 64.94 323 ARG A CA 1
ATOM 2578 C C . ARG A 1 323 ? -13.697 24.113 -5.439 1.00 64.94 323 ARG A C 1
ATOM 2580 O O . ARG A 1 323 ? -13.769 23.141 -4.689 1.00 64.94 323 ARG A O 1
ATOM 2587 N N . CYS A 1 324 ? -12.825 25.103 -5.241 1.00 72.44 324 CYS A N 1
ATOM 2588 C CA . CYS A 1 324 ? -11.886 25.153 -4.115 1.00 72.44 324 CYS A CA 1
ATOM 2589 C C . CYS A 1 324 ? -12.596 25.200 -2.751 1.00 72.44 324 CYS A C 1
ATOM 2591 O O . CYS A 1 324 ? -12.222 24.468 -1.836 1.00 72.44 324 CYS A O 1
ATOM 2593 N N . ILE A 1 325 ? -13.647 26.017 -2.604 1.00 69.81 325 ILE A N 1
ATOM 2594 C CA . ILE A 1 325 ? -14.441 26.086 -1.364 1.00 69.81 325 ILE A CA 1
ATOM 2595 C C . ILE A 1 325 ? -15.185 24.770 -1.112 1.00 69.81 325 ILE A C 1
ATOM 2597 O O . ILE A 1 325 ? -15.247 24.314 0.031 1.00 69.81 325 ILE A O 1
ATOM 2601 N N . MET A 1 326 ? -15.696 24.118 -2.158 1.00 68.12 326 MET A N 1
ATOM 2602 C CA . MET A 1 326 ? -16.301 22.789 -2.048 1.00 68.12 326 MET A CA 1
ATOM 2603 C C . MET A 1 326 ? -15.286 21.733 -1.567 1.00 68.12 326 MET A C 1
ATOM 2605 O O . MET A 1 326 ? -15.588 20.990 -0.634 1.00 68.12 326 MET A O 1
ATOM 2609 N N . ALA A 1 327 ? -14.069 21.708 -2.123 1.00 74.81 327 ALA A N 1
ATOM 2610 C CA . ALA A 1 327 ? -12.997 20.804 -1.686 1.00 74.81 327 ALA A CA 1
ATOM 2611 C C . ALA A 1 327 ? -12.567 21.059 -0.225 1.00 74.81 327 ALA A C 1
ATOM 2613 O O . ALA A 1 327 ? -12.452 20.122 0.565 1.00 74.81 327 ALA A O 1
ATOM 2614 N N . LEU A 1 328 ? -12.428 22.327 0.182 1.00 79.19 328 LEU A N 1
ATOM 2615 C CA . LEU A 1 328 ? -12.144 22.700 1.576 1.00 79.19 328 LEU A CA 1
ATOM 2616 C C . LEU A 1 328 ? -13.282 22.305 2.531 1.00 79.19 328 LEU A C 1
ATOM 2618 O O . LEU A 1 328 ? -13.022 21.821 3.632 1.00 79.19 328 LEU A O 1
ATOM 2622 N N . THR A 1 329 ? -14.542 22.451 2.111 1.00 78.31 329 THR A N 1
ATOM 2623 C CA . THR A 1 329 ? -15.711 21.994 2.887 1.00 78.31 329 THR A CA 1
ATOM 2624 C C . THR A 1 329 ? -15.664 20.475 3.091 1.00 78.31 329 THR A C 1
ATOM 2626 O O . THR A 1 329 ? -15.929 19.988 4.191 1.00 78.31 329 THR A O 1
ATOM 2629 N N . TRP A 1 330 ? -15.243 19.726 2.065 1.00 77.50 330 TRP A N 1
ATOM 2630 C CA . TRP A 1 330 ? -14.973 18.287 2.146 1.00 77.50 330 TRP A CA 1
ATOM 2631 C C . TRP A 1 330 ? -13.893 17.946 3.170 1.00 77.50 330 TRP A C 1
ATOM 2633 O O . TRP A 1 330 ? -14.065 17.019 3.962 1.00 77.50 330 TRP A O 1
ATOM 2643 N N . GLU A 1 331 ? -12.792 18.700 3.171 1.00 82.38 331 GLU A N 1
ATOM 2644 C CA . GLU A 1 331 ? -11.682 18.493 4.100 1.00 82.38 331 GLU A CA 1
ATOM 2645 C C . GLU A 1 331 ? -12.111 18.724 5.549 1.00 82.38 331 GLU A C 1
ATOM 2647 O O . GLU A 1 331 ? -11.800 17.911 6.417 1.00 82.38 331 GLU A O 1
ATOM 2652 N N . VAL A 1 332 ? -12.897 19.773 5.813 1.00 80.88 332 VAL A N 1
ATOM 2653 C CA . VAL A 1 332 ? -13.446 20.054 7.149 1.00 80.88 332 VAL A CA 1
ATOM 2654 C C . VAL A 1 332 ? -14.389 18.936 7.612 1.00 80.88 332 VAL A C 1
ATOM 2656 O O . VAL A 1 332 ? -14.295 18.509 8.765 1.00 80.88 332 VAL A O 1
ATOM 2659 N N . TRP A 1 333 ? -15.245 18.397 6.736 1.00 78.19 333 TRP A N 1
ATOM 2660 C CA . TRP A 1 333 ? -16.083 17.236 7.070 1.00 78.19 333 TRP A CA 1
ATOM 2661 C C . TRP A 1 333 ? -15.270 15.959 7.308 1.00 78.19 333 TRP A C 1
ATOM 2663 O O . TRP A 1 333 ? -15.571 15.210 8.240 1.00 78.19 333 TRP A O 1
ATOM 2673 N N . PHE A 1 334 ? -14.216 15.716 6.527 1.00 79.62 334 PHE A N 1
ATOM 2674 C CA . PHE A 1 334 ? -13.319 14.575 6.722 1.00 79.62 334 PHE A CA 1
ATOM 2675 C C . PHE A 1 334 ? -12.513 14.683 8.026 1.00 79.62 334 PHE A C 1
ATOM 2677 O O . PHE A 1 334 ? -12.408 13.716 8.784 1.00 79.62 334 PHE A O 1
ATOM 2684 N N . LEU A 1 335 ? -12.008 15.876 8.343 1.00 81.75 335 LEU A N 1
ATOM 2685 C CA . LEU A 1 335 ? -11.362 16.181 9.617 1.00 81.75 335 LEU A CA 1
ATOM 2686 C C . LEU A 1 335 ? -12.334 15.985 10.787 1.00 81.75 335 LEU A C 1
ATOM 2688 O O . LEU A 1 335 ? -11.976 15.330 11.765 1.00 81.75 335 LEU A O 1
ATOM 2692 N N . TRP A 1 336 ? -13.578 16.466 10.682 1.00 83.50 336 TRP A N 1
ATOM 2693 C CA . TRP A 1 336 ? -14.604 16.228 11.702 1.00 83.50 336 TRP A CA 1
ATOM 2694 C C . TRP A 1 336 ? -14.867 14.733 11.909 1.00 83.50 336 TRP A C 1
ATOM 2696 O O . TRP A 1 336 ? -14.824 14.275 13.054 1.00 83.50 336 TRP A O 1
ATOM 2706 N N . LEU A 1 337 ? -15.044 13.964 10.825 1.00 78.38 337 LEU A N 1
ATOM 2707 C CA . LEU A 1 337 ? -15.200 12.506 10.861 1.00 78.38 337 LEU A CA 1
ATOM 2708 C C . LEU A 1 337 ? -14.042 11.831 11.607 1.00 78.38 337 LEU A C 1
ATOM 2710 O O . LEU A 1 337 ? -14.291 11.025 12.504 1.00 78.38 337 LEU A O 1
ATOM 2714 N N . LEU A 1 338 ? -12.792 12.207 11.311 1.00 76.50 338 LEU A N 1
ATOM 2715 C CA . LEU A 1 338 ? -11.623 11.723 12.050 1.00 76.50 338 LEU A CA 1
ATOM 2716 C C . LEU A 1 338 ? -11.672 12.116 13.536 1.00 76.50 338 LEU A C 1
ATOM 2718 O O . LEU A 1 338 ? -11.286 11.314 14.380 1.00 76.50 338 LEU A O 1
ATOM 2722 N N . THR A 1 339 ? -12.161 13.308 13.895 1.00 78.12 339 THR A N 1
ATOM 2723 C CA . THR A 1 339 ? -12.275 13.719 15.310 1.00 78.12 339 THR A CA 1
ATOM 2724 C C . THR A 1 339 ? -13.417 13.060 16.088 1.00 78.12 339 THR A C 1
ATOM 2726 O O . THR A 1 339 ? -13.416 13.147 17.317 1.00 78.12 339 THR A O 1
ATOM 2729 N N . LEU A 1 340 ? -14.357 12.353 15.445 1.00 73.25 340 LEU A N 1
ATOM 2730 C CA . LEU A 1 340 ? -15.478 11.711 16.148 1.00 73.25 340 LEU A CA 1
ATOM 2731 C C . LEU A 1 340 ? -15.027 10.699 17.209 1.00 73.25 340 LEU A C 1
ATOM 2733 O O . LEU A 1 340 ? -15.673 10.595 18.257 1.00 73.25 340 LEU A O 1
ATOM 2737 N N . ASP A 1 341 ? -13.908 10.008 16.987 1.00 68.56 341 ASP A N 1
ATOM 2738 C CA . ASP A 1 341 ? -13.310 9.076 17.953 1.00 68.56 341 ASP A CA 1
ATOM 2739 C C . ASP A 1 341 ? -12.680 9.777 19.175 1.00 68.56 341 ASP A C 1
ATOM 2741 O O . ASP A 1 341 ? -12.434 9.132 20.196 1.00 68.56 341 ASP A O 1
ATOM 2745 N N . ALA A 1 342 ? -12.477 11.101 19.128 1.00 69.69 342 ALA A N 1
ATOM 2746 C CA . ALA A 1 342 ? -12.044 11.911 20.272 1.00 69.69 342 ALA A CA 1
ATOM 2747 C C . ALA A 1 342 ? -13.202 12.452 21.140 1.00 69.69 342 ALA A C 1
ATOM 2749 O O . ALA A 1 342 ? -12.952 13.053 22.195 1.00 69.69 342 ALA A O 1
ATOM 2750 N N . LEU A 1 343 ? -14.459 12.233 20.734 1.00 70.75 343 LEU A N 1
ATOM 2751 C CA . LEU A 1 343 ? -15.644 12.640 21.489 1.00 70.75 343 LEU A CA 1
ATOM 2752 C C . LEU A 1 343 ? -15.990 11.604 22.570 1.00 70.75 343 LEU A C 1
ATOM 2754 O O . LEU A 1 343 ? -16.243 10.433 22.275 1.00 70.75 343 LEU A O 1
ATOM 2758 N N . THR A 1 344 ? -16.049 12.031 23.834 1.00 66.31 344 THR A N 1
ATOM 2759 C CA . THR A 1 344 ? -16.306 11.116 24.958 1.00 66.31 344 THR A CA 1
ATOM 2760 C C . THR A 1 344 ? -17.750 10.589 24.956 1.00 66.31 344 THR A C 1
ATOM 2762 O O . THR A 1 344 ? -18.660 11.298 24.516 1.00 66.31 344 THR A O 1
ATOM 2765 N N . PRO A 1 345 ? -18.016 9.379 25.496 1.00 58.00 345 PRO A N 1
ATOM 2766 C CA . PRO A 1 345 ? -19.374 8.831 25.567 1.00 58.00 345 PRO A CA 1
ATOM 2767 C C . PRO A 1 345 ? -20.369 9.725 26.320 1.00 58.00 345 PRO A C 1
ATOM 2769 O O . PRO A 1 345 ? -21.544 9.745 25.974 1.00 58.00 345 PRO A O 1
ATOM 2772 N N . VAL A 1 346 ? -19.900 10.484 27.317 1.00 58.53 346 VAL A N 1
ATOM 2773 C CA . VAL A 1 346 ? -20.728 11.393 28.129 1.00 58.53 346 VAL A CA 1
ATOM 2774 C C . VAL A 1 346 ? -21.216 12.570 27.296 1.00 58.53 346 VAL A C 1
ATOM 2776 O O . VAL A 1 346 ? -22.414 12.807 27.194 1.00 58.53 346 VAL A O 1
ATOM 2779 N N . ILE A 1 347 ? -20.286 13.266 26.640 1.00 67.00 347 ILE A N 1
ATOM 2780 C CA . ILE A 1 347 ? -20.592 14.416 25.785 1.00 67.00 347 ILE A CA 1
ATOM 2781 C C . ILE A 1 347 ? -21.447 13.962 24.599 1.00 67.00 347 ILE A C 1
ATOM 2783 O O . ILE A 1 347 ? -22.450 14.594 24.285 1.00 67.00 347 ILE A O 1
ATOM 2787 N N . ARG A 1 348 ? -21.126 12.802 24.015 1.00 65.94 348 ARG A N 1
ATOM 2788 C CA . ARG A 1 348 ? -21.928 12.157 22.971 1.00 65.94 348 ARG A CA 1
ATOM 2789 C C . ARG A 1 348 ? -23.372 11.888 23.418 1.00 65.94 348 ARG A C 1
ATOM 2791 O O . ARG A 1 348 ? -24.294 12.195 22.669 1.00 65.94 348 ARG A O 1
ATOM 2798 N N . ASN A 1 349 ? -23.577 11.365 24.629 1.00 66.56 349 ASN A N 1
ATOM 2799 C CA . ASN A 1 349 ? -24.908 11.091 25.179 1.00 66.56 349 ASN A CA 1
ATOM 2800 C C . ASN A 1 349 ? -25.685 12.381 25.498 1.00 66.56 349 ASN A C 1
ATOM 2802 O O . ASN A 1 349 ? -26.867 12.478 25.175 1.00 66.56 349 ASN A O 1
ATOM 2806 N N . ASN A 1 350 ? -25.014 13.396 26.051 1.00 72.62 350 ASN A N 1
ATOM 2807 C CA . ASN A 1 350 ? -25.611 14.703 26.349 1.00 72.62 350 ASN A CA 1
ATOM 2808 C C . ASN A 1 350 ? -26.042 15.440 25.066 1.00 72.62 350 ASN A C 1
ATOM 2810 O O . ASN A 1 350 ? -27.125 16.016 25.026 1.00 72.62 350 ASN A O 1
ATOM 2814 N N . LEU A 1 351 ? -25.245 15.347 23.994 1.00 69.75 351 LEU A N 1
ATOM 2815 C CA . LEU A 1 351 ? -25.590 15.829 22.648 1.00 69.75 351 LEU A CA 1
ATOM 2816 C C . LEU A 1 351 ? -26.606 14.927 21.913 1.00 69.75 351 LEU A C 1
ATOM 2818 O O . LEU A 1 351 ? -26.971 15.226 20.779 1.00 69.75 351 LEU A O 1
ATOM 2822 N N . ARG A 1 352 ? -27.018 13.793 22.505 1.00 71.62 352 ARG A N 1
ATOM 2823 C CA . ARG A 1 352 ? -27.814 12.711 21.878 1.00 71.62 352 ARG A CA 1
ATOM 2824 C C . ARG A 1 352 ? -27.232 12.178 20.552 1.00 71.62 352 ARG A C 1
ATOM 2826 O O . ARG A 1 352 ? -27.921 11.511 19.780 1.00 71.62 352 ARG A O 1
ATOM 2833 N N . PHE A 1 353 ? -25.953 12.442 20.298 1.00 61.06 353 PHE A N 1
ATOM 2834 C CA . PHE A 1 353 ? -25.270 12.158 19.043 1.00 61.06 353 PHE A CA 1
ATOM 2835 C C . PHE A 1 353 ? -24.925 10.666 18.923 1.00 61.06 353 PHE A C 1
ATOM 2837 O O . PHE A 1 353 ? -24.535 10.019 19.894 1.00 61.06 353 PHE A O 1
ATOM 2844 N N . ARG A 1 354 ? -25.019 10.097 17.719 1.00 65.56 354 ARG A N 1
ATOM 2845 C CA . ARG A 1 354 ? -24.706 8.687 17.445 1.00 65.56 354 ARG A CA 1
ATOM 2846 C C . ARG A 1 354 ? -23.696 8.589 16.306 1.00 65.56 354 ARG A C 1
ATOM 2848 O O . ARG A 1 354 ? -23.828 9.284 15.307 1.00 65.56 354 ARG A O 1
ATOM 2855 N N . ILE A 1 355 ? -22.736 7.662 16.416 1.00 60.94 355 ILE A N 1
ATOM 2856 C CA . ILE A 1 355 ? -21.780 7.362 15.325 1.00 60.94 355 ILE A CA 1
ATOM 2857 C C . ILE A 1 355 ? -22.511 6.943 14.037 1.00 60.94 355 ILE A C 1
ATOM 2859 O O . ILE A 1 355 ? -22.003 7.179 12.948 1.00 60.94 355 ILE A O 1
ATOM 2863 N N . SER A 1 356 ? -23.732 6.409 14.137 1.00 60.75 356 SER A N 1
ATOM 2864 C CA . SER A 1 356 ? -24.576 6.117 12.975 1.00 60.75 356 SER A CA 1
ATOM 2865 C C . SER A 1 356 ? -24.777 7.296 12.034 1.00 60.75 356 SER A C 1
ATOM 2867 O O . SER A 1 356 ? -24.842 7.077 10.834 1.00 60.75 356 SER A O 1
ATOM 2869 N N . PHE A 1 357 ? -24.846 8.526 12.549 1.00 66.06 357 PHE A N 1
ATOM 2870 C CA . PHE A 1 357 ? -25.059 9.725 11.737 1.00 66.06 357 PHE A CA 1
ATOM 2871 C C . PHE A 1 357 ? -23.846 10.056 10.850 1.00 66.06 357 PHE A C 1
ATOM 2873 O O . PHE A 1 357 ? -23.992 10.710 9.823 1.00 66.06 357 PHE A O 1
ATOM 2880 N N . ALA A 1 358 ? -22.661 9.534 11.187 1.00 65.44 358 ALA A N 1
ATOM 2881 C CA . ALA A 1 358 ? -21.474 9.628 10.344 1.00 65.44 358 ALA A CA 1
ATOM 2882 C C . ALA A 1 358 ? -21.528 8.690 9.125 1.00 65.44 358 ALA A C 1
ATOM 2884 O O . ALA A 1 358 ? -20.937 9.001 8.099 1.00 65.44 358 ALA A O 1
ATOM 2885 N N . ALA A 1 359 ? -22.232 7.555 9.204 1.00 66.75 359 ALA A N 1
ATOM 2886 C CA . ALA A 1 359 ? -22.255 6.555 8.134 1.00 66.75 359 ALA A CA 1
ATOM 2887 C C . ALA A 1 359 ? -22.945 7.023 6.829 1.00 66.75 359 ALA A C 1
ATOM 2889 O O . ALA A 1 359 ? -22.320 6.885 5.776 1.00 66.75 359 ALA A O 1
ATOM 2890 N N . PRO A 1 360 ? -24.167 7.606 6.836 1.00 66.31 360 PRO A N 1
ATOM 2891 C CA . PRO A 1 360 ? -24.773 8.134 5.615 1.00 66.31 360 PRO A CA 1
ATOM 2892 C C . PRO A 1 360 ? -24.045 9.389 5.124 1.00 66.31 360 PRO A C 1
ATOM 2894 O O . PRO A 1 360 ? -23.974 9.600 3.919 1.00 66.31 360 PRO A O 1
ATOM 2897 N N . LEU A 1 361 ? -23.428 10.175 6.019 1.00 67.88 361 LEU A N 1
ATOM 2898 C CA . LEU A 1 361 ? -22.555 11.278 5.618 1.00 67.88 361 LEU A CA 1
ATOM 2899 C C . LEU A 1 361 ? -21.325 10.756 4.859 1.00 67.88 361 LEU A C 1
ATOM 2901 O O . LEU A 1 361 ? -21.051 11.232 3.768 1.00 67.88 361 LEU A O 1
ATOM 2905 N N . VAL A 1 362 ? -20.617 9.743 5.373 1.00 69.50 362 VAL A N 1
ATOM 2906 C CA . VAL A 1 362 ? -19.503 9.088 4.659 1.00 69.50 362 VAL A CA 1
ATOM 2907 C C . VAL A 1 362 ? -19.970 8.525 3.315 1.00 69.50 362 VAL A C 1
ATOM 2909 O O . VAL A 1 362 ? -19.283 8.712 2.315 1.00 69.50 362 VAL A O 1
ATOM 2912 N N . ALA A 1 363 ? -21.145 7.892 3.260 1.00 71.75 363 ALA A N 1
ATOM 2913 C CA . ALA A 1 363 ? -21.709 7.390 2.009 1.00 71.75 363 ALA A CA 1
ATOM 2914 C C . ALA A 1 363 ? -21.999 8.519 1.001 1.00 71.75 363 ALA A C 1
ATOM 2916 O O . ALA A 1 363 ? -21.654 8.375 -0.167 1.00 71.75 363 ALA A O 1
ATOM 2917 N N . LEU A 1 364 ? -22.553 9.655 1.441 1.00 70.56 364 LEU A N 1
ATOM 2918 C CA . LEU A 1 364 ? -22.776 10.843 0.608 1.00 70.56 364 LEU A CA 1
ATOM 2919 C C . LEU A 1 364 ? -21.462 11.498 0.159 1.00 70.56 364 LEU A C 1
ATOM 2921 O O . LEU A 1 364 ? -21.329 11.840 -1.010 1.00 70.56 364 LEU A O 1
ATOM 2925 N N . LEU A 1 365 ? -20.470 11.621 1.045 1.00 67.00 365 LEU A N 1
ATOM 2926 C CA . LEU A 1 365 ? -19.149 12.178 0.730 1.00 67.00 365 LEU A CA 1
ATOM 2927 C C . LEU A 1 365 ? -18.373 11.296 -0.265 1.00 67.00 365 LEU A C 1
ATOM 2929 O O . LEU A 1 365 ? -17.626 11.830 -1.081 1.00 67.00 365 LEU A O 1
ATOM 2933 N N . LEU A 1 366 ? -18.563 9.971 -0.224 1.00 72.06 366 LEU A N 1
ATOM 2934 C CA . LEU A 1 366 ? -18.029 9.027 -1.213 1.00 72.06 366 LEU A CA 1
ATOM 2935 C C . LEU A 1 366 ? -18.823 9.062 -2.526 1.00 72.06 366 LEU A C 1
ATOM 2937 O O . LEU A 1 366 ? -18.223 9.107 -3.596 1.00 72.06 366 LEU A O 1
ATOM 2941 N N . LEU A 1 367 ? -20.158 9.087 -2.464 1.00 73.25 367 LEU A N 1
ATOM 2942 C CA . LEU A 1 367 ? -21.022 9.170 -3.643 1.00 73.25 367 LEU A CA 1
ATOM 2943 C C . LEU A 1 367 ? -20.769 10.466 -4.421 1.00 73.25 367 LEU A C 1
ATOM 2945 O O . LEU A 1 367 ? -20.610 10.425 -5.634 1.00 73.25 367 LEU A O 1
ATOM 2949 N N . ALA A 1 368 ? -20.667 11.604 -3.735 1.00 68.00 368 ALA A N 1
ATOM 2950 C CA . ALA A 1 368 ? -20.376 12.887 -4.360 1.00 68.00 368 ALA A CA 1
ATOM 2951 C C . ALA A 1 368 ? -18.929 12.962 -4.894 1.00 68.00 368 ALA A C 1
ATOM 2953 O O . ALA A 1 368 ? -18.719 13.560 -5.947 1.00 68.00 368 ALA A O 1
ATOM 2954 N N . HIS A 1 369 ? -17.955 12.278 -4.271 1.00 68.69 369 HIS A N 1
ATOM 2955 C CA . HIS A 1 369 ? -16.626 12.070 -4.871 1.00 68.69 369 HIS A CA 1
ATOM 2956 C C . HIS A 1 369 ? -16.731 11.300 -6.193 1.00 68.69 369 HIS A C 1
ATOM 2958 O O . HIS A 1 369 ? -16.170 11.726 -7.200 1.00 68.69 369 HIS A O 1
ATOM 2964 N N . ILE A 1 370 ? -17.474 10.188 -6.207 1.00 72.62 370 ILE A N 1
ATOM 2965 C CA . ILE A 1 370 ? -17.688 9.367 -7.406 1.00 72.62 370 ILE A CA 1
ATOM 2966 C C . ILE A 1 370 ? -18.409 10.174 -8.494 1.00 72.62 370 ILE A C 1
ATOM 2968 O O . ILE A 1 370 ? -17.985 10.123 -9.642 1.00 72.62 370 ILE A O 1
ATOM 2972 N N . ILE A 1 371 ? -19.430 10.965 -8.145 1.00 68.44 371 ILE A N 1
ATOM 2973 C CA . ILE A 1 371 ? -20.173 11.822 -9.085 1.00 68.44 371 ILE A CA 1
ATOM 2974 C C . ILE A 1 371 ? -19.274 12.912 -9.683 1.00 68.44 371 ILE A C 1
ATOM 2976 O O . ILE A 1 371 ? -19.311 13.126 -10.896 1.00 68.44 371 ILE A O 1
ATOM 2980 N N . ILE A 1 372 ? -18.459 13.594 -8.870 1.00 66.25 372 ILE A N 1
ATOM 2981 C CA . ILE A 1 372 ? -17.544 14.633 -9.366 1.00 66.25 372 ILE A CA 1
ATOM 2982 C C . ILE A 1 372 ? -16.478 14.019 -10.264 1.00 66.25 372 ILE A C 1
ATOM 2984 O O . ILE A 1 372 ? -16.289 14.509 -11.372 1.00 66.25 372 ILE A O 1
ATOM 2988 N N . MET A 1 373 ? -15.844 12.921 -9.846 1.00 65.44 373 MET A N 1
ATOM 2989 C CA . MET A 1 373 ? -14.875 12.214 -10.687 1.00 65.44 373 MET A CA 1
ATOM 2990 C C . MET A 1 373 ? -15.531 11.709 -11.978 1.00 65.44 373 MET A C 1
ATOM 2992 O O . MET A 1 373 ? -14.951 11.858 -13.048 1.00 65.44 373 MET A O 1
ATOM 2996 N N . SER A 1 374 ? -16.766 11.194 -11.931 1.00 63.38 374 SER A N 1
ATOM 2997 C CA . SER A 1 374 ? -17.457 10.750 -13.144 1.00 63.38 374 SER A CA 1
ATOM 2998 C C . SER A 1 374 ? -17.825 11.903 -14.079 1.00 63.38 374 SER A C 1
ATOM 3000 O O . SER A 1 374 ? -17.720 11.747 -15.289 1.00 63.38 374 SER A O 1
ATOM 3002 N N . ARG A 1 375 ? -18.217 13.074 -13.555 1.00 63.31 375 ARG A N 1
ATOM 3003 C CA . ARG A 1 375 ? -18.456 14.258 -14.397 1.00 63.31 375 ARG A CA 1
ATOM 3004 C C . ARG A 1 375 ? -17.151 14.784 -14.997 1.00 63.31 375 ARG A C 1
ATOM 3006 O O . ARG A 1 375 ? -17.113 15.032 -16.196 1.00 63.31 375 ARG A O 1
ATOM 3013 N N . LEU A 1 376 ? -16.088 14.867 -14.195 1.00 61.47 376 LEU A N 1
ATOM 3014 C CA . LEU A 1 376 ? -14.771 15.340 -14.624 1.00 61.47 376 LEU A CA 1
ATOM 3015 C C . LEU A 1 376 ? -14.143 14.453 -15.714 1.00 61.47 376 LEU A C 1
ATOM 3017 O O . LEU A 1 376 ? -13.476 14.982 -16.591 1.00 61.47 376 LEU A O 1
ATOM 3021 N N . PHE A 1 377 ? -14.353 13.131 -15.667 1.00 60.16 377 PHE A N 1
ATOM 3022 C CA . PHE A 1 377 ? -13.731 12.186 -16.607 1.00 60.16 377 PHE A CA 1
ATOM 3023 C C . PHE A 1 377 ? -14.628 11.697 -17.758 1.00 60.16 377 PHE A C 1
ATOM 3025 O O . PHE A 1 377 ? -14.082 11.228 -18.753 1.00 60.16 377 PHE A O 1
ATOM 3032 N N . PHE A 1 378 ? -15.966 11.767 -17.660 1.00 61.12 378 PHE A N 1
ATOM 3033 C CA . PHE A 1 378 ? -16.869 11.198 -18.684 1.00 61.12 378 PHE A CA 1
ATOM 3034 C C . PHE A 1 378 ? -17.840 12.185 -19.351 1.00 61.12 378 PHE A C 1
ATOM 3036 O O . PHE A 1 378 ? -18.497 11.785 -20.309 1.00 61.12 378 PHE A O 1
ATOM 3043 N N . VAL A 1 379 ? -17.991 13.427 -18.866 1.00 54.19 379 VAL A N 1
ATOM 3044 C CA . VAL A 1 379 ? -19.029 14.352 -19.383 1.00 54.19 379 VAL A CA 1
ATOM 3045 C C . VAL A 1 379 ? -18.475 15.459 -20.288 1.00 54.19 379 VAL A C 1
ATOM 3047 O O . VAL A 1 379 ? -19.181 15.878 -21.201 1.00 54.19 379 VAL A O 1
ATOM 3050 N N . GLY A 1 380 ? -17.232 15.910 -20.076 1.00 51.16 380 GLY A N 1
ATOM 3051 C CA . GLY A 1 380 ? -16.692 17.102 -20.748 1.00 51.16 380 GLY A CA 1
ATOM 3052 C C . GLY A 1 380 ? -17.298 18.409 -20.209 1.00 51.16 380 GLY A C 1
ATOM 3053 O O . GLY A 1 380 ? -18.393 18.403 -19.640 1.00 51.16 380 GLY A O 1
ATOM 3054 N N . ASP A 1 381 ? -16.613 19.548 -20.377 1.00 48.59 381 ASP A N 1
ATOM 3055 C CA . ASP A 1 381 ? -17.156 20.842 -19.912 1.00 48.59 381 ASP A CA 1
ATOM 3056 C C . ASP A 1 381 ? -18.359 21.321 -20.756 1.00 48.59 381 ASP A C 1
ATOM 3058 O O . ASP A 1 381 ? -19.242 21.996 -20.217 1.00 48.59 381 ASP A O 1
ATOM 3062 N N . GLU A 1 382 ? -18.486 20.903 -22.026 1.00 46.72 382 GLU A N 1
ATOM 3063 C CA . GLU A 1 382 ? -19.674 21.188 -22.858 1.00 46.72 382 GLU A CA 1
ATOM 3064 C C . GLU A 1 382 ? -20.982 20.716 -22.186 1.00 46.72 382 GLU A C 1
ATOM 3066 O O . GLU A 1 382 ? -22.008 21.400 -22.236 1.00 46.72 382 GLU A O 1
ATOM 3071 N N . GLY A 1 383 ? -20.934 19.589 -21.463 1.00 42.12 383 GLY A N 1
ATOM 3072 C CA . GLY A 1 383 ? -22.069 19.049 -20.712 1.00 42.12 383 GLY A CA 1
ATOM 3073 C C . GLY A 1 383 ? -22.403 19.785 -19.405 1.00 42.12 383 GLY A C 1
ATOM 3074 O O . GLY A 1 383 ? -23.410 19.452 -18.774 1.00 42.12 383 GLY A O 1
ATOM 3075 N N . LEU A 1 384 ? -21.594 20.760 -18.968 1.00 43.47 384 LEU A N 1
ATOM 3076 C CA . LEU A 1 384 ? -21.912 21.631 -17.826 1.00 43.47 384 LEU A CA 1
ATOM 3077 C C . LEU A 1 384 ? -22.576 22.940 -18.273 1.00 43.47 384 LEU A C 1
ATOM 3079 O O . LEU A 1 384 ? -23.583 23.335 -17.682 1.00 43.47 384 LEU A O 1
ATOM 3083 N N . TYR A 1 385 ? -22.066 23.589 -19.324 1.00 42.34 385 TYR A N 1
ATOM 3084 C CA . TYR A 1 385 ? -22.598 24.878 -19.788 1.00 42.34 385 TYR A CA 1
ATOM 3085 C C . TYR A 1 385 ? -24.024 24.779 -20.351 1.00 42.34 385 TYR A C 1
ATOM 3087 O O . TYR A 1 385 ? -24.842 25.662 -20.096 1.00 42.34 385 TYR A O 1
ATOM 3095 N N . GLY A 1 386 ? -24.372 23.673 -21.018 1.00 36.84 386 GLY A N 1
ATOM 3096 C CA . GLY A 1 386 ? -25.707 23.450 -21.595 1.00 36.84 386 GLY A CA 1
ATOM 3097 C C . GLY A 1 386 ? -26.873 23.320 -20.598 1.00 36.84 386 GLY A C 1
ATOM 3098 O O . GLY A 1 386 ? -27.994 23.057 -21.024 1.00 36.84 386 GLY A O 1
ATOM 3099 N N . THR A 1 387 ? -26.639 23.474 -19.287 1.00 36.59 387 THR A N 1
ATOM 3100 C CA . THR A 1 387 ? -27.675 23.377 -18.233 1.00 36.59 387 THR A CA 1
ATOM 3101 C C . THR A 1 387 ? -27.826 24.636 -17.369 1.00 36.59 387 THR A C 1
ATOM 3103 O O . THR A 1 387 ? -28.461 24.578 -16.317 1.00 36.59 387 THR A O 1
ATOM 3106 N N . ILE A 1 388 ? -27.267 25.777 -17.797 1.00 39.56 388 ILE A N 1
ATOM 3107 C CA . ILE A 1 388 ? -27.368 27.069 -17.085 1.00 39.56 388 ILE A CA 1
ATOM 3108 C C . ILE A 1 388 ? -27.920 28.177 -18.010 1.00 39.56 388 ILE A C 1
ATOM 3110 O O . ILE A 1 388 ? -27.417 29.301 -18.036 1.00 39.56 388 ILE A O 1
ATOM 3114 N N . HIS A 1 389 ? -28.968 27.844 -18.770 1.00 34.47 389 HIS A N 1
ATOM 3115 C CA . HIS A 1 389 ? -29.793 28.767 -19.558 1.00 34.47 389 HIS A CA 1
ATOM 3116 C C . HIS A 1 389 ? -31.276 28.396 -19.448 1.00 34.47 389 HIS A C 1
ATOM 3118 O O . HIS A 1 389 ? -31.565 27.179 -19.402 1.00 34.47 389 HIS A O 1
#

Foldseek 3Di:
DDWDFDDDDDDDGDTDDDDFQDPDDPADLVAFQLVPPPDPVVVVPLVCVCVVCVVVLVVLQVQLLVLLLCLQVDALVSSLVSLVSSLVSNVSVLVVVNRGFRPSLVVLLVPDPVLVVQLVLLVQLLVLVCLQSVGNNSSSSVVVSSLLNVLSSLLRDPPCSVVNLVVLVVVLCSLVVSLVCLVVVVGHPTDKDFPAWDDAPPDIDTHISNVSNNVSSVLSSLVSVLSSVQSVVVVVVCVPDPDSDDRNDDRDDDDADDDDDDDDVDLVVLLVVLCVVLVVQLVQFDPVLLCVQCPRSVVVVVLVVLVVVLVVQCVLVVVPVSSNSVSVSLSSLVVSLSSPSRHDPVNCVVVVHDNNVVVVVVVVSVVVVVVVVCCSRPPHVVNVVVPPD